Protein AF-A0A8T2CCU0-F1 (afdb_monomer)

Solvent-accessible surface area (backbone atoms only — not comparable to full-atom values): 28466 Å² total; per-residue (Å²): 134,89,79,84,78,78,53,73,65,59,56,49,52,51,49,50,51,51,58,60,49,52,66,66,58,80,68,72,67,84,77,74,86,69,57,82,42,56,48,72,60,60,76,69,57,89,80,38,52,67,22,34,36,35,31,27,40,62,50,42,37,34,42,57,87,71,64,57,35,63,40,42,49,35,6,35,73,57,49,34,66,70,38,26,50,53,48,57,73,46,38,69,62,38,71,73,43,56,70,71,56,27,50,49,50,47,40,29,60,29,32,49,74,31,44,57,92,73,55,42,40,24,68,18,32,38,35,61,62,51,49,70,29,26,20,34,66,46,48,57,50,56,70,42,30,53,42,41,35,42,37,44,85,53,51,30,73,50,44,47,49,33,38,40,68,34,64,64,36,78,38,76,46,36,29,55,70,40,66,57,98,62,22,29,63,22,42,69,55,63,65,66,60,43,50,51,54,49,52,52,53,49,55,56,42,65,77,74,50,54,63,39,36,25,33,31,31,83,86,46,72,77,54,52,57,61,41,66,77,68,32,67,35,46,32,39,35,48,76,72,56,39,68,74,45,49,61,42,54,71,92,71,39,83,40,72,83,66,77,71,53,44,49,62,60,46,76,45,40,76,67,51,43,50,53,50,60,70,39,45,68,58,24,55,55,49,24,50,49,48,50,53,43,50,75,72,41,58,65,86,57,17,49,60,49,39,40,74,67,32,40,46,78,45,72,47,74,55,87,77,80,85,65,95,60,94,51,38,54,38,36,40,27,64,36,54,39,92,51,50,61,57,51,53,26,62,66,70,66,41,85,70,44,30,33,53,38,69,76,72,52,71,68,43,53,74,69,41,95,45,60,65,43,80,47,82,87,41,70,66,65,39,41,56,51,50,44,59,47,24,69,75,28,34,32,32,38,42,44,31,62,47,68,41,82,40,74,46,40,51,34,52,50,39,65,65,22,69,58,34,50,56,32,32,39,30,33,59,51,73,47,60,56,47,27,38,30,45,53,83,86,64,73,54,71,48,16,66,54,35,34,44,41,20,69,60,24,36,38,39,42,33,44,48,77,73,42,70,18,42,70,47,80,87,53,94,46,90,92,65,60,54,46,36,61,54,43,25,51,49,53,49,46,56,36,18,65,76,69,74,25,49,77,40,87,50,45,50,46,55,52,25,37,72,53,68,71,36,70,74,70,80,75,84,125

Nearest PDB structures (foldseek):
  7esv-assembly1_A-2  TM=3.213E-01  e=6.667E-01  Pseudomonas phage phiYY
  7eso-assembly2_H  TM=3.325E-01  e=1.045E+00  Pseudomonas phage phiYY
  7esv-assembly1_C  TM=3.321E-01  e=1.045E+00  Pseudomonas phage phiYY
  7esv-assembly1_B-2  TM=3.018E-01  e=9.877E-01  Pseudomonas phage phiYY
  7esp-assembly1_C  TM=3.192E-01  e=2.293E+00  Pseudomonas phage phiYY

Mean predicted aligned error: 9.9 Å

Structure (mmCIF, N/CA/C/O backbone):
data_AF-A0A8T2CCU0-F1
#
_entry.id   AF-A0A8T2CCU0-F1
#
loop_
_atom_site.group_PDB
_atom_site.id
_atom_site.type_symbol
_atom_site.label_atom_id
_atom_site.label_alt_id
_atom_site.label_comp_id
_atom_site.label_asym_id
_atom_site.label_entity_id
_atom_site.label_seq_id
_atom_site.pdbx_PDB_ins_code
_atom_site.Cartn_x
_atom_site.Cartn_y
_atom_site.Cartn_z
_atom_site.occupancy
_atom_site.B_iso_or_equiv
_atom_site.auth_seq_id
_atom_site.auth_comp_id
_atom_site.auth_asym_id
_atom_site.auth_atom_id
_atom_site.pdbx_PDB_model_num
ATOM 1 N N . MET A 1 1 ? 71.733 -9.128 -55.619 1.00 40.06 1 MET A N 1
ATOM 2 C CA . MET A 1 1 ? 70.281 -9.420 -55.635 1.00 40.06 1 MET A CA 1
ATOM 3 C C . MET A 1 1 ? 69.610 -8.520 -54.611 1.00 40.06 1 MET A C 1
ATOM 5 O O . MET A 1 1 ? 69.936 -8.595 -53.436 1.00 40.06 1 MET A O 1
ATOM 9 N N . SER A 1 2 ? 68.804 -7.579 -55.102 1.00 35.34 2 SER A N 1
ATOM 10 C CA . SER A 1 2 ? 68.231 -6.452 -54.359 1.00 35.34 2 SER A CA 1
ATOM 11 C C . SER A 1 2 ? 67.122 -6.917 -53.409 1.00 35.34 2 SER A C 1
ATOM 13 O O . SER A 1 2 ? 66.106 -7.446 -53.854 1.00 35.34 2 SER A O 1
ATOM 15 N N . GLY A 1 3 ? 67.332 -6.753 -52.101 1.00 36.06 3 GLY A N 1
ATOM 16 C CA . GLY A 1 3 ? 66.332 -7.026 -51.072 1.00 36.06 3 GLY A CA 1
ATOM 17 C C . GLY A 1 3 ? 65.497 -5.778 -50.796 1.00 36.06 3 GLY A C 1
ATOM 18 O O . GLY A 1 3 ? 65.974 -4.844 -50.154 1.00 36.06 3 GLY A O 1
ATOM 19 N N . ASN A 1 4 ? 64.250 -5.772 -51.268 1.00 45.88 4 ASN A N 1
ATOM 20 C CA . ASN A 1 4 ? 63.259 -4.736 -50.977 1.00 45.88 4 ASN A CA 1
ATOM 21 C C . ASN A 1 4 ? 62.987 -4.656 -49.464 1.00 45.88 4 ASN A C 1
ATOM 23 O O . ASN A 1 4 ? 62.249 -5.471 -48.909 1.00 45.88 4 ASN A O 1
ATOM 27 N N . LYS A 1 5 ? 63.545 -3.645 -48.789 1.00 52.22 5 LYS A N 1
ATOM 28 C CA . LYS A 1 5 ? 63.118 -3.245 -47.443 1.00 52.22 5 LYS A CA 1
ATOM 29 C C . LYS A 1 5 ? 61.847 -2.411 -47.566 1.00 52.22 5 LYS A C 1
ATOM 31 O O . LYS A 1 5 ? 61.903 -1.203 -47.779 1.00 52.22 5 LYS A O 1
ATOM 36 N N . ILE A 1 6 ? 60.696 -3.062 -47.431 1.00 53.97 6 ILE A N 1
ATOM 37 C CA . ILE A 1 6 ? 59.424 -2.364 -47.234 1.00 53.97 6 ILE A CA 1
ATOM 38 C C . ILE A 1 6 ? 59.495 -1.681 -45.866 1.00 53.97 6 ILE A C 1
ATOM 40 O O . ILE A 1 6 ? 59.629 -2.336 -44.832 1.00 53.97 6 ILE A O 1
ATOM 44 N N . SER A 1 7 ? 59.461 -0.350 -45.881 1.00 62.44 7 SER A N 1
ATOM 45 C CA . SER A 1 7 ? 59.441 0.492 -44.688 1.00 62.44 7 SER A CA 1
ATOM 46 C C . SER A 1 7 ? 58.259 0.102 -43.799 1.00 62.44 7 SER A C 1
ATOM 48 O O . SER A 1 7 ? 57.124 -0.023 -44.265 1.00 62.44 7 SER A O 1
ATOM 50 N N . THR A 1 8 ? 58.513 -0.058 -42.501 1.00 58.12 8 THR A N 1
ATOM 51 C CA . THR A 1 8 ? 57.510 -0.328 -41.456 1.00 58.12 8 THR A CA 1
ATOM 52 C C . THR A 1 8 ? 56.335 0.656 -41.485 1.00 58.12 8 THR A C 1
ATOM 54 O O . THR A 1 8 ? 55.227 0.308 -41.078 1.00 58.12 8 THR A O 1
ATOM 57 N N . LEU A 1 9 ? 56.530 1.847 -42.061 1.00 59.19 9 LEU A N 1
ATOM 58 C CA . LEU A 1 9 ? 55.486 2.843 -42.284 1.00 59.19 9 LEU A CA 1
ATOM 59 C C . LEU A 1 9 ? 54.471 2.417 -43.364 1.00 59.19 9 LEU A C 1
ATOM 61 O O . LEU A 1 9 ? 53.272 2.623 -43.194 1.00 59.19 9 LEU A O 1
ATOM 65 N N . GLN A 1 10 ? 54.915 1.774 -44.450 1.00 60.06 10 GLN A N 1
ATOM 66 C CA . GLN A 1 10 ? 54.025 1.284 -45.513 1.00 60.06 10 GLN A CA 1
ATOM 67 C C . GLN A 1 10 ? 53.164 0.110 -45.037 1.00 60.06 10 GLN A C 1
ATOM 69 O O . GLN A 1 10 ? 51.983 0.050 -45.375 1.00 60.06 10 GLN A O 1
ATOM 74 N N . ALA A 1 11 ? 53.712 -0.774 -44.197 1.00 61.44 11 ALA A N 1
ATOM 75 C CA . ALA A 1 11 ? 52.950 -1.861 -43.583 1.00 61.44 11 ALA A CA 1
ATOM 76 C C . ALA A 1 11 ? 51.868 -1.334 -42.622 1.00 61.44 11 ALA A C 1
ATOM 78 O O . ALA A 1 11 ? 50.745 -1.841 -42.618 1.00 61.44 11 ALA A O 1
ATOM 79 N N . LEU A 1 12 ? 52.169 -0.272 -41.865 1.00 63.12 12 LEU A N 1
ATOM 80 C CA . LEU A 1 12 ? 51.215 0.363 -40.952 1.00 63.12 12 LEU A CA 1
ATOM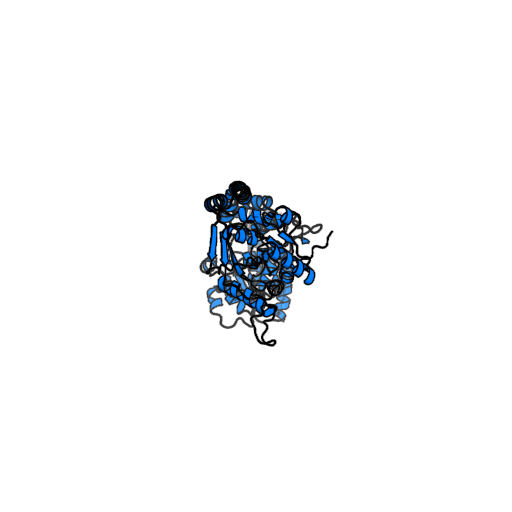 81 C C . LEU A 1 12 ? 50.084 1.079 -41.708 1.00 63.12 12 LEU A C 1
ATOM 83 O O . LEU A 1 12 ? 48.917 0.964 -41.336 1.00 63.12 12 LEU A O 1
ATOM 87 N N . VAL A 1 13 ? 50.411 1.765 -42.808 1.00 68.75 13 VAL A N 1
ATOM 88 C CA . VAL A 1 13 ? 49.423 2.433 -43.671 1.00 68.75 13 VAL A CA 1
ATOM 89 C C . VAL A 1 13 ? 48.532 1.410 -44.377 1.00 68.75 13 VAL A C 1
ATOM 91 O O . VAL A 1 13 ? 47.318 1.597 -44.412 1.00 68.75 13 VAL A O 1
ATOM 94 N N . PHE A 1 14 ? 49.082 0.288 -44.856 1.00 64.81 14 PHE A N 1
ATOM 95 C CA . PHE A 1 14 ? 48.277 -0.791 -45.439 1.00 64.81 14 PHE A CA 1
ATOM 96 C C . PHE A 1 14 ? 47.381 -1.474 -44.400 1.00 64.81 14 PHE A C 1
ATOM 98 O O . PHE A 1 14 ? 46.230 -1.796 -44.699 1.00 64.81 14 PHE A O 1
ATOM 105 N N . PHE A 1 15 ? 47.866 -1.660 -43.170 1.00 63.62 15 PHE A N 1
ATOM 106 C CA . PHE A 1 15 ? 47.079 -2.222 -42.073 1.00 63.62 15 PHE A CA 1
ATOM 107 C C . PHE A 1 15 ? 45.924 -1.296 -41.675 1.00 63.62 15 PHE A C 1
ATOM 109 O O . PHE A 1 15 ? 44.787 -1.750 -41.569 1.00 63.62 15 PHE A O 1
ATOM 116 N N . LEU A 1 16 ? 46.174 0.010 -41.550 1.00 63.22 16 LEU A N 1
ATOM 117 C CA . LEU A 1 16 ? 45.136 1.002 -41.266 1.00 63.22 16 LEU A CA 1
ATOM 118 C C . LEU A 1 16 ? 44.148 1.132 -42.436 1.00 63.22 16 LEU A C 1
ATOM 120 O O . LEU A 1 16 ? 42.939 1.124 -42.216 1.00 63.22 16 LEU A O 1
ATOM 124 N N . TYR A 1 17 ? 44.618 1.141 -43.685 1.00 62.12 17 TYR A N 1
ATOM 125 C CA . TYR A 1 17 ? 43.758 1.168 -44.872 1.00 62.12 17 TYR A CA 1
ATOM 126 C C . TYR A 1 17 ? 42.839 -0.064 -44.936 1.00 62.12 17 TYR A C 1
ATOM 128 O O . TYR A 1 17 ? 41.628 0.064 -45.127 1.00 62.12 17 TYR A O 1
ATOM 136 N N . ARG A 1 18 ? 43.378 -1.263 -44.674 1.00 53.19 18 ARG A N 1
ATOM 137 C CA . ARG A 1 18 ? 42.619 -2.524 -44.668 1.00 53.19 18 ARG A CA 1
ATOM 138 C C . ARG A 1 18 ? 41.660 -2.613 -43.473 1.00 53.19 18 ARG A C 1
ATOM 140 O O . ARG A 1 18 ? 40.529 -3.063 -43.645 1.00 53.19 18 ARG A O 1
ATOM 147 N N . PHE A 1 19 ? 42.053 -2.116 -42.298 1.00 57.66 19 PHE A N 1
ATOM 148 C CA . PHE A 1 19 ? 41.221 -2.107 -41.089 1.00 57.66 19 PHE A CA 1
ATOM 149 C C . PHE A 1 19 ? 40.071 -1.090 -41.163 1.00 57.66 19 PHE A C 1
ATOM 151 O O . PHE A 1 19 ? 38.964 -1.379 -40.709 1.00 57.66 19 PHE A O 1
ATOM 158 N N . PHE A 1 20 ? 40.285 0.077 -41.780 1.00 49.78 20 PHE A N 1
ATOM 159 C CA . PHE A 1 20 ? 39.254 1.114 -41.895 1.00 49.78 20 PHE A CA 1
ATOM 160 C C . PHE A 1 20 ? 38.343 0.953 -43.122 1.00 49.78 20 PHE A C 1
ATOM 162 O O . PHE A 1 20 ? 37.163 1.299 -43.030 1.00 49.78 20 PHE A O 1
ATOM 169 N N . ILE A 1 21 ? 38.821 0.394 -44.243 1.00 51.81 21 ILE A N 1
ATOM 170 C CA . ILE A 1 21 ? 38.006 0.257 -45.466 1.00 51.81 21 ILE A CA 1
ATOM 171 C C . ILE A 1 21 ? 37.243 -1.072 -45.529 1.00 51.81 21 ILE A C 1
ATOM 173 O O . ILE A 1 21 ? 36.053 -1.043 -45.851 1.00 51.81 21 ILE A O 1
ATOM 177 N N . LEU A 1 22 ? 37.817 -2.219 -45.126 1.00 44.28 22 LEU A N 1
ATOM 178 C CA . LEU A 1 22 ? 37.039 -3.473 -45.113 1.00 44.28 22 LEU A CA 1
ATOM 179 C C . LEU A 1 22 ? 35.967 -3.497 -44.018 1.00 44.28 22 LEU A C 1
ATOM 181 O O . LEU A 1 22 ? 34.888 -4.051 -44.230 1.00 44.28 22 LEU A O 1
ATOM 185 N N . ARG A 1 23 ? 36.181 -2.808 -42.890 1.00 40.72 23 ARG A N 1
ATOM 186 C CA . ARG A 1 23 ? 35.137 -2.651 -41.863 1.00 40.72 23 ARG A CA 1
ATOM 187 C C . ARG A 1 23 ? 33.979 -1.763 -42.337 1.00 40.72 23 ARG A C 1
ATOM 189 O O . ARG A 1 23 ? 32.866 -1.885 -41.833 1.00 40.72 23 ARG A O 1
ATOM 196 N N . ARG A 1 24 ? 34.219 -0.912 -43.344 1.00 37.75 24 ARG A N 1
ATOM 197 C CA . ARG A 1 24 ? 33.197 -0.088 -44.007 1.00 37.75 24 ARG A CA 1
ATOM 198 C C . ARG A 1 24 ? 32.450 -0.842 -45.115 1.00 37.75 24 ARG A C 1
ATOM 200 O O . ARG A 1 24 ? 31.363 -0.408 -45.493 1.00 37.75 24 ARG A O 1
ATOM 207 N N . TRP A 1 25 ? 32.993 -1.963 -45.605 1.00 35.31 25 TRP A N 1
ATOM 208 C CA . TRP A 1 25 ? 32.409 -2.746 -46.702 1.00 35.31 25 TRP A CA 1
ATOM 209 C C . TRP A 1 25 ? 31.641 -3.996 -46.233 1.00 35.31 25 TRP A C 1
ATOM 211 O O . TRP A 1 25 ? 30.602 -4.302 -46.810 1.00 35.31 25 TRP A O 1
ATOM 221 N N . CYS A 1 26 ? 32.015 -4.621 -45.108 1.00 34.50 26 CYS A N 1
ATOM 222 C CA . CYS A 1 26 ? 31.298 -5.788 -44.554 1.00 34.50 26 CYS A CA 1
ATOM 223 C C . CYS A 1 26 ? 30.002 -5.472 -43.769 1.00 34.50 26 CYS A C 1
ATOM 225 O O . CYS A 1 26 ? 29.409 -6.364 -43.173 1.00 34.50 26 CYS A O 1
ATOM 227 N N . HIS A 1 27 ? 29.519 -4.224 -43.777 1.00 36.84 27 HIS A N 1
ATOM 228 C CA . HIS A 1 27 ? 28.232 -3.837 -43.175 1.00 36.84 27 HIS A CA 1
ATOM 229 C C . HIS A 1 27 ? 27.322 -3.082 -44.156 1.00 36.84 27 HIS A C 1
ATOM 231 O O . HIS A 1 27 ? 26.634 -2.123 -43.801 1.00 36.84 27 HIS A O 1
ATOM 237 N N . ARG A 1 28 ? 27.278 -3.528 -45.413 1.00 33.25 28 ARG A N 1
ATOM 238 C CA . ARG A 1 28 ? 26.184 -3.185 -46.331 1.00 33.25 28 ARG A CA 1
ATOM 239 C C . ARG A 1 28 ? 25.178 -4.332 -46.401 1.00 33.25 28 ARG A C 1
ATOM 241 O O . ARG A 1 28 ? 25.012 -4.958 -47.435 1.00 33.25 28 ARG A O 1
ATOM 248 N N . ASN A 1 29 ? 24.476 -4.561 -45.292 1.00 32.47 29 ASN A N 1
ATOM 249 C CA . ASN A 1 29 ? 23.124 -5.107 -45.397 1.00 32.47 29 ASN A CA 1
ATOM 250 C C . ASN A 1 29 ? 22.230 -4.021 -46.018 1.00 32.47 29 ASN A C 1
ATOM 252 O O . ASN A 1 29 ? 22.453 -2.833 -45.738 1.00 32.47 29 ASN A O 1
ATOM 256 N N . PRO A 1 30 ? 21.252 -4.377 -46.867 1.00 30.27 30 PRO A N 1
ATOM 257 C CA . PRO A 1 30 ? 20.339 -3.404 -47.448 1.00 30.27 30 PRO A CA 1
ATOM 258 C C . PRO A 1 30 ? 19.665 -2.636 -46.307 1.00 30.27 30 PRO A C 1
ATOM 260 O O . PRO A 1 30 ? 18.993 -3.216 -45.457 1.00 30.27 30 PRO A O 1
ATOM 263 N N . LYS A 1 31 ? 19.905 -1.322 -46.241 1.00 35.81 31 LYS A N 1
ATOM 264 C CA . LYS A 1 31 ? 19.247 -0.451 -45.267 1.00 35.81 31 LYS A CA 1
ATOM 265 C C . LYS A 1 31 ? 17.756 -0.456 -45.593 1.00 35.81 31 LYS A C 1
ATOM 267 O O . LYS A 1 31 ? 17.342 0.225 -46.530 1.00 35.81 31 LYS A O 1
ATOM 272 N N . GLN A 1 32 ? 16.955 -1.186 -44.819 1.00 37.09 32 GLN A N 1
ATOM 273 C CA . GLN A 1 32 ? 15.530 -0.884 -44.727 1.00 37.09 32 GLN A CA 1
ATOM 274 C C . GLN A 1 32 ? 15.404 0.606 -44.375 1.00 37.09 32 GLN A C 1
ATOM 276 O O . GLN A 1 32 ? 16.121 1.120 -43.510 1.00 37.09 32 GLN A O 1
ATOM 281 N N . LYS A 1 33 ? 14.572 1.338 -45.123 1.00 35.34 33 LYS A N 1
ATOM 282 C CA . LYS A 1 33 ? 14.285 2.755 -44.869 1.00 35.34 33 LYS A CA 1
ATOM 283 C C . LYS A 1 33 ? 13.564 2.859 -43.520 1.00 35.34 33 LYS A C 1
ATOM 285 O O . LYS A 1 33 ? 12.349 2.760 -43.463 1.00 35.34 33 LYS A O 1
ATOM 290 N N . PHE A 1 34 ? 14.312 3.043 -42.436 1.00 48.34 34 PHE A N 1
ATOM 291 C CA . PHE A 1 34 ? 13.736 3.300 -41.117 1.00 48.34 34 PHE A CA 1
ATOM 292 C C . PHE A 1 34 ? 13.160 4.716 -41.070 1.00 48.34 34 PHE A C 1
ATOM 294 O O . PHE A 1 34 ? 13.905 5.696 -41.186 1.00 48.34 34 PHE A O 1
ATOM 301 N N . GLN A 1 35 ? 11.853 4.836 -40.854 1.00 47.69 35 GLN A N 1
ATOM 302 C CA . GLN A 1 35 ? 11.216 6.120 -40.593 1.00 47.69 35 GLN A CA 1
ATOM 303 C C . GLN A 1 35 ? 11.367 6.445 -39.102 1.00 47.69 35 GLN A C 1
ATOM 305 O O . GLN A 1 35 ? 10.732 5.845 -38.241 1.00 47.69 35 GLN A O 1
ATOM 310 N N . LYS A 1 36 ? 12.281 7.367 -38.780 1.00 53.38 36 LYS A N 1
ATOM 311 C CA . LYS A 1 36 ? 12.451 7.881 -37.414 1.00 53.38 36 LYS A CA 1
ATOM 312 C C . LYS A 1 36 ? 11.354 8.902 -37.155 1.00 53.38 36 LYS A C 1
ATOM 314 O O . LYS A 1 36 ? 11.438 10.013 -37.673 1.00 53.38 36 LYS A O 1
ATOM 319 N N . CYS A 1 37 ? 10.350 8.535 -36.369 1.00 54.78 37 CYS A N 1
ATOM 320 C CA . CYS A 1 37 ? 9.253 9.435 -36.037 1.00 54.78 37 CYS A CA 1
ATOM 321 C C . CYS A 1 37 ? 9.312 9.859 -34.562 1.00 54.78 37 CYS A C 1
ATOM 323 O O . CYS A 1 37 ? 9.779 9.121 -33.688 1.00 54.78 37 CYS A O 1
ATOM 325 N N . LEU A 1 38 ? 8.880 11.090 -34.293 1.00 58.06 38 LEU A N 1
ATOM 326 C CA . LEU A 1 38 ? 8.730 11.596 -32.932 1.00 58.06 38 LEU A CA 1
ATOM 327 C C . LEU A 1 38 ? 7.494 10.968 -32.288 1.00 58.06 38 LEU A C 1
ATOM 329 O O . LEU A 1 38 ? 6.511 10.697 -32.973 1.00 58.06 38 LEU A O 1
ATOM 333 N N . SER A 1 39 ? 7.536 10.793 -30.968 1.00 56.16 39 SER A N 1
ATOM 334 C CA . SER A 1 39 ? 6.409 10.335 -30.138 1.00 56.16 39 SER A CA 1
ATOM 335 C C . SER A 1 39 ? 5.082 11.041 -30.472 1.00 56.16 39 SER A C 1
ATOM 337 O O . SER A 1 39 ? 4.038 10.397 -30.493 1.00 56.16 39 SER A O 1
ATOM 339 N N . HIS A 1 40 ? 5.122 12.328 -30.842 1.00 57.31 40 HIS A N 1
ATOM 340 C CA . HIS A 1 40 ? 3.957 13.101 -31.293 1.00 57.31 40 HIS A CA 1
ATOM 341 C C . HIS A 1 40 ? 3.171 12.472 -32.456 1.00 57.31 40 HIS A C 1
ATOM 343 O O . HIS A 1 40 ? 1.946 12.558 -32.458 1.00 57.31 40 HIS A O 1
ATOM 349 N N . GLY A 1 41 ? 3.835 11.806 -33.407 1.00 57.72 41 GLY A N 1
ATOM 350 C CA . GLY A 1 41 ? 3.153 11.150 -34.530 1.00 57.72 41 GLY A CA 1
ATOM 351 C C . GLY A 1 41 ? 2.350 9.916 -34.108 1.00 57.72 41 GLY A C 1
ATOM 352 O O . GLY A 1 41 ? 1.342 9.593 -34.725 1.00 57.72 41 GLY A O 1
ATOM 353 N N . LEU A 1 42 ? 2.752 9.258 -33.016 1.00 62.56 42 LEU A N 1
ATOM 354 C CA . LEU A 1 42 ? 2.083 8.062 -32.498 1.00 62.56 42 LEU A CA 1
ATOM 355 C C . LEU A 1 42 ? 0.772 8.402 -31.770 1.00 62.56 42 LEU A C 1
ATOM 357 O O . LEU A 1 42 ? -0.169 7.617 -31.788 1.00 62.56 42 LEU A O 1
ATOM 361 N N . HIS A 1 43 ? 0.676 9.601 -31.186 1.00 60.47 43 HIS A N 1
ATOM 362 C CA . HIS A 1 43 ? -0.569 10.095 -30.587 1.00 60.47 43 HIS A CA 1
ATOM 363 C C . HIS A 1 43 ? -1.667 10.371 -31.626 1.00 60.47 43 HIS A C 1
ATOM 365 O O . HIS A 1 43 ? -2.851 10.275 -31.291 1.00 60.47 43 HIS A O 1
ATOM 371 N N . GLN A 1 44 ? -1.269 10.691 -32.863 1.00 60.19 44 GLN A N 1
ATOM 372 C CA . GLN A 1 44 ? -2.147 11.012 -33.996 1.00 60.19 44 GLN A CA 1
ATOM 373 C C . GLN A 1 44 ? -2.460 9.800 -34.892 1.00 60.19 44 GLN A C 1
ATOM 375 O O . GLN A 1 44 ? -3.310 9.898 -35.773 1.00 60.19 44 GLN A O 1
ATOM 380 N N . ALA A 1 45 ? -1.801 8.655 -34.689 1.00 63.38 45 ALA A N 1
ATOM 381 C CA . ALA A 1 45 ? -2.087 7.441 -35.446 1.00 63.38 45 ALA A CA 1
ATOM 382 C C . ALA A 1 45 ? -3.458 6.868 -35.039 1.00 63.38 45 ALA A C 1
ATOM 384 O O . ALA A 1 45 ? -3.686 6.551 -33.869 1.00 63.38 45 ALA A O 1
ATOM 385 N N . HIS A 1 46 ? -4.374 6.756 -36.007 1.00 58.38 46 HIS A N 1
ATOM 386 C CA . HIS A 1 46 ? -5.777 6.408 -35.760 1.00 58.38 46 HIS A CA 1
ATOM 387 C C . HIS A 1 46 ? -6.068 4.899 -35.673 1.00 58.38 46 HIS A C 1
ATOM 389 O O . HIS A 1 46 ? -7.110 4.545 -35.131 1.00 58.38 46 HIS A O 1
ATOM 395 N N . ASP A 1 47 ? -5.166 4.012 -36.116 1.00 72.25 47 ASP A N 1
ATOM 396 C CA . ASP A 1 47 ? -5.357 2.558 -35.984 1.00 72.25 47 ASP A CA 1
ATOM 397 C C . ASP A 1 47 ? -4.063 1.807 -35.609 1.00 72.25 47 ASP A C 1
ATOM 399 O O . ASP A 1 47 ? -3.193 1.534 -36.438 1.00 72.25 47 ASP A O 1
ATOM 403 N N . LEU A 1 48 ? -3.935 1.468 -34.322 1.00 81.31 48 LEU A N 1
ATOM 404 C CA . LEU A 1 48 ? -2.866 0.622 -33.771 1.00 81.31 48 LEU A CA 1
ATOM 405 C C . LEU A 1 48 ? -3.384 -0.778 -33.377 1.00 81.31 48 LEU A C 1
ATOM 407 O O . LEU A 1 48 ? -2.606 -1.604 -32.901 1.00 81.31 48 LEU A O 1
ATOM 411 N N . SER A 1 49 ? -4.669 -1.065 -33.610 1.00 79.81 49 SER A N 1
ATOM 412 C CA . SER A 1 49 ? -5.365 -2.236 -33.056 1.00 79.81 49 SER A CA 1
ATOM 413 C C . SER A 1 49 ? -4.887 -3.570 -33.634 1.00 79.81 49 SER A C 1
ATOM 415 O O . SER A 1 49 ? -4.901 -4.582 -32.945 1.00 79.81 49 SER A O 1
ATOM 417 N N . ASN A 1 50 ? -4.386 -3.567 -34.870 1.00 82.12 50 ASN A N 1
ATOM 418 C CA . ASN A 1 50 ? -3.845 -4.752 -35.548 1.00 82.12 50 ASN A CA 1
ATOM 419 C C . ASN A 1 50 ? -2.314 -4.883 -35.418 1.00 82.12 50 ASN A C 1
ATOM 421 O O . ASN A 1 50 ? -1.694 -5.736 -36.060 1.00 82.12 50 ASN A O 1
ATOM 425 N N . HIS A 1 51 ? -1.688 -4.008 -34.627 1.00 86.00 51 HIS A N 1
ATOM 426 C CA . HIS A 1 51 ? -0.239 -3.887 -34.521 1.00 86.00 51 HIS A CA 1
ATOM 427 C C . HIS A 1 51 ? 0.280 -4.374 -33.170 1.00 86.00 51 HIS A C 1
ATOM 429 O O . HIS A 1 51 ? -0.331 -4.146 -32.122 1.00 86.00 51 HIS A O 1
ATOM 435 N N . THR A 1 52 ? 1.463 -4.990 -33.200 1.00 89.25 52 THR A N 1
ATOM 436 C CA . THR A 1 52 ? 2.183 -5.374 -31.984 1.00 89.25 52 THR A CA 1
ATOM 437 C C . THR A 1 52 ? 3.127 -4.247 -31.585 1.00 89.25 52 THR A C 1
ATOM 439 O O . THR A 1 52 ? 4.054 -3.891 -32.321 1.00 89.25 52 THR A O 1
ATOM 442 N N . LEU A 1 53 ? 2.885 -3.679 -30.404 1.00 90.75 53 LEU A N 1
ATOM 443 C CA . LEU A 1 53 ? 3.672 -2.602 -29.820 1.00 90.75 53 LEU A CA 1
ATOM 444 C C . LEU A 1 53 ? 4.730 -3.187 -28.894 1.00 90.75 53 LEU A C 1
ATOM 446 O O . LEU A 1 53 ? 4.421 -3.696 -27.817 1.00 90.75 53 LEU A O 1
ATOM 450 N N . ILE A 1 54 ? 5.992 -3.070 -29.285 1.00 90.88 54 ILE A N 1
ATOM 451 C CA . ILE A 1 54 ? 7.118 -3.407 -28.421 1.00 90.88 54 ILE A CA 1
ATOM 452 C C . ILE A 1 54 ? 7.609 -2.111 -27.7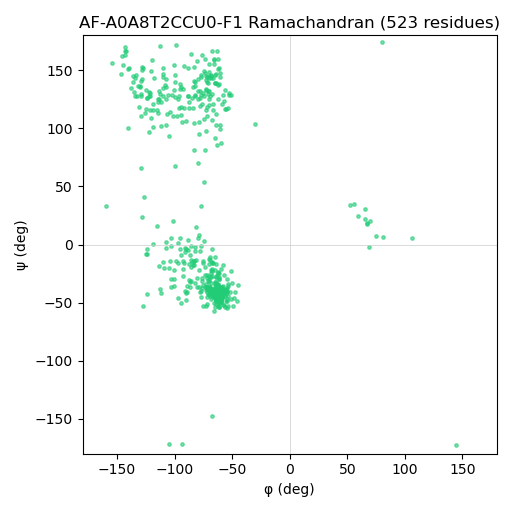89 1.00 90.88 54 ILE A C 1
ATOM 454 O O . ILE A 1 54 ? 7.947 -1.167 -28.502 1.00 90.88 54 ILE A O 1
ATOM 458 N N . PHE A 1 55 ? 7.687 -2.044 -26.464 1.00 91.25 55 PHE A N 1
ATOM 459 C CA . PHE A 1 55 ? 8.096 -0.827 -25.773 1.00 91.25 55 PHE A CA 1
ATOM 460 C C . PHE A 1 55 ? 9.131 -1.079 -24.680 1.00 91.25 55 PHE A C 1
ATOM 462 O O . PHE A 1 55 ? 9.128 -2.100 -23.996 1.00 91.25 55 PHE A O 1
ATOM 469 N N . ASN A 1 56 ? 10.025 -0.110 -24.509 1.00 91.38 56 ASN A N 1
ATOM 470 C CA . ASN A 1 56 ? 10.968 -0.061 -23.401 1.00 91.38 56 ASN A CA 1
ATOM 471 C C . ASN A 1 56 ? 10.253 0.430 -22.132 1.00 91.38 56 ASN A C 1
ATOM 473 O O . ASN A 1 56 ? 9.759 1.557 -22.101 1.00 91.38 56 ASN A O 1
ATOM 477 N N . VAL A 1 57 ? 10.222 -0.377 -21.074 1.00 93.56 57 VAL A N 1
ATOM 478 C CA . VAL A 1 57 ? 9.484 -0.053 -19.842 1.00 93.56 57 VAL A CA 1
ATOM 479 C C . VAL A 1 57 ? 10.024 1.224 -19.183 1.00 93.56 57 VAL A C 1
ATOM 481 O O . VAL A 1 57 ? 9.282 2.177 -18.956 1.00 93.56 57 VAL A O 1
ATOM 484 N N . GLU A 1 58 ? 11.324 1.298 -18.914 1.00 91.56 58 GLU A N 1
ATOM 485 C CA . GLU A 1 58 ? 11.942 2.416 -18.192 1.00 91.56 58 GLU A CA 1
ATOM 486 C C . GLU A 1 58 ? 12.008 3.691 -19.046 1.00 91.56 58 GLU A C 1
ATOM 488 O O . GLU A 1 58 ? 11.876 4.819 -18.562 1.00 91.56 58 GLU A O 1
ATOM 493 N N . GLY A 1 59 ? 12.251 3.506 -20.341 1.00 88.38 59 GLY A N 1
ATOM 494 C CA . GLY A 1 59 ? 12.484 4.576 -21.298 1.00 88.38 59 GLY A CA 1
ATOM 495 C C . GLY A 1 59 ? 11.218 5.155 -21.918 1.00 88.38 59 GLY A C 1
ATOM 496 O O . GLY A 1 59 ? 11.218 6.343 -22.236 1.00 88.38 59 GLY A O 1
ATOM 497 N N . ALA A 1 60 ? 10.175 4.346 -22.106 1.00 90.62 60 ALA A N 1
ATOM 498 C CA . ALA A 1 60 ? 8.953 4.758 -22.790 1.00 90.62 60 ALA A CA 1
ATOM 499 C C . ALA A 1 60 ? 7.731 4.820 -21.870 1.00 90.62 60 ALA A C 1
ATOM 501 O O . ALA A 1 60 ? 6.942 5.740 -22.031 1.00 90.62 60 ALA A O 1
ATOM 502 N N . LEU A 1 61 ? 7.567 3.900 -20.913 1.00 94.50 61 LEU A N 1
ATOM 503 C CA . LEU A 1 61 ? 6.356 3.840 -20.081 1.00 94.50 61 LEU A CA 1
ATOM 504 C C . LEU A 1 61 ? 6.455 4.683 -18.801 1.00 94.50 61 LEU A C 1
ATOM 506 O O . LEU A 1 61 ? 5.526 5.418 -18.463 1.00 94.50 61 LEU A O 1
ATOM 510 N N . LEU A 1 62 ? 7.563 4.555 -18.070 1.00 94.81 62 LEU A N 1
ATOM 511 C CA . LEU A 1 62 ? 7.760 5.246 -16.793 1.00 94.81 62 LEU A CA 1
ATOM 512 C C . LEU A 1 62 ? 8.123 6.716 -17.011 1.00 94.81 62 LEU A C 1
ATOM 514 O O . LEU A 1 62 ? 8.867 7.026 -17.937 1.00 94.81 62 LEU A O 1
ATOM 518 N N . LYS A 1 63 ? 7.658 7.616 -16.139 1.00 92.62 63 LYS A N 1
ATOM 519 C CA . LYS A 1 63 ? 7.952 9.060 -16.147 1.00 92.62 63 LYS A CA 1
ATOM 520 C C . LYS A 1 63 ? 9.328 9.379 -15.579 1.00 92.62 63 LYS A C 1
ATOM 522 O O . LYS A 1 63 ? 10.035 10.228 -16.127 1.00 92.62 63 LYS A O 1
ATOM 527 N N . SER A 1 64 ? 9.736 8.714 -14.500 1.00 89.62 64 SER A N 1
ATOM 528 C CA . SER A 1 64 ? 11.066 8.910 -13.929 1.00 89.62 64 SER A CA 1
ATOM 529 C C . SER A 1 64 ? 12.141 8.331 -14.850 1.00 89.62 64 SER A C 1
ATOM 531 O O . SER A 1 64 ? 11.932 7.344 -15.555 1.00 89.62 64 SER A O 1
ATOM 533 N N . ASN A 1 65 ? 13.322 8.947 -14.839 1.00 86.94 65 ASN A N 1
ATOM 534 C CA . ASN A 1 65 ? 14.533 8.371 -15.434 1.00 86.94 65 ASN A CA 1
ATOM 535 C C . ASN A 1 65 ? 15.428 7.697 -14.386 1.00 86.94 65 ASN A C 1
ATOM 537 O O . ASN A 1 65 ? 16.351 6.969 -14.741 1.00 86.94 65 ASN A O 1
ATOM 541 N N . SER A 1 66 ? 15.181 7.952 -13.099 1.00 91.50 66 SER A N 1
ATOM 542 C CA . SER A 1 66 ? 15.936 7.332 -12.015 1.00 91.50 66 SER A CA 1
AT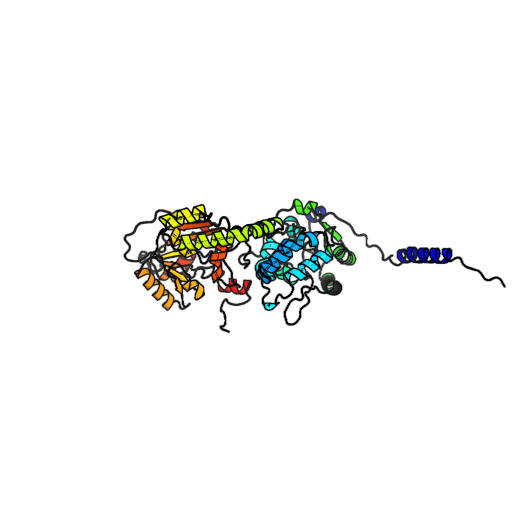OM 543 C C . SER A 1 66 ? 15.295 6.007 -11.625 1.00 91.50 66 SER A C 1
ATOM 545 O O . SER A 1 66 ? 14.103 5.955 -11.314 1.00 91.50 66 SER A O 1
ATOM 547 N N . LEU A 1 67 ? 16.118 4.957 -11.594 1.00 94.94 67 LEU A N 1
ATOM 548 C CA . LEU A 1 67 ? 15.738 3.630 -11.108 1.00 94.94 67 LEU A CA 1
ATOM 549 C C . LEU A 1 67 ? 15.923 3.481 -9.591 1.00 94.94 67 LEU A C 1
ATOM 551 O O . LEU A 1 67 ? 15.474 2.491 -9.015 1.00 94.94 67 LEU A O 1
ATOM 555 N N . PHE A 1 68 ? 16.555 4.467 -8.942 1.00 97.31 68 PHE A N 1
ATOM 556 C CA . PHE A 1 68 ? 16.861 4.444 -7.513 1.00 97.31 68 PHE A CA 1
ATOM 557 C C . PHE A 1 68 ? 15.652 4.121 -6.633 1.00 97.31 68 PHE A C 1
ATOM 559 O O . PHE A 1 68 ? 15.795 3.229 -5.801 1.00 97.31 68 PHE A O 1
ATOM 566 N N . PRO A 1 69 ? 14.460 4.734 -6.815 1.00 97.44 69 PRO A N 1
ATOM 567 C CA . PRO A 1 69 ? 13.338 4.460 -5.923 1.00 97.44 69 PRO A CA 1
ATOM 568 C C . PRO A 1 69 ? 12.941 2.982 -5.903 1.00 97.44 69 PRO A C 1
ATOM 570 O O . PRO A 1 69 ? 12.667 2.434 -4.843 1.00 97.44 69 PRO A O 1
ATOM 573 N N . TYR A 1 70 ? 12.975 2.306 -7.052 1.00 97.69 70 TYR A N 1
ATOM 574 C CA . TYR A 1 70 ? 12.594 0.896 -7.153 1.00 97.69 70 TYR A CA 1
ATOM 575 C C . TYR A 1 70 ? 13.602 -0.017 -6.451 1.00 97.69 70 TYR A C 1
ATOM 577 O O . TYR A 1 70 ? 13.217 -0.923 -5.713 1.00 97.69 70 TYR A O 1
ATOM 585 N N . PHE A 1 71 ? 14.898 0.245 -6.628 1.00 98.00 71 PHE A N 1
ATOM 586 C CA . PHE A 1 71 ? 15.949 -0.503 -5.938 1.00 98.00 71 PHE A CA 1
ATOM 587 C C . PHE A 1 71 ? 15.999 -0.192 -4.443 1.00 98.00 71 PHE A C 1
ATOM 589 O O . PHE A 1 71 ? 16.191 -1.101 -3.643 1.00 98.00 71 PHE A O 1
ATOM 596 N N . MET A 1 72 ? 15.732 1.051 -4.051 1.00 97.88 72 MET A N 1
ATOM 597 C CA . MET A 1 72 ? 15.638 1.454 -2.652 1.00 97.88 72 MET A CA 1
ATOM 598 C C . MET A 1 72 ? 14.472 0.758 -1.939 1.00 97.88 72 MET A C 1
ATOM 600 O O . MET A 1 72 ? 14.651 0.261 -0.828 1.00 97.88 72 MET A O 1
ATOM 604 N N . VAL A 1 73 ? 13.313 0.622 -2.598 1.00 97.00 73 VAL A N 1
ATOM 605 C CA . VAL A 1 73 ? 12.191 -0.195 -2.099 1.00 97.00 73 VAL A CA 1
ATOM 606 C C . VAL A 1 73 ? 12.615 -1.652 -1.920 1.00 97.00 73 VAL A C 1
ATOM 608 O O . VAL A 1 73 ? 12.358 -2.232 -0.870 1.00 97.00 73 VAL A O 1
ATOM 611 N N . VAL A 1 74 ? 13.296 -2.255 -2.902 1.00 97.00 74 VAL A N 1
ATOM 612 C CA . VAL A 1 74 ? 13.779 -3.642 -2.773 1.00 97.00 74 VAL A CA 1
ATOM 613 C C . VAL A 1 74 ? 14.768 -3.781 -1.615 1.00 97.00 74 VAL A C 1
ATOM 615 O O . VAL A 1 74 ? 14.621 -4.683 -0.791 1.00 97.00 74 VAL A O 1
ATOM 618 N N . ALA A 1 75 ? 15.750 -2.885 -1.527 1.00 96.75 75 ALA A N 1
ATOM 619 C CA . ALA A 1 75 ? 16.756 -2.899 -0.477 1.00 96.75 75 ALA A CA 1
ATOM 620 C C . ALA A 1 75 ? 16.122 -2.761 0.915 1.00 96.75 75 ALA A C 1
ATOM 622 O O . ALA A 1 75 ? 16.526 -3.476 1.827 1.00 96.75 75 ALA A O 1
ATOM 623 N N . PHE A 1 76 ? 15.109 -1.904 1.065 1.00 94.94 76 PHE A N 1
ATOM 624 C CA . PHE A 1 76 ? 14.402 -1.690 2.327 1.00 94.94 76 PHE A CA 1
ATOM 625 C C . PHE A 1 76 ? 13.489 -2.868 2.695 1.00 94.94 76 PHE A C 1
ATOM 627 O O . PHE A 1 76 ? 13.608 -3.429 3.782 1.00 94.94 76 PHE A O 1
ATOM 634 N N . GLU A 1 77 ? 12.606 -3.283 1.788 1.00 93.25 77 GLU A N 1
ATOM 635 C CA . GLU A 1 77 ? 11.536 -4.248 2.083 1.00 93.25 77 GLU A CA 1
ATOM 636 C C . GLU A 1 77 ? 12.030 -5.700 2.073 1.00 93.25 77 GLU A C 1
ATOM 638 O O . GLU A 1 77 ? 11.588 -6.516 2.879 1.00 93.25 77 GLU A O 1
ATOM 643 N N . ALA A 1 78 ? 12.959 -6.044 1.175 1.00 92.50 78 ALA A N 1
ATOM 644 C CA . ALA A 1 78 ? 13.527 -7.391 1.093 1.00 92.50 78 ALA A CA 1
ATOM 645 C C . ALA A 1 78 ? 14.869 -7.526 1.829 1.00 92.50 78 ALA A C 1
ATOM 647 O O . ALA A 1 78 ? 15.328 -8.646 2.066 1.00 92.50 78 ALA A O 1
ATOM 648 N N . GLY A 1 79 ? 15.520 -6.407 2.159 1.00 89.31 79 GLY A N 1
ATOM 649 C CA . GLY A 1 79 ? 16.859 -6.398 2.743 1.00 89.31 79 GLY A CA 1
ATOM 650 C C . GLY A 1 79 ? 17.052 -5.667 4.054 1.00 89.31 79 GLY A C 1
ATOM 651 O O . GLY A 1 79 ? 18.112 -5.812 4.664 1.00 89.31 79 GLY A O 1
ATOM 652 N N . GLY A 1 80 ? 16.040 -4.938 4.509 1.00 91.19 80 GLY A N 1
ATOM 653 C CA . GLY A 1 80 ? 16.076 -4.200 5.756 1.00 91.19 80 GLY A CA 1
ATOM 654 C C . GLY A 1 80 ? 16.801 -2.857 5.669 1.00 91.19 80 GLY A C 1
ATOM 655 O O . GLY A 1 80 ? 17.424 -2.478 4.674 1.00 91.19 80 GLY A O 1
ATOM 656 N N . VAL A 1 81 ? 16.723 -2.128 6.782 1.00 92.12 81 VAL A N 1
ATOM 657 C CA . VAL A 1 81 ? 17.159 -0.730 6.880 1.00 92.12 81 VAL A CA 1
ATOM 658 C C . VAL A 1 81 ? 18.656 -0.570 6.590 1.00 92.12 81 VAL A C 1
ATOM 660 O O . VAL A 1 81 ? 19.028 0.330 5.844 1.00 92.12 81 VAL A O 1
ATOM 663 N N . ILE A 1 82 ? 19.509 -1.473 7.089 1.00 94.25 82 ILE A N 1
ATOM 664 C CA . ILE A 1 82 ? 20.972 -1.396 6.912 1.00 94.25 82 ILE A CA 1
ATOM 665 C C . ILE A 1 82 ? 21.360 -1.460 5.430 1.00 94.25 82 ILE A C 1
ATOM 667 O O . ILE A 1 82 ? 22.134 -0.635 4.950 1.00 94.25 82 ILE A O 1
ATOM 671 N N . ARG A 1 83 ? 20.787 -2.405 4.674 1.00 95.75 83 ARG A N 1
ATOM 672 C CA . ARG A 1 83 ? 21.059 -2.539 3.236 1.00 95.75 83 ARG A CA 1
ATOM 673 C C . ARG A 1 83 ? 20.595 -1.312 2.467 1.00 95.75 83 ARG A C 1
ATOM 675 O O . ARG A 1 83 ? 21.298 -0.821 1.589 1.00 95.75 83 ARG A O 1
ATOM 682 N N . SER A 1 84 ? 19.415 -0.815 2.820 1.00 96.69 84 SER A N 1
ATOM 683 C CA . SER A 1 84 ? 18.849 0.379 2.207 1.00 96.69 84 SER A CA 1
ATOM 684 C C . SER A 1 84 ? 19.704 1.628 2.479 1.00 96.69 84 SER A C 1
ATOM 686 O O . SER A 1 84 ? 19.932 2.424 1.571 1.00 96.69 84 SER A O 1
ATOM 688 N N . LEU A 1 85 ? 20.280 1.747 3.683 1.00 97.00 85 LEU A N 1
ATOM 689 C CA . LEU A 1 85 ? 21.223 2.810 4.032 1.00 97.00 85 LEU A CA 1
ATOM 690 C C . LEU A 1 85 ? 22.508 2.701 3.206 1.00 97.00 85 LEU A C 1
ATOM 692 O O . LEU A 1 85 ? 22.976 3.698 2.667 1.00 97.00 85 LEU A O 1
ATOM 696 N N . PHE A 1 86 ? 23.048 1.491 3.053 1.00 97.19 86 PHE A N 1
ATOM 697 C CA . PHE A 1 86 ? 24.253 1.266 2.258 1.00 97.19 86 PHE A CA 1
ATOM 698 C C . PHE A 1 86 ? 24.052 1.628 0.779 1.00 97.19 86 PHE A C 1
ATOM 700 O O . PHE A 1 86 ? 24.879 2.328 0.196 1.00 97.19 86 PHE A O 1
ATOM 707 N N . LEU A 1 87 ? 22.919 1.231 0.184 1.00 98.19 87 LEU A N 1
ATOM 708 C CA . LEU A 1 87 ? 22.552 1.647 -1.173 1.00 98.19 87 LEU A CA 1
ATOM 709 C C . LEU A 1 87 ? 22.446 3.173 -1.289 1.00 98.19 87 LEU A C 1
ATOM 711 O O . LEU A 1 87 ? 22.940 3.742 -2.260 1.00 98.19 87 LEU A O 1
ATOM 715 N N . PHE A 1 88 ? 21.826 3.832 -0.310 1.00 98.19 88 PHE A N 1
ATOM 716 C CA . PHE A 1 88 ? 21.681 5.285 -0.303 1.00 98.19 88 PHE A CA 1
ATOM 717 C C . PHE A 1 88 ? 23.033 6.009 -0.224 1.00 98.19 88 PHE A C 1
ATOM 719 O O . PHE A 1 88 ? 23.296 6.887 -1.043 1.00 98.19 88 PHE A O 1
ATOM 726 N N . VAL A 1 89 ? 23.915 5.603 0.694 1.00 97.69 89 VAL A N 1
ATOM 727 C CA . VAL A 1 89 ? 25.256 6.195 0.860 1.00 97.69 89 VAL A CA 1
ATOM 728 C C . VAL A 1 89 ? 26.111 6.016 -0.397 1.00 97.69 89 VAL A C 1
ATOM 730 O O . VAL A 1 89 ? 26.850 6.923 -0.773 1.00 97.69 89 VAL A O 1
ATOM 733 N N . LEU A 1 90 ? 25.991 4.877 -1.085 1.00 97.62 90 LEU A N 1
ATOM 734 C CA . LEU A 1 90 ? 26.729 4.618 -2.323 1.00 97.62 90 LEU A CA 1
ATOM 735 C C . LEU A 1 90 ? 26.096 5.253 -3.568 1.00 97.62 90 LEU A C 1
ATOM 737 O O . LEU A 1 90 ? 26.751 5.334 -4.610 1.00 97.62 90 LEU A O 1
ATOM 741 N N . TYR A 1 91 ? 24.849 5.722 -3.496 1.00 97.19 91 TYR A N 1
ATOM 742 C CA . TYR A 1 91 ? 24.120 6.212 -4.664 1.00 97.19 91 TYR A CA 1
ATOM 743 C C . TYR A 1 91 ? 24.783 7.389 -5.408 1.00 97.19 91 TYR A C 1
ATOM 745 O O . TYR A 1 91 ? 24.751 7.379 -6.644 1.00 97.19 91 TYR A O 1
ATOM 753 N N . PRO A 1 92 ? 25.431 8.370 -4.743 1.00 96.25 92 PRO A N 1
ATOM 754 C CA . PRO A 1 92 ? 26.188 9.408 -5.441 1.00 96.25 92 PRO A CA 1
ATOM 755 C C . PRO A 1 92 ? 27.283 8.828 -6.345 1.00 96.25 92 PRO A C 1
ATOM 757 O O . PRO A 1 92 ? 27.406 9.242 -7.494 1.00 96.25 92 PRO A O 1
ATOM 760 N N . PHE A 1 93 ? 28.008 7.803 -5.884 1.00 96.12 93 PHE A N 1
ATOM 761 C CA . PHE A 1 93 ? 29.027 7.118 -6.686 1.00 96.12 93 PHE A CA 1
ATOM 762 C C . PHE A 1 93 ? 28.405 6.301 -7.820 1.00 96.12 93 PHE A C 1
ATOM 764 O O . PHE A 1 93 ? 28.890 6.347 -8.947 1.00 96.12 93 PHE A O 1
ATOM 771 N N . ILE A 1 94 ? 27.292 5.608 -7.552 1.00 96.06 94 ILE A N 1
ATOM 772 C CA . ILE A 1 94 ? 26.525 4.865 -8.568 1.00 96.06 94 ILE A CA 1
ATOM 773 C C . ILE A 1 94 ? 26.056 5.801 -9.687 1.00 96.06 94 ILE A C 1
ATOM 775 O O . ILE A 1 94 ? 26.086 5.424 -10.857 1.00 96.06 94 ILE A O 1
ATOM 779 N N . SER A 1 95 ? 25.666 7.029 -9.342 1.00 92.56 95 SER A N 1
ATOM 780 C CA . SER A 1 95 ? 25.192 8.038 -10.296 1.00 92.56 95 SER A CA 1
ATOM 781 C C . SER A 1 95 ? 26.290 8.541 -11.242 1.00 9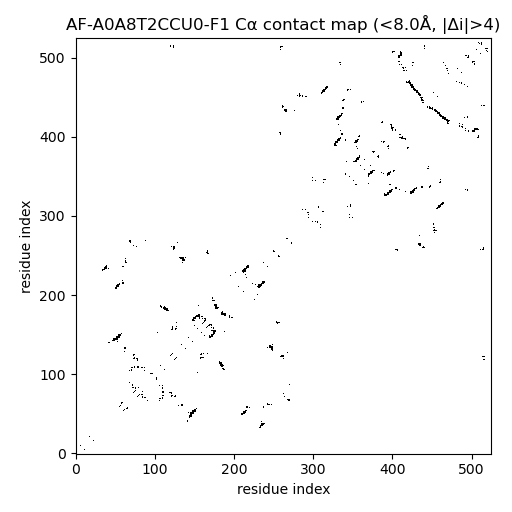2.56 95 SER A C 1
ATOM 783 O O . SER A 1 95 ? 25.971 9.045 -12.316 1.00 92.56 95 SER A O 1
ATOM 785 N N . LEU A 1 96 ? 27.568 8.383 -10.875 1.00 94.56 96 LEU A N 1
ATOM 786 C CA . LEU A 1 96 ? 28.723 8.695 -11.728 1.00 94.56 96 LEU A CA 1
ATOM 787 C C . LEU A 1 96 ? 29.109 7.532 -12.659 1.00 94.56 96 LEU A C 1
ATOM 789 O O . LEU A 1 96 ? 29.899 7.715 -13.585 1.00 94.56 96 LEU A O 1
ATOM 793 N N . MET A 1 97 ? 28.581 6.327 -12.423 1.00 94.31 97 MET A N 1
ATOM 794 C CA . MET A 1 97 ? 28.868 5.153 -13.249 1.00 94.31 97 MET A CA 1
ATOM 795 C C . MET A 1 97 ? 28.105 5.201 -14.581 1.00 94.31 97 MET A C 1
ATOM 797 O O . MET A 1 97 ? 27.093 5.884 -14.735 1.00 94.31 97 MET A O 1
ATOM 801 N N . SER A 1 98 ? 28.543 4.394 -15.553 1.00 91.50 98 SER A N 1
ATOM 802 C CA . SER A 1 98 ? 27.735 4.140 -16.751 1.00 91.50 98 SER A CA 1
ATOM 803 C C . SER A 1 98 ? 26.407 3.476 -16.378 1.00 91.50 98 SER A C 1
ATOM 805 O O . SER A 1 98 ? 26.342 2.730 -15.403 1.00 91.50 98 SER A O 1
ATOM 807 N N . TYR A 1 99 ? 25.358 3.685 -17.181 1.00 88.06 99 TYR A N 1
ATOM 808 C CA . TYR A 1 99 ? 24.021 3.127 -16.924 1.00 88.06 99 TYR A CA 1
ATOM 809 C C . TYR A 1 99 ? 24.046 1.623 -16.595 1.00 88.06 99 TYR A C 1
ATOM 811 O O . TYR A 1 99 ? 23.442 1.184 -15.620 1.00 88.06 99 TYR A O 1
ATOM 819 N N . GLU A 1 100 ? 24.794 0.835 -17.375 1.00 88.94 100 GLU A N 1
ATOM 820 C CA . GLU A 1 100 ? 24.891 -0.615 -17.176 1.00 88.94 100 GLU A CA 1
ATOM 821 C C . GLU A 1 100 ? 25.602 -0.974 -15.866 1.00 88.94 100 GLU A C 1
ATOM 823 O O . GLU A 1 100 ? 25.164 -1.881 -15.159 1.00 88.94 100 GLU A O 1
ATOM 828 N N . MET A 1 101 ? 26.692 -0.277 -15.536 1.00 92.56 101 MET A N 1
ATOM 829 C CA . MET A 1 101 ? 27.423 -0.525 -14.295 1.00 92.56 101 MET A CA 1
ATOM 830 C C . MET A 1 101 ? 26.616 -0.073 -13.082 1.00 92.56 101 MET A C 1
ATOM 832 O O . MET A 1 101 ? 26.509 -0.827 -12.123 1.00 92.56 101 MET A O 1
ATOM 836 N N . GLY A 1 102 ? 25.982 1.098 -13.148 1.00 95.00 102 GLY A N 1
ATOM 837 C CA . GLY A 1 102 ? 25.117 1.597 -12.084 1.00 95.00 102 GLY A CA 1
ATOM 838 C C . GLY A 1 102 ? 23.938 0.660 -11.816 1.00 95.00 102 GLY A C 1
ATOM 839 O O . GLY A 1 102 ? 23.670 0.327 -10.663 1.00 95.00 102 GLY A O 1
ATOM 840 N N . LEU A 1 103 ? 23.287 0.149 -12.869 1.00 94.56 103 LEU A N 1
ATOM 841 C CA . LEU A 1 103 ? 22.229 -0.857 -12.746 1.00 94.56 103 LEU A CA 1
ATOM 842 C C . LEU A 1 103 ? 22.741 -2.147 -12.093 1.00 94.56 103 LEU A C 1
ATOM 844 O O . LEU A 1 103 ? 22.124 -2.629 -11.145 1.00 94.56 103 LEU A O 1
ATOM 848 N N . LYS A 1 104 ? 23.876 -2.692 -12.552 1.00 95.81 104 LYS A N 1
ATOM 849 C CA . LYS A 1 104 ? 24.487 -3.888 -11.946 1.00 95.81 104 LYS A CA 1
ATOM 850 C C . LYS A 1 104 ? 24.823 -3.672 -10.470 1.00 95.81 104 LYS A C 1
ATOM 852 O O . LYS A 1 104 ? 24.534 -4.549 -9.662 1.00 95.81 104 LYS A O 1
ATOM 857 N N . THR A 1 105 ? 25.362 -2.508 -10.108 1.00 97.31 105 THR A N 1
ATOM 858 C CA . THR A 1 105 ? 25.659 -2.157 -8.714 1.00 97.31 105 THR A CA 1
ATOM 859 C C . THR A 1 105 ? 24.381 -2.070 -7.880 1.00 97.31 105 THR A C 1
ATOM 861 O O . THR A 1 105 ? 24.311 -2.683 -6.821 1.00 97.31 105 THR A O 1
ATOM 864 N N . MET A 1 106 ? 23.331 -1.391 -8.357 1.00 97.94 106 MET A N 1
ATOM 865 C CA . MET A 1 106 ? 22.048 -1.330 -7.638 1.00 97.94 106 MET A CA 1
ATOM 866 C C . MET A 1 106 ? 21.423 -2.717 -7.450 1.00 97.94 106 MET A C 1
ATOM 868 O O . MET A 1 106 ? 20.912 -3.017 -6.369 1.00 97.94 106 MET A O 1
ATOM 872 N N . VAL A 1 107 ? 21.494 -3.579 -8.468 1.00 97.62 107 VAL A N 1
ATOM 873 C CA . VAL A 1 107 ? 21.018 -4.966 -8.380 1.00 97.62 107 VAL A CA 1
ATOM 874 C C . VAL A 1 107 ? 21.813 -5.745 -7.336 1.00 97.62 107 VAL A C 1
ATOM 876 O O . VAL A 1 107 ? 21.201 -6.387 -6.482 1.00 97.62 107 VAL A O 1
ATOM 879 N N . LEU A 1 108 ? 23.144 -5.647 -7.351 1.00 97.81 108 LEU A N 1
ATOM 880 C CA . LEU A 1 108 ? 24.005 -6.294 -6.364 1.00 97.81 108 LEU A CA 1
ATOM 881 C C . LEU A 1 108 ? 23.621 -5.874 -4.945 1.00 97.81 108 LEU A C 1
ATOM 883 O O . LEU A 1 108 ? 23.302 -6.720 -4.112 1.00 97.81 108 LEU A O 1
ATOM 887 N N . LEU A 1 109 ? 23.572 -4.565 -4.699 1.00 97.44 109 LEU A N 1
ATOM 888 C CA . LEU A 1 109 ? 23.288 -4.010 -3.379 1.00 97.44 109 LEU A CA 1
ATOM 889 C C . LEU A 1 109 ? 21.885 -4.345 -2.877 1.00 97.44 109 LEU A C 1
ATOM 891 O O . LEU A 1 109 ? 21.706 -4.494 -1.675 1.00 97.44 109 LEU A O 1
ATOM 895 N N . SER A 1 110 ? 20.898 -4.473 -3.766 1.00 97.19 110 SER A N 1
ATOM 896 C CA . SER A 1 110 ? 19.500 -4.689 -3.370 1.00 97.19 110 SER A CA 1
ATOM 897 C C . SER A 1 110 ? 19.148 -6.172 -3.213 1.00 97.19 110 SER A C 1
ATOM 899 O O . SER A 1 110 ? 18.371 -6.526 -2.324 1.00 97.19 110 SER A O 1
ATOM 901 N N . PHE A 1 111 ? 19.714 -7.044 -4.056 1.00 96.81 111 PHE A N 1
ATOM 902 C CA . PHE A 1 111 ? 19.324 -8.455 -4.150 1.00 96.81 111 PHE A CA 1
ATOM 903 C C . PHE A 1 111 ? 20.298 -9.439 -3.508 1.00 96.81 111 PHE A C 1
ATOM 905 O O . PHE A 1 111 ? 19.884 -10.566 -3.237 1.00 96.81 111 PHE A O 1
ATOM 912 N N . PHE A 1 112 ? 21.561 -9.077 -3.274 1.00 96.25 112 PHE A N 1
ATOM 913 C CA . PHE A 1 112 ? 22.533 -10.030 -2.738 1.00 96.25 112 PHE A CA 1
ATOM 914 C C . PHE A 1 112 ? 22.062 -10.633 -1.403 1.00 96.25 112 PHE A C 1
ATOM 916 O O . PHE A 1 112 ? 21.738 -9.918 -0.451 1.00 96.25 112 PHE A O 1
ATOM 923 N N . GLY A 1 113 ? 21.982 -11.966 -1.354 1.00 94.25 113 GLY A N 1
ATOM 924 C CA . GLY A 1 113 ? 21.553 -12.713 -0.170 1.00 94.25 113 GLY A CA 1
ATOM 925 C C . GLY A 1 113 ? 20.044 -12.679 0.105 1.00 94.25 113 GLY A C 1
ATOM 926 O O . GLY A 1 113 ? 19.603 -13.167 1.144 1.00 94.25 113 GLY A O 1
ATOM 927 N N . VAL A 1 114 ? 19.221 -12.131 -0.796 1.00 94.81 114 VAL A N 1
ATOM 928 C CA . VAL A 1 114 ? 17.755 -12.204 -0.680 1.00 94.81 114 VAL A CA 1
ATOM 929 C C . VAL A 1 114 ? 17.279 -13.594 -1.097 1.00 94.81 114 VAL A C 1
ATOM 931 O O . VAL A 1 114 ? 17.599 -14.068 -2.186 1.00 94.81 114 VAL A O 1
ATOM 934 N N . LYS A 1 115 ? 16.474 -14.250 -0.257 1.00 93.31 115 LYS A N 1
ATOM 935 C CA . LYS A 1 115 ? 15.877 -15.551 -0.583 1.00 93.31 115 LYS A CA 1
ATOM 936 C C . LYS A 1 115 ? 14.725 -15.382 -1.584 1.00 93.31 115 LYS A C 1
ATOM 938 O O . LYS A 1 115 ? 13.812 -14.590 -1.351 1.00 93.31 115 LYS A O 1
ATOM 943 N N . LYS A 1 116 ? 14.729 -16.163 -2.671 1.00 90.81 116 LYS A N 1
ATOM 944 C CA . LYS A 1 116 ? 13.717 -16.115 -3.747 1.00 90.81 116 LYS A CA 1
ATOM 945 C C . LYS A 1 116 ? 12.295 -16.282 -3.210 1.00 90.81 116 LYS A C 1
ATOM 947 O O . LYS A 1 116 ? 11.419 -15.485 -3.520 1.00 90.81 116 LYS A O 1
ATOM 952 N N . GLU A 1 117 ? 12.079 -17.291 -2.370 1.00 85.12 117 GLU A N 1
ATOM 953 C CA . GLU A 1 117 ? 10.757 -17.632 -1.818 1.00 85.12 117 GLU A CA 1
ATOM 954 C C . GLU A 1 117 ? 10.170 -16.537 -0.914 1.00 85.12 117 GLU A C 1
ATOM 956 O O . GLU A 1 117 ? 8.952 -16.419 -0.785 1.00 85.12 117 GLU A O 1
ATOM 961 N N . SER A 1 118 ? 11.024 -15.739 -0.267 1.00 83.75 118 SER A N 1
ATOM 962 C CA . SER A 1 118 ? 10.595 -14.634 0.595 1.00 83.75 118 SER A CA 1
ATOM 963 C C . SER A 1 118 ? 10.573 -13.291 -0.127 1.00 83.75 118 SER A C 1
ATOM 965 O O . SER A 1 118 ? 10.169 -12.296 0.474 1.00 83.75 118 SER A O 1
ATOM 967 N N . PHE A 1 119 ? 10.994 -13.228 -1.395 1.00 90.81 119 PHE A N 1
ATOM 968 C CA . PHE A 1 119 ? 10.995 -11.996 -2.175 1.00 90.81 119 PHE A CA 1
ATOM 969 C C . PHE A 1 119 ? 9.570 -11.620 -2.590 1.00 90.81 119 PHE A C 1
ATOM 971 O O . PHE A 1 119 ? 9.113 -11.882 -3.699 1.00 90.81 119 PHE A O 1
ATOM 978 N N . ARG A 1 120 ? 8.850 -10.989 -1.662 1.00 88.44 120 ARG A N 1
ATOM 979 C CA . ARG A 1 120 ? 7.486 -10.500 -1.890 1.00 88.44 120 ARG A CA 1
ATOM 980 C C . ARG A 1 120 ? 7.452 -9.094 -2.467 1.00 88.44 120 ARG A C 1
ATOM 982 O O . ARG A 1 120 ? 6.429 -8.716 -3.023 1.00 88.44 120 ARG A O 1
ATOM 989 N N . ALA A 1 121 ? 8.554 -8.344 -2.393 1.00 91.94 121 ALA A N 1
ATOM 990 C CA . ALA A 1 121 ? 8.608 -6.958 -2.856 1.00 91.94 121 ALA A CA 1
ATOM 991 C C . ALA A 1 121 ? 8.188 -6.811 -4.331 1.00 91.94 121 ALA A C 1
ATOM 993 O O . ALA A 1 121 ? 7.429 -5.900 -4.643 1.00 91.94 121 ALA A O 1
ATOM 994 N N . GLY A 1 122 ? 8.586 -7.746 -5.206 1.00 90.94 122 GLY A N 1
ATOM 995 C CA . GLY A 1 122 ? 8.178 -7.774 -6.619 1.00 90.94 122 GLY A CA 1
ATOM 996 C C . GLY A 1 122 ? 6.668 -7.857 -6.844 1.00 90.94 122 GLY A C 1
ATOM 997 O O . GLY A 1 122 ? 6.132 -7.148 -7.688 1.00 90.94 122 GLY A O 1
ATOM 998 N N . LYS A 1 123 ? 5.967 -8.680 -6.057 1.00 91.25 123 LYS A N 1
ATOM 999 C CA . LYS A 1 123 ? 4.522 -8.909 -6.213 1.00 91.25 123 LYS A CA 1
ATOM 1000 C C . LYS A 1 123 ? 3.668 -7.947 -5.389 1.00 91.25 123 LYS A C 1
ATOM 1002 O O . LYS A 1 123 ? 2.625 -7.498 -5.844 1.00 91.25 123 LYS A O 1
ATOM 1007 N N . ALA A 1 124 ? 4.079 -7.681 -4.155 1.00 92.25 124 ALA A N 1
ATOM 1008 C CA . ALA A 1 124 ? 3.238 -7.055 -3.143 1.00 92.25 124 ALA A CA 1
ATOM 1009 C C . ALA A 1 124 ? 3.559 -5.577 -2.897 1.00 92.25 124 ALA A C 1
ATOM 1011 O O . ALA A 1 124 ? 2.769 -4.916 -2.234 1.00 92.25 124 ALA A O 1
ATOM 1012 N N . VAL A 1 125 ? 4.700 -5.056 -3.367 1.00 95.06 125 VAL A N 1
ATOM 1013 C CA . VAL A 1 125 ? 5.152 -3.700 -3.003 1.00 95.06 125 VAL A CA 1
ATOM 1014 C C . VAL A 1 125 ? 5.473 -2.840 -4.222 1.00 95.06 125 VAL A C 1
ATOM 1016 O O . VAL A 1 125 ? 4.933 -1.746 -4.364 1.00 95.06 125 VAL A O 1
ATOM 1019 N N . LEU A 1 126 ? 6.318 -3.337 -5.124 1.00 96.81 126 LEU A N 1
ATOM 1020 C CA . LEU A 1 126 ? 6.762 -2.617 -6.316 1.00 96.81 126 LEU A CA 1
ATOM 1021 C C . LEU A 1 126 ? 5.632 -2.165 -7.258 1.00 96.81 126 LEU A C 1
ATOM 1023 O O . LEU A 1 126 ? 5.763 -1.055 -7.778 1.00 96.81 126 LEU A O 1
ATOM 1027 N N . PRO A 1 127 ? 4.521 -2.914 -7.452 1.00 96.56 127 PRO A N 1
ATOM 1028 C CA . PRO A 1 127 ? 3.448 -2.468 -8.337 1.00 96.56 127 PRO A CA 1
ATOM 1029 C C . PRO A 1 127 ? 2.891 -1.088 -7.986 1.00 96.56 127 PRO A C 1
ATOM 1031 O O . PRO A 1 127 ? 2.686 -0.291 -8.894 1.00 96.56 127 PRO A O 1
ATOM 1034 N N . LYS A 1 128 ? 2.756 -0.756 -6.691 1.00 95.88 128 LYS A N 1
ATOM 1035 C CA . LYS A 1 128 ? 2.356 0.590 -6.245 1.00 95.88 128 LYS A CA 1
ATOM 1036 C C . LYS A 1 128 ? 3.272 1.663 -6.838 1.00 95.88 128 LYS A C 1
ATOM 1038 O O . LYS A 1 128 ? 2.813 2.598 -7.482 1.00 95.88 128 LYS A O 1
ATOM 1043 N N . TYR A 1 129 ? 4.576 1.511 -6.622 1.00 96.62 129 TYR A N 1
ATOM 1044 C CA . TYR A 1 129 ? 5.563 2.522 -6.996 1.00 96.62 129 TYR A CA 1
ATOM 1045 C C . TYR A 1 129 ? 5.722 2.671 -8.505 1.00 96.62 129 TYR A C 1
ATOM 1047 O O . TYR A 1 129 ? 6.003 3.776 -8.970 1.00 96.62 129 TYR A O 1
ATOM 1055 N N . PHE A 1 130 ? 5.573 1.576 -9.255 1.00 97.50 130 PHE A N 1
ATOM 1056 C CA . PHE A 1 130 ? 5.589 1.623 -10.712 1.00 97.50 130 PHE A CA 1
ATOM 1057 C C . PHE A 1 130 ? 4.321 2.272 -11.270 1.00 97.50 130 PHE A C 1
ATOM 1059 O O . PHE A 1 130 ? 4.443 3.151 -12.117 1.00 97.50 130 PHE A O 1
ATOM 1066 N N . LEU A 1 131 ? 3.132 1.912 -10.769 1.00 97.12 131 LEU A N 1
ATOM 1067 C CA . LEU A 1 131 ? 1.856 2.511 -11.186 1.00 97.12 131 LEU A CA 1
ATOM 1068 C C . LEU A 1 131 ? 1.827 4.029 -10.962 1.00 97.12 131 LEU A C 1
ATOM 1070 O O . LEU A 1 131 ? 1.431 4.778 -11.851 1.00 97.12 131 LEU A O 1
ATOM 1074 N N . GLU A 1 132 ? 2.347 4.491 -9.823 1.00 95.50 132 GLU A N 1
ATOM 1075 C CA . GLU A 1 132 ? 2.496 5.919 -9.496 1.00 95.50 132 GLU A CA 1
ATOM 1076 C C . GLU A 1 132 ? 3.537 6.653 -10.370 1.00 95.50 132 GLU A C 1
ATOM 1078 O O . GLU A 1 132 ? 3.715 7.867 -10.247 1.00 95.50 132 GLU A O 1
ATOM 1083 N N . ASP A 1 133 ? 4.245 5.943 -11.252 1.00 96.12 133 ASP A N 1
ATOM 1084 C CA . ASP A 1 133 ? 5.230 6.498 -12.183 1.00 96.12 133 ASP A CA 1
ATOM 1085 C C . ASP A 1 133 ? 4.870 6.276 -13.657 1.00 96.12 133 ASP A C 1
ATOM 1087 O O . ASP A 1 133 ? 5.631 6.703 -14.522 1.00 96.12 133 ASP A O 1
ATOM 1091 N N . VAL A 1 134 ? 3.741 5.637 -13.977 1.00 97.12 134 VAL A N 1
ATOM 1092 C CA . VAL A 1 134 ? 3.312 5.433 -15.370 1.00 97.12 134 VAL A CA 1
ATOM 1093 C C . VAL A 1 134 ? 2.891 6.763 -15.996 1.00 97.12 134 VAL A C 1
ATOM 1095 O O . VAL A 1 134 ? 2.116 7.520 -15.407 1.00 97.12 134 VAL A O 1
ATOM 1098 N N . GLY A 1 135 ? 3.384 7.047 -17.205 1.00 95.81 135 GLY A N 1
ATOM 1099 C CA . GLY A 1 135 ? 2.920 8.173 -18.017 1.00 95.81 135 GLY A CA 1
ATOM 1100 C C . GLY A 1 135 ? 1.569 7.871 -18.658 1.00 95.81 135 GLY A C 1
ATOM 1101 O O . GLY A 1 135 ? 1.458 6.917 -19.431 1.00 95.81 135 GLY A O 1
ATOM 1102 N N . LEU A 1 136 ? 0.557 8.689 -18.365 1.00 94.75 136 LEU A N 1
ATOM 1103 C CA . LEU A 1 136 ? -0.800 8.545 -18.898 1.00 94.75 136 LEU A CA 1
ATOM 1104 C C . LEU A 1 136 ? -0.803 8.546 -20.431 1.00 94.75 136 LEU A C 1
ATOM 1106 O O . LEU A 1 136 ? -1.457 7.721 -21.060 1.00 94.75 136 LEU A O 1
ATOM 1110 N N . GLU A 1 137 ? -0.042 9.454 -21.029 1.00 92.44 137 GLU A N 1
ATOM 1111 C CA . GLU A 1 137 ? 0.040 9.666 -22.468 1.00 92.44 137 GLU A CA 1
ATOM 1112 C C . GLU A 1 137 ? 0.555 8.411 -23.175 1.00 92.44 137 GLU A C 1
ATOM 1114 O O . GLU A 1 137 ? -0.048 7.955 -24.147 1.00 92.44 137 GLU A O 1
ATOM 1119 N N . MET A 1 138 ? 1.637 7.812 -22.666 1.00 92.31 138 MET A N 1
ATOM 1120 C CA . MET A 1 138 ? 2.150 6.568 -23.237 1.00 92.31 138 MET A CA 1
ATOM 1121 C C . MET A 1 138 ? 1.209 5.398 -22.965 1.00 92.31 138 MET A C 1
ATOM 1123 O O . MET A 1 138 ? 0.994 4.563 -23.839 1.00 92.31 138 MET A O 1
ATOM 1127 N N . PHE A 1 139 ? 0.610 5.341 -21.778 1.00 94.31 139 PHE A N 1
ATOM 1128 C CA . PHE A 1 139 ? -0.345 4.292 -21.448 1.00 94.31 139 PHE A CA 1
ATOM 1129 C C . PHE A 1 139 ? -1.557 4.292 -22.398 1.00 94.31 139 PHE A C 1
ATOM 1131 O O . PHE A 1 139 ? -1.961 3.235 -22.881 1.00 94.31 139 PHE A O 1
ATOM 1138 N N . GLN A 1 140 ? -2.080 5.469 -22.756 1.00 92.56 140 GLN A N 1
ATOM 1139 C CA . GLN A 1 140 ? -3.158 5.607 -23.740 1.00 92.56 140 GLN A CA 1
ATOM 1140 C C . GLN A 1 140 ? -2.757 5.124 -25.134 1.00 92.56 140 GLN A C 1
ATOM 1142 O O . GLN A 1 140 ? -3.576 4.525 -25.827 1.00 92.56 140 GLN A O 1
ATOM 1147 N N . VAL A 1 141 ? -1.511 5.364 -25.546 1.00 91.62 141 VAL A N 1
ATOM 1148 C CA . VAL A 1 141 ? -0.978 4.834 -26.808 1.00 91.62 141 VAL A CA 1
ATOM 1149 C C . VAL A 1 141 ? -0.919 3.310 -26.762 1.00 91.62 141 VAL A C 1
ATOM 1151 O O . VAL A 1 141 ? -1.402 2.657 -27.684 1.00 91.62 141 VAL A O 1
ATOM 1154 N N . LEU A 1 142 ? -0.386 2.740 -25.678 1.00 92.62 142 LEU A N 1
ATOM 1155 C CA . LEU A 1 142 ? -0.297 1.290 -25.524 1.00 92.62 142 LEU A CA 1
ATOM 1156 C C . LEU A 1 142 ? -1.678 0.632 -25.541 1.00 92.62 142 LEU A C 1
ATOM 1158 O O . LEU A 1 142 ? -1.829 -0.403 -26.177 1.00 92.62 142 LEU A O 1
ATOM 1162 N N . LYS A 1 143 ? -2.691 1.251 -24.922 1.00 91.25 143 LYS A N 1
ATOM 1163 C CA . LYS A 1 143 ? -4.075 0.744 -24.900 1.00 91.25 143 LYS A CA 1
ATOM 1164 C C . LYS A 1 143 ? -4.719 0.649 -26.292 1.00 91.25 143 LYS A C 1
ATOM 1166 O O . LYS A 1 143 ? -5.658 -0.116 -26.467 1.00 91.25 143 LYS A O 1
ATOM 1171 N N . ARG A 1 144 ? -4.236 1.422 -27.272 1.00 89.94 144 ARG A N 1
ATOM 1172 C CA . ARG A 1 144 ? -4.698 1.352 -28.671 1.00 89.94 144 ARG A CA 1
ATOM 1173 C C . ARG A 1 144 ? -4.004 0.246 -29.469 1.00 89.94 144 ARG A C 1
ATOM 1175 O O . ARG A 1 144 ? -4.446 -0.047 -30.574 1.00 89.94 144 ARG A O 1
ATOM 1182 N N . GLY A 1 145 ? -2.907 -0.308 -28.951 1.00 86.56 145 GLY A N 1
ATOM 1183 C CA . GLY A 1 145 ? -2.184 -1.414 -29.568 1.00 86.56 145 GLY A CA 1
ATOM 1184 C C . GLY A 1 145 ? -2.947 -2.726 -29.451 1.00 86.56 145 GLY A C 1
ATOM 1185 O O . GLY A 1 145 ? -3.579 -2.968 -28.427 1.00 86.56 145 GLY A O 1
ATOM 1186 N N . GLY A 1 146 ? -2.848 -3.582 -30.468 1.00 86.19 146 GLY A N 1
ATOM 1187 C CA . GLY A 1 146 ? -3.433 -4.924 -30.424 1.00 86.19 146 GLY A CA 1
ATOM 1188 C C . GLY A 1 146 ? -2.775 -5.806 -29.374 1.00 86.19 146 GLY A C 1
ATOM 1189 O O . GLY A 1 146 ? -3.429 -6.298 -28.461 1.00 86.19 146 GLY A O 1
ATOM 1190 N N . LYS A 1 147 ? -1.454 -5.970 -29.484 1.00 89.81 147 LYS A N 1
ATOM 1191 C CA . LYS A 1 147 ? -0.647 -6.750 -28.540 1.00 89.81 147 LYS A CA 1
ATOM 1192 C C . LYS A 1 147 ? 0.544 -5.943 -28.057 1.00 89.81 147 LYS A C 1
ATOM 1194 O O . LYS A 1 147 ? 1.157 -5.211 -28.835 1.00 89.81 147 LYS A O 1
ATOM 1199 N N . ARG A 1 148 ? 0.885 -6.051 -26.775 1.00 92.50 148 ARG A N 1
ATOM 1200 C CA . ARG A 1 148 ? 1.883 -5.208 -26.114 1.00 92.50 148 ARG A CA 1
ATOM 1201 C C . ARG A 1 148 ? 2.992 -6.076 -25.528 1.00 92.50 148 ARG A C 1
ATOM 1203 O O . ARG A 1 148 ? 2.763 -7.018 -24.769 1.00 92.50 148 ARG A O 1
ATOM 1210 N N . VAL A 1 149 ? 4.226 -5.728 -25.872 1.00 91.94 149 VAL A N 1
ATOM 1211 C CA . VAL A 1 149 ? 5.436 -6.419 -25.422 1.00 91.94 149 VAL A CA 1
ATOM 1212 C C . VAL A 1 149 ? 6.316 -5.433 -24.662 1.00 91.94 149 VAL A C 1
ATOM 1214 O O . VAL A 1 149 ? 6.917 -4.533 -25.249 1.00 91.94 149 VAL A O 1
ATOM 1217 N N . GLY A 1 150 ? 6.398 -5.599 -23.344 1.00 93.06 150 GLY A N 1
ATOM 1218 C CA . GLY A 1 150 ? 7.248 -4.790 -22.475 1.00 93.06 150 GLY A CA 1
ATOM 1219 C C . GLY A 1 150 ? 8.654 -5.375 -22.376 1.00 93.06 150 GLY A C 1
ATOM 1220 O O . GLY A 1 150 ? 8.833 -6.478 -21.863 1.00 93.06 150 GLY A O 1
ATOM 1221 N N . VAL A 1 151 ? 9.663 -4.629 -22.822 1.00 91.62 151 VAL A N 1
ATOM 1222 C CA . VAL A 1 151 ? 11.080 -5.013 -22.737 1.00 91.62 151 VAL A CA 1
ATOM 1223 C C . VAL A 1 151 ? 11.785 -4.132 -21.716 1.00 91.62 151 VAL A C 1
ATOM 1225 O O . VAL A 1 151 ? 11.615 -2.913 -21.713 1.00 91.62 151 VAL A O 1
ATOM 1228 N N . SER A 1 152 ? 12.599 -4.737 -20.855 1.00 91.56 152 SER A N 1
ATOM 1229 C CA . SER A 1 152 ? 13.232 -4.041 -19.737 1.00 91.56 152 SER A CA 1
ATOM 1230 C C . SER A 1 152 ? 14.680 -4.482 -19.510 1.00 91.56 152 SER A C 1
ATOM 1232 O O . SER A 1 152 ? 15.099 -5.603 -19.826 1.00 91.56 152 SER A O 1
ATOM 1234 N N . ASP A 1 153 ? 15.487 -3.559 -18.989 1.00 90.19 153 ASP A N 1
ATOM 1235 C CA . ASP A 1 153 ? 16.807 -3.848 -18.430 1.00 90.19 153 ASP A CA 1
ATOM 1236 C C . ASP A 1 153 ? 16.735 -4.280 -16.956 1.00 90.19 153 ASP A C 1
ATOM 1238 O O . ASP A 1 153 ? 17.675 -4.914 -16.475 1.00 90.19 153 ASP A O 1
ATOM 1242 N N . LEU A 1 154 ? 15.638 -3.978 -16.256 1.00 94.12 154 LEU A N 1
ATOM 1243 C CA . LEU A 1 154 ? 15.408 -4.381 -14.871 1.00 94.12 154 LEU A CA 1
ATOM 1244 C C . LEU A 1 154 ? 15.276 -5.909 -14.716 1.00 94.12 154 LEU A C 1
ATOM 1246 O O . LEU A 1 154 ? 14.869 -6.614 -15.649 1.00 94.12 154 LEU A O 1
ATOM 1250 N N . PRO A 1 155 ? 15.561 -6.433 -13.509 1.00 95.81 155 PRO A N 1
ATOM 1251 C CA . PRO A 1 155 ? 15.229 -7.805 -13.155 1.00 95.81 155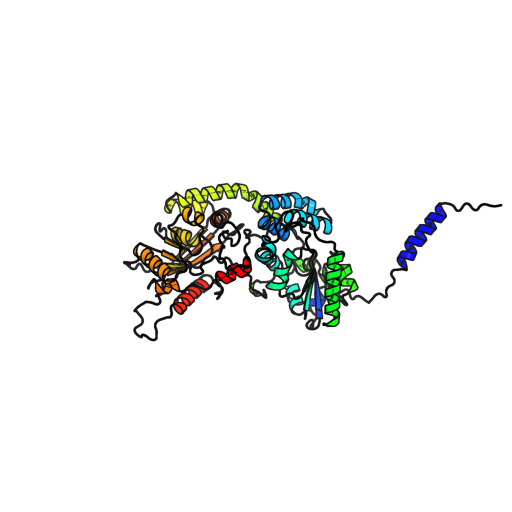 PRO A CA 1
ATOM 1252 C C . PRO A 1 155 ? 13.750 -8.118 -13.412 1.00 95.81 155 PRO A C 1
ATOM 1254 O O . PRO A 1 155 ? 12.876 -7.409 -12.909 1.00 95.81 155 PRO A O 1
ATOM 1257 N N . GLN A 1 156 ? 13.452 -9.207 -14.126 1.00 94.69 156 GLN A N 1
ATOM 1258 C CA . GLN A 1 156 ? 12.073 -9.585 -14.467 1.00 94.69 156 GLN A CA 1
ATOM 1259 C C . GLN A 1 156 ? 11.191 -9.707 -13.217 1.00 94.69 156 GLN A C 1
ATOM 1261 O O . GLN A 1 156 ? 10.071 -9.206 -13.186 1.00 94.69 156 GLN A O 1
ATOM 1266 N N . VAL A 1 157 ? 11.747 -10.261 -12.137 1.00 95.31 157 VAL A N 1
ATOM 1267 C CA . VAL A 1 157 ? 11.080 -10.420 -10.834 1.00 95.31 157 VAL A CA 1
ATOM 1268 C C . VAL A 1 157 ? 10.578 -9.109 -10.208 1.00 95.31 157 VAL A C 1
ATOM 1270 O O . VAL A 1 157 ? 9.752 -9.159 -9.301 1.00 95.31 157 VAL A O 1
ATOM 1273 N N . MET A 1 158 ? 11.064 -7.944 -10.650 1.00 97.19 158 MET A N 1
ATOM 1274 C CA . MET A 1 158 ? 10.595 -6.635 -10.175 1.00 97.19 158 MET A CA 1
ATOM 1275 C C . MET A 1 158 ? 9.368 -6.119 -10.929 1.00 97.19 158 MET A C 1
ATOM 1277 O O . MET A 1 158 ? 8.576 -5.385 -10.344 1.00 97.19 158 MET A O 1
ATOM 1281 N N . ILE A 1 159 ? 9.236 -6.453 -12.213 1.00 96.31 159 ILE A N 1
ATOM 1282 C CA . ILE A 1 159 ? 8.295 -5.800 -13.136 1.00 96.31 159 ILE A CA 1
ATOM 1283 C C . ILE A 1 159 ? 7.175 -6.718 -13.623 1.00 96.31 159 ILE A C 1
ATOM 1285 O O . ILE A 1 159 ? 6.163 -6.219 -14.102 1.00 96.31 159 ILE A O 1
ATOM 1289 N N . ASP A 1 160 ? 7.345 -8.037 -13.509 1.00 94.62 160 ASP A N 1
ATOM 1290 C CA . ASP A 1 160 ? 6.456 -9.027 -14.127 1.00 94.62 160 ASP A CA 1
ATOM 1291 C C . ASP A 1 160 ? 5.001 -8.864 -13.662 1.00 94.62 160 ASP A C 1
ATOM 1293 O O . ASP A 1 160 ? 4.116 -8.646 -14.482 1.00 94.62 160 ASP A O 1
ATOM 1297 N N . VAL A 1 161 ? 4.767 -8.827 -12.346 1.00 94.62 161 VAL A N 1
ATOM 1298 C CA . VAL A 1 161 ? 3.426 -8.633 -11.760 1.00 94.62 161 VAL A CA 1
ATOM 1299 C C . VAL A 1 161 ? 2.866 -7.249 -12.081 1.00 94.62 161 VAL A C 1
ATOM 1301 O O . VAL A 1 161 ? 1.685 -7.108 -12.370 1.00 94.62 161 VAL A O 1
ATOM 1304 N N . PHE A 1 162 ? 3.699 -6.209 -12.043 1.00 96.62 162 PHE A N 1
ATOM 1305 C CA . PHE A 1 162 ? 3.272 -4.850 -12.376 1.00 96.62 162 PHE A CA 1
ATOM 1306 C C . PHE A 1 162 ? 2.744 -4.762 -13.818 1.00 96.62 162 PHE A C 1
ATOM 1308 O O . PHE A 1 162 ? 1.664 -4.228 -14.053 1.00 96.62 162 PHE A O 1
ATOM 1315 N N . LEU A 1 163 ? 3.479 -5.310 -14.782 1.00 97.31 163 LEU A N 1
ATOM 1316 C CA . LEU A 1 163 ? 3.109 -5.218 -16.190 1.00 97.31 163 LEU A CA 1
ATOM 1317 C C . LEU A 1 163 ? 1.975 -6.182 -16.549 1.00 97.31 163 LEU A C 1
ATOM 1319 O O . LEU A 1 163 ? 1.028 -5.764 -17.208 1.00 97.31 163 LEU A O 1
ATOM 1323 N N . ARG A 1 164 ? 2.046 -7.442 -16.106 1.00 95.69 164 ARG A N 1
ATOM 1324 C CA . ARG A 1 164 ? 1.054 -8.471 -16.454 1.00 95.69 164 ARG A CA 1
ATOM 1325 C C . ARG A 1 164 ? -0.248 -8.294 -15.689 1.00 95.69 164 ARG A C 1
ATOM 1327 O O . ARG A 1 164 ? -1.303 -8.215 -16.303 1.00 95.69 164 ARG A O 1
ATOM 1334 N N . ASP A 1 165 ? -0.181 -8.206 -14.362 1.00 94.00 165 ASP A N 1
ATOM 1335 C CA . ASP A 1 165 ? -1.389 -8.237 -13.536 1.00 94.00 165 ASP A CA 1
ATOM 1336 C C . ASP A 1 165 ? -2.065 -6.869 -13.444 1.00 94.00 165 ASP A C 1
ATOM 1338 O O . ASP A 1 165 ? -3.281 -6.829 -13.295 1.00 94.00 165 ASP A O 1
ATOM 1342 N N . TYR A 1 166 ? -1.306 -5.764 -13.461 1.00 95.19 166 TYR A N 1
ATOM 1343 C CA . TYR A 1 166 ? -1.876 -4.423 -13.263 1.00 95.19 166 TYR A CA 1
ATOM 1344 C C . TYR A 1 166 ? -2.080 -3.625 -14.548 1.00 95.19 166 TYR A C 1
ATOM 1346 O O . TYR A 1 166 ? -3.049 -2.875 -14.628 1.00 95.19 166 TYR A O 1
ATOM 1354 N N . LEU A 1 167 ? -1.188 -3.765 -15.533 1.00 95.88 167 LEU A N 1
ATOM 1355 C CA . LEU A 1 167 ? -1.302 -3.075 -16.824 1.00 95.88 167 LEU A CA 1
ATOM 1356 C C . LEU A 1 167 ? -1.786 -3.973 -17.971 1.00 95.88 167 LEU A C 1
ATOM 1358 O O . LEU A 1 167 ? -1.938 -3.476 -19.087 1.00 95.88 167 LEU A O 1
ATOM 1362 N N . GLU A 1 168 ? -2.026 -5.260 -17.702 1.00 94.69 168 GLU A N 1
ATOM 1363 C CA . GLU A 1 168 ? -2.519 -6.247 -18.674 1.00 94.69 168 GLU A CA 1
ATOM 1364 C C . GLU A 1 168 ? -1.632 -6.368 -19.923 1.00 94.69 168 GLU A C 1
ATOM 1366 O O . GLU A 1 168 ? -2.112 -6.569 -21.034 1.00 94.69 168 GLU A O 1
ATOM 1371 N N . ILE A 1 169 ? -0.315 -6.224 -19.753 1.00 95.19 169 ILE A N 1
ATOM 1372 C CA . ILE A 1 169 ? 0.659 -6.401 -20.833 1.00 95.19 169 ILE A CA 1
ATOM 1373 C C . ILE A 1 169 ? 0.875 -7.896 -21.078 1.00 95.19 169 ILE A C 1
ATOM 1375 O O . ILE A 1 169 ? 1.233 -8.647 -20.166 1.00 95.19 169 ILE A O 1
ATOM 1379 N N . GLU A 1 170 ? 0.697 -8.325 -22.325 1.00 93.31 170 GLU A N 1
ATOM 1380 C CA . GLU A 1 170 ? 0.643 -9.737 -22.706 1.00 93.31 170 GLU A CA 1
ATOM 1381 C C . GLU A 1 170 ? 2.002 -10.424 -22.559 1.00 93.31 170 GLU A C 1
ATOM 1383 O O . GLU A 1 170 ? 2.098 -11.555 -22.068 1.00 93.31 170 GLU A O 1
ATOM 1388 N N . VAL A 1 171 ? 3.078 -9.743 -22.960 1.00 92.56 171 VAL A N 1
ATOM 1389 C CA . VAL A 1 171 ? 4.431 -10.303 -22.913 1.00 92.56 171 VAL A CA 1
ATOM 1390 C C . VAL A 1 171 ? 5.388 -9.344 -22.225 1.00 92.56 171 VAL A C 1
ATOM 1392 O O . VAL A 1 171 ? 5.483 -8.168 -22.563 1.00 92.56 171 VAL A O 1
ATOM 1395 N N . VAL A 1 172 ? 6.136 -9.870 -21.259 1.00 93.12 172 VAL A N 1
ATOM 1396 C CA . VAL A 1 172 ? 7.142 -9.130 -20.498 1.00 93.12 172 VAL A CA 1
ATOM 1397 C C . VAL A 1 172 ? 8.478 -9.842 -20.624 1.00 93.12 172 VAL A C 1
ATOM 1399 O O . VAL A 1 172 ? 8.578 -11.029 -20.316 1.00 93.12 172 VAL A O 1
ATOM 1402 N N . VAL A 1 173 ? 9.496 -9.099 -21.051 1.00 91.44 173 VAL A N 1
ATOM 1403 C CA . VAL A 1 173 ? 10.871 -9.570 -21.231 1.00 91.44 173 VAL A CA 1
ATOM 1404 C C . VAL A 1 173 ? 11.800 -8.713 -20.370 1.00 91.44 173 VAL A C 1
ATOM 1406 O O . VAL A 1 173 ? 12.195 -7.610 -20.754 1.00 91.44 173 VAL A O 1
ATOM 1409 N N . GLY A 1 174 ? 12.135 -9.214 -19.180 1.00 92.06 174 GLY A N 1
ATOM 1410 C CA . GLY A 1 174 ? 13.111 -8.603 -18.271 1.00 92.06 174 GLY A CA 1
ATOM 1411 C C . GLY A 1 174 ? 14.442 -9.357 -18.258 1.00 92.06 174 GLY A C 1
ATOM 1412 O O . GLY A 1 174 ? 14.669 -10.261 -19.060 1.00 92.06 174 GLY A O 1
ATOM 1413 N N . ARG A 1 175 ? 15.344 -8.992 -17.340 1.00 92.25 175 ARG A N 1
ATOM 1414 C CA . ARG A 1 175 ? 16.577 -9.759 -17.101 1.00 92.25 175 ARG A CA 1
ATOM 1415 C C . ARG A 1 175 ? 16.389 -10.787 -15.992 1.00 92.25 175 ARG A C 1
ATOM 1417 O O . ARG A 1 175 ? 15.893 -10.467 -14.912 1.00 92.25 175 ARG A O 1
ATOM 1424 N N . ASP A 1 176 ? 16.847 -12.003 -16.239 1.00 92.31 176 ASP A N 1
ATOM 1425 C CA . ASP A 1 176 ? 16.866 -13.058 -15.234 1.00 92.31 176 ASP A CA 1
ATOM 1426 C C . ASP A 1 176 ? 17.963 -12.819 -14.188 1.00 92.31 176 ASP A C 1
ATOM 1428 O O . ASP A 1 176 ? 19.031 -12.266 -14.469 1.00 92.31 176 ASP A O 1
ATOM 1432 N N . MET A 1 177 ? 17.695 -13.252 -12.957 1.00 94.69 177 MET A N 1
ATOM 1433 C CA . MET A 1 177 ? 18.616 -13.148 -11.825 1.00 94.69 177 MET A CA 1
ATOM 1434 C C . MET A 1 177 ? 19.321 -14.482 -11.583 1.00 94.69 177 MET A C 1
ATOM 1436 O O . MET A 1 177 ? 18.665 -15.519 -11.476 1.00 94.69 177 MET A O 1
ATOM 1440 N N . LYS A 1 178 ? 20.646 -14.458 -11.399 1.00 94.88 178 LYS A N 1
ATOM 1441 C CA . LYS A 1 178 ? 21.410 -15.643 -10.988 1.00 94.88 178 LYS A CA 1
ATOM 1442 C C . LYS A 1 178 ? 21.109 -15.998 -9.533 1.00 94.88 178 LYS A C 1
ATOM 1444 O O . LYS A 1 178 ? 21.023 -15.122 -8.665 1.00 94.88 178 LYS A O 1
ATOM 1449 N N . MET A 1 179 ? 20.981 -17.295 -9.267 1.00 95.25 179 MET A N 1
ATOM 1450 C CA . MET A 1 179 ? 20.627 -17.832 -7.954 1.00 95.25 179 MET A CA 1
ATOM 1451 C C . MET A 1 179 ? 21.500 -19.030 -7.593 1.00 95.25 179 MET A C 1
ATOM 1453 O O . MET A 1 179 ? 21.826 -19.838 -8.458 1.00 95.25 179 MET A O 1
ATOM 1457 N N . VAL A 1 180 ? 21.820 -19.167 -6.307 1.00 94.75 180 VAL A N 1
ATOM 1458 C CA . VAL A 1 180 ? 22.471 -20.352 -5.725 1.00 94.75 180 VAL A CA 1
ATOM 1459 C C . VAL A 1 180 ? 21.752 -20.694 -4.425 1.00 94.75 180 VAL A C 1
ATOM 1461 O O . VAL A 1 180 ? 21.468 -19.808 -3.620 1.00 94.75 180 VAL A O 1
ATOM 1464 N N . GLY A 1 181 ? 21.384 -21.964 -4.238 1.00 91.56 181 GLY A N 1
ATOM 1465 C CA . GLY A 1 181 ? 20.707 -22.427 -3.018 1.00 91.56 181 GLY A CA 1
ATOM 1466 C C . GLY A 1 181 ? 19.372 -21.728 -2.714 1.00 91.56 181 GLY A C 1
ATOM 1467 O O . GLY A 1 181 ? 18.977 -21.639 -1.557 1.00 91.56 181 GLY A O 1
ATOM 1468 N N . GLY A 1 182 ? 18.690 -21.173 -3.724 1.00 93.50 182 GLY A N 1
ATOM 1469 C CA . GLY A 1 182 ? 17.453 -20.400 -3.542 1.00 93.50 182 GLY A CA 1
ATOM 1470 C C . GLY A 1 182 ? 17.652 -18.937 -3.119 1.00 93.50 182 GLY A C 1
ATOM 1471 O O . GLY A 1 182 ? 16.665 -18.244 -2.861 1.00 93.50 182 GLY A O 1
ATOM 1472 N N . TYR A 1 183 ? 18.893 -18.448 -3.080 1.00 96.12 183 TYR A N 1
ATOM 1473 C CA . TYR A 1 183 ? 19.243 -17.055 -2.795 1.00 96.12 183 TYR A CA 1
ATOM 1474 C C . TYR A 1 183 ? 19.717 -16.343 -4.060 1.00 96.12 183 TYR A C 1
ATOM 1476 O O . TYR A 1 183 ? 20.420 -16.924 -4.889 1.00 96.12 183 TYR A O 1
ATOM 1484 N N . TYR A 1 184 ? 19.346 -15.073 -4.209 1.00 96.56 184 TYR A N 1
ATOM 1485 C CA . TYR A 1 184 ? 19.833 -14.225 -5.289 1.00 96.56 184 TYR A CA 1
ATOM 1486 C C . TYR A 1 184 ? 21.292 -13.825 -5.050 1.00 96.56 184 TYR A C 1
ATOM 1488 O O . TYR A 1 184 ? 21.659 -13.356 -3.972 1.00 96.56 184 TYR A O 1
ATOM 1496 N N . LEU A 1 185 ? 22.116 -13.947 -6.094 1.00 96.25 185 LEU A N 1
ATOM 1497 C CA . LEU A 1 185 ? 23.528 -13.548 -6.063 1.00 96.25 185 LEU A CA 1
ATOM 1498 C C . LEU A 1 185 ? 23.744 -12.047 -6.299 1.00 96.25 185 LEU A C 1
ATOM 1500 O O . LEU A 1 185 ? 24.881 -11.592 -6.324 1.00 96.25 185 LEU A O 1
ATOM 1504 N N . GLY A 1 186 ? 22.682 -11.274 -6.548 1.00 94.88 186 GLY A N 1
ATOM 1505 C CA . GLY A 1 186 ? 22.820 -9.868 -6.940 1.00 94.88 186 GLY A CA 1
ATOM 1506 C C . GLY A 1 186 ? 23.450 -9.670 -8.327 1.00 94.88 186 GLY A C 1
ATOM 1507 O O . GLY A 1 186 ? 23.917 -8.584 -8.651 1.00 94.88 186 GLY A O 1
ATOM 1508 N N . ILE A 1 187 ? 23.464 -10.715 -9.159 1.00 94.75 187 ILE A N 1
ATOM 1509 C CA . ILE A 1 187 ? 24.022 -10.696 -10.513 1.00 94.75 187 ILE A CA 1
ATOM 1510 C C . ILE A 1 187 ? 22.913 -11.080 -11.491 1.00 94.75 187 ILE A C 1
ATOM 1512 O O . ILE A 1 187 ? 22.240 -12.093 -11.303 1.00 94.75 187 ILE A O 1
ATOM 1516 N N . MET A 1 188 ? 22.739 -10.280 -12.540 1.00 93.94 188 MET A N 1
ATOM 1517 C CA . MET A 1 188 ? 21.835 -10.604 -13.645 1.00 93.94 188 MET A CA 1
ATOM 1518 C C . MET A 1 188 ? 22.522 -11.533 -14.645 1.00 93.94 188 MET A C 1
ATOM 1520 O O . MET A 1 188 ? 23.747 -11.521 -14.792 1.00 93.94 188 MET A O 1
ATOM 1524 N N . GLU A 1 189 ? 21.734 -12.330 -15.351 1.00 88.75 189 GLU A N 1
ATOM 1525 C CA . GLU A 1 189 ? 22.220 -13.090 -16.493 1.00 88.75 189 GLU A CA 1
ATOM 1526 C C . GLU A 1 189 ? 22.651 -12.185 -17.657 1.00 88.75 189 GLU A C 1
ATOM 1528 O O . GLU A 1 189 ? 22.279 -11.009 -17.750 1.00 88.75 189 GLU A O 1
ATOM 1533 N N . ASP A 1 190 ? 23.484 -12.741 -18.540 1.00 80.81 190 ASP A N 1
ATOM 1534 C CA . ASP A 1 190 ? 24.027 -12.005 -19.676 1.00 80.81 190 ASP A CA 1
ATOM 1535 C C . ASP A 1 190 ? 22.936 -11.587 -20.659 1.00 80.81 190 ASP A C 1
ATOM 1537 O O . ASP A 1 190 ? 21.981 -12.321 -20.926 1.00 80.81 190 ASP A O 1
ATOM 1541 N N . LYS A 1 191 ? 23.131 -10.412 -21.273 1.00 77.25 191 LYS A N 1
ATOM 1542 C CA . LYS A 1 191 ? 22.166 -9.828 -22.217 1.00 77.25 191 LYS A CA 1
ATOM 1543 C C . LYS A 1 191 ? 21.796 -10.785 -23.345 1.00 77.25 191 LYS A C 1
ATOM 1545 O O . LYS A 1 191 ? 20.635 -10.810 -23.722 1.00 77.25 191 LYS A O 1
ATOM 1550 N N . LYS A 1 192 ? 22.733 -11.621 -23.805 1.00 73.19 192 LYS A N 1
ATOM 1551 C CA . LYS A 1 192 ? 22.511 -12.605 -24.876 1.00 73.19 192 LYS A CA 1
ATOM 1552 C C . LYS A 1 192 ? 21.331 -13.538 -24.606 1.00 73.19 192 LYS A C 1
ATOM 1554 O O . LYS A 1 192 ? 20.603 -13.872 -25.529 1.00 73.19 192 LYS A O 1
ATOM 1559 N N . LYS A 1 193 ? 21.113 -13.947 -23.350 1.00 72.38 193 LYS A N 1
ATOM 1560 C CA . LYS A 1 193 ? 19.989 -14.831 -23.013 1.00 72.38 193 LYS A CA 1
ATOM 1561 C C . LYS A 1 193 ? 18.652 -14.093 -23.089 1.00 72.38 193 LYS A C 1
ATOM 1563 O O . LYS A 1 193 ? 17.679 -14.645 -23.591 1.00 72.38 193 LYS A O 1
ATOM 1568 N N . ARG A 1 194 ? 18.623 -12.821 -22.680 1.00 79.31 194 ARG A N 1
ATOM 1569 C CA . ARG A 1 194 ? 17.461 -11.946 -22.889 1.00 79.31 194 ARG A CA 1
ATOM 1570 C C . ARG A 1 194 ? 17.221 -11.677 -24.373 1.00 79.31 194 ARG A C 1
ATOM 1572 O O . ARG A 1 194 ? 16.078 -11.700 -24.798 1.00 79.31 194 ARG A O 1
ATOM 1579 N N . GLU A 1 195 ? 18.274 -11.409 -25.141 1.00 75.44 195 GLU A N 1
ATOM 1580 C CA . GLU A 1 195 ? 18.193 -11.205 -26.594 1.00 75.44 195 GLU A CA 1
ATOM 1581 C C . GLU A 1 195 ? 17.596 -12.443 -27.268 1.00 75.44 195 GLU A C 1
ATOM 1583 O O . GLU A 1 195 ? 16.635 -12.314 -28.007 1.00 75.44 195 GLU A O 1
ATOM 1588 N N . PHE A 1 196 ? 18.037 -13.645 -26.891 1.00 74.06 196 PHE A N 1
ATOM 1589 C CA . PHE A 1 196 ? 17.447 -14.893 -27.374 1.00 74.06 196 PHE A CA 1
ATOM 1590 C C . PHE A 1 196 ? 15.968 -15.062 -26.981 1.00 74.06 196 PHE A C 1
ATOM 1592 O O . PHE A 1 196 ? 15.144 -15.451 -27.806 1.00 74.06 196 PHE A O 1
ATOM 1599 N N . ALA A 1 197 ? 15.608 -14.763 -25.727 1.00 75.00 197 ALA A N 1
ATOM 1600 C CA . ALA A 1 197 ? 14.213 -14.806 -25.284 1.00 75.00 197 ALA A CA 1
ATOM 1601 C C . ALA A 1 197 ? 13.342 -13.794 -26.048 1.00 75.00 197 ALA A C 1
ATOM 1603 O O . ALA A 1 197 ? 12.220 -14.109 -26.438 1.00 75.00 197 ALA A O 1
ATOM 1604 N N . PHE A 1 198 ? 13.880 -12.601 -26.297 1.00 79.69 198 PHE A N 1
ATOM 1605 C CA . PHE A 1 198 ? 13.243 -11.568 -27.101 1.00 79.69 198 PHE A CA 1
ATOM 1606 C C . PHE A 1 198 ? 13.075 -12.008 -28.559 1.00 79.69 198 PHE A C 1
ATOM 1608 O O . PHE A 1 198 ? 11.978 -11.890 -29.094 1.00 79.69 198 PHE A O 1
ATOM 1615 N N . ASP A 1 199 ? 14.110 -12.579 -29.175 1.00 78.81 199 ASP A N 1
ATOM 1616 C CA . ASP A 1 199 ? 14.071 -13.084 -30.550 1.00 78.81 199 ASP A CA 1
ATOM 1617 C C . ASP A 1 199 ? 13.027 -14.190 -30.713 1.00 78.81 199 ASP A C 1
ATOM 1619 O O . ASP A 1 199 ? 12.294 -14.203 -31.701 1.00 78.81 199 ASP A O 1
ATOM 1623 N N . LYS A 1 200 ? 12.908 -15.088 -29.726 1.00 78.62 200 LYS A N 1
ATOM 1624 C CA . LYS A 1 200 ? 11.884 -16.138 -29.719 1.00 78.62 200 LYS A CA 1
ATOM 1625 C C . LYS A 1 200 ? 10.473 -15.550 -29.685 1.00 78.62 200 LYS A C 1
ATOM 1627 O O . LYS A 1 200 ? 9.656 -15.903 -30.530 1.00 78.62 200 LYS A O 1
ATOM 1632 N N . VAL A 1 201 ? 10.214 -14.624 -28.757 1.00 79.56 201 VAL A N 1
ATOM 1633 C CA . VAL A 1 201 ? 8.929 -13.908 -28.678 1.00 79.56 201 VAL A CA 1
ATOM 1634 C C . VAL A 1 201 ? 8.637 -13.233 -30.013 1.00 79.56 201 VAL A C 1
ATOM 1636 O O . VAL A 1 201 ? 7.573 -13.411 -30.584 1.00 79.56 201 VAL A O 1
ATOM 1639 N N . VAL A 1 202 ? 9.607 -12.514 -30.569 1.00 76.12 202 VAL A N 1
ATOM 1640 C CA . VAL A 1 202 ? 9.458 -11.800 -31.838 1.00 76.12 202 VAL A CA 1
ATOM 1641 C C . VAL A 1 202 ? 9.156 -12.732 -33.009 1.00 76.12 202 VAL A C 1
ATOM 1643 O O . VAL A 1 202 ? 8.356 -12.368 -33.869 1.00 76.12 202 VAL A O 1
ATOM 1646 N N . GLN A 1 203 ? 9.792 -13.902 -33.084 1.00 73.69 203 GLN A N 1
ATOM 1647 C CA . GLN A 1 203 ? 9.490 -14.889 -34.122 1.00 73.69 203 GLN A CA 1
ATOM 1648 C C . GLN A 1 203 ? 8.047 -15.381 -34.007 1.00 73.69 203 GLN A C 1
ATOM 1650 O O . GLN A 1 203 ? 7.346 -15.423 -35.015 1.00 73.69 203 GLN A O 1
ATOM 1655 N N . GLU A 1 204 ? 7.589 -15.677 -32.792 1.00 74.94 204 GLU A N 1
ATOM 1656 C CA . GLU A 1 204 ? 6.197 -16.050 -32.526 1.00 74.94 204 GLU A CA 1
ATOM 1657 C C . GLU A 1 204 ? 5.232 -14.910 -32.911 1.00 74.94 204 GLU A C 1
ATOM 1659 O O . GLU A 1 204 ? 4.231 -15.155 -33.586 1.00 74.94 204 GLU A O 1
ATOM 1664 N N . GLU A 1 205 ? 5.566 -13.653 -32.592 1.00 72.12 205 GLU A N 1
ATOM 1665 C CA . GLU A 1 205 ? 4.747 -12.478 -32.931 1.00 72.12 205 GLU A CA 1
ATOM 1666 C C . GLU A 1 205 ? 4.682 -12.196 -34.437 1.00 72.12 205 GLU A C 1
ATOM 1668 O O . GLU A 1 205 ? 3.617 -11.879 -34.963 1.00 72.12 205 GLU A O 1
ATOM 1673 N N . ARG A 1 206 ? 5.799 -12.331 -35.164 1.00 67.81 206 ARG A N 1
ATOM 1674 C CA . ARG A 1 206 ? 5.829 -12.138 -36.627 1.00 67.81 206 ARG A CA 1
ATOM 1675 C C . ARG A 1 206 ? 4.936 -13.124 -37.370 1.00 67.81 206 ARG A C 1
ATOM 1677 O O . ARG A 1 206 ? 4.487 -12.816 -38.468 1.00 67.81 206 ARG A O 1
ATOM 1684 N N . LEU A 1 207 ? 4.725 -14.305 -36.796 1.00 60.97 207 LEU A N 1
ATOM 1685 C CA . LEU A 1 207 ? 3.876 -15.345 -37.368 1.00 60.97 207 LEU A CA 1
ATOM 1686 C C . LEU A 1 207 ? 2.390 -15.132 -37.049 1.00 60.97 207 LEU A C 1
ATOM 1688 O O . LEU A 1 207 ? 1.546 -15.725 -37.715 1.00 60.97 207 LEU A O 1
ATOM 1692 N N . SER A 1 208 ? 2.064 -14.309 -36.045 1.00 61.12 208 SER A N 1
ATOM 1693 C CA . SER A 1 208 ? 0.716 -14.215 -35.472 1.00 61.12 208 SER A CA 1
ATOM 1694 C C . SER A 1 208 ? 0.093 -12.813 -35.487 1.00 61.12 208 SER A C 1
ATOM 1696 O O . SER A 1 208 ? -1.085 -12.683 -35.169 1.00 61.12 208 SER A O 1
ATOM 1698 N N . SER A 1 209 ? 0.824 -11.753 -35.846 1.00 60.12 209 SER A N 1
ATOM 1699 C CA . SER A 1 209 ? 0.329 -10.365 -35.806 1.00 60.12 209 SER A CA 1
ATOM 1700 C C . SER A 1 209 ? 0.827 -9.508 -36.979 1.00 60.12 209 SER A C 1
ATOM 1702 O O . SER A 1 209 ? 1.730 -9.903 -37.714 1.00 60.12 209 SER A O 1
ATOM 1704 N N . GLY A 1 210 ? 0.212 -8.330 -37.164 1.00 65.44 210 GLY A N 1
ATOM 1705 C CA . GLY A 1 210 ? 0.566 -7.340 -38.188 1.00 65.44 210 GLY A CA 1
ATOM 1706 C C . GLY A 1 210 ? 1.939 -6.675 -37.977 1.00 65.44 210 GLY A C 1
ATOM 1707 O O . GLY A 1 210 ? 2.893 -7.277 -37.490 1.00 65.44 210 GLY A O 1
ATOM 1708 N N . ARG A 1 211 ? 2.092 -5.404 -38.376 1.00 79.88 211 ARG A N 1
ATOM 1709 C CA . ARG A 1 211 ? 3.385 -4.691 -38.273 1.00 79.88 211 ARG A CA 1
ATOM 1710 C C . ARG A 1 211 ? 3.876 -4.580 -36.821 1.00 79.88 211 ARG A C 1
ATOM 1712 O O . ARG A 1 211 ? 3.091 -4.359 -35.900 1.00 79.88 211 ARG A O 1
ATOM 1719 N N . LEU A 1 212 ? 5.197 -4.666 -36.650 1.00 84.88 212 LEU A N 1
ATOM 1720 C CA . LEU A 1 212 ? 5.893 -4.489 -35.371 1.00 84.88 212 LEU A CA 1
ATOM 1721 C C . LEU A 1 212 ? 6.366 -3.043 -35.218 1.00 84.88 212 LEU A C 1
ATOM 1723 O O . LEU A 1 212 ? 7.212 -2.582 -35.997 1.00 84.88 212 LEU A O 1
ATOM 1727 N N . ILE A 1 213 ? 5.857 -2.361 -34.194 1.00 87.94 213 ILE A N 1
ATOM 1728 C CA . ILE A 1 213 ? 6.186 -0.967 -33.886 1.00 87.94 213 ILE A CA 1
ATOM 1729 C C . ILE A 1 213 ? 6.989 -0.925 -32.586 1.00 87.94 213 ILE A C 1
ATOM 1731 O O . ILE A 1 213 ? 6.540 -1.396 -31.543 1.00 87.94 213 ILE A O 1
ATOM 1735 N N . GLY A 1 214 ? 8.188 -0.351 -32.651 1.00 88.31 214 GLY A N 1
ATOM 1736 C CA . GLY A 1 214 ? 9.077 -0.176 -31.509 1.00 88.31 214 GLY A CA 1
ATOM 1737 C C . GLY A 1 214 ? 8.911 1.192 -30.855 1.00 88.31 214 GLY A C 1
ATOM 1738 O O . GLY A 1 214 ? 8.899 2.209 -31.541 1.00 88.31 214 GLY A O 1
ATOM 1739 N N . ILE A 1 215 ? 8.859 1.245 -29.527 1.00 89.00 215 ILE A N 1
ATOM 1740 C CA . ILE A 1 215 ? 8.805 2.487 -28.750 1.00 89.00 215 ILE A CA 1
ATOM 1741 C C . ILE A 1 215 ? 9.938 2.466 -27.723 1.00 89.00 215 ILE A C 1
ATOM 1743 O O . ILE A 1 215 ? 9.952 1.659 -26.795 1.00 89.00 215 ILE A O 1
ATOM 1747 N N . THR A 1 216 ? 10.920 3.352 -27.861 1.00 86.19 216 THR A N 1
ATOM 1748 C CA . THR A 1 216 ? 12.091 3.368 -26.966 1.00 86.19 216 THR A CA 1
ATOM 1749 C C . THR A 1 216 ? 12.558 4.784 -26.660 1.00 86.19 216 THR A C 1
ATOM 1751 O O . THR A 1 216 ? 12.232 5.728 -27.368 1.00 86.19 216 THR A O 1
ATOM 1754 N N . SER A 1 217 ? 13.361 4.967 -25.613 1.00 81.00 217 SER A N 1
ATOM 1755 C CA . SER A 1 217 ? 14.027 6.249 -25.372 1.00 81.00 217 SER A CA 1
ATOM 1756 C C . SER A 1 217 ? 15.277 6.415 -26.243 1.00 81.00 217 SER A C 1
ATOM 1758 O O . SER A 1 217 ? 15.882 5.440 -26.702 1.00 81.00 217 SER A O 1
ATOM 1760 N N . PHE A 1 218 ? 15.702 7.665 -26.451 1.00 64.00 218 PHE A N 1
ATOM 1761 C CA . PHE A 1 218 ? 16.960 7.982 -27.146 1.00 64.00 218 PHE A CA 1
ATOM 1762 C C . PHE A 1 218 ? 18.218 7.515 -26.392 1.00 64.00 218 PHE A C 1
ATOM 1764 O O . PHE A 1 218 ? 19.261 7.328 -27.019 1.00 64.00 218 PHE A O 1
ATOM 1771 N N . ASN A 1 219 ? 18.120 7.317 -25.074 1.00 57.56 219 ASN A N 1
ATOM 1772 C CA . ASN A 1 219 ? 19.270 7.200 -24.175 1.00 57.56 219 ASN A CA 1
ATOM 1773 C C . ASN A 1 219 ? 19.689 5.762 -23.840 1.00 57.56 219 ASN A C 1
ATOM 1775 O O . ASN A 1 219 ? 20.635 5.597 -23.076 1.00 57.56 219 ASN A O 1
ATOM 1779 N N . SER A 1 220 ? 19.034 4.729 -24.386 1.00 57.91 220 SER A N 1
ATOM 1780 C CA . SER A 1 220 ? 19.459 3.340 -24.161 1.00 57.91 220 SER A CA 1
ATOM 1781 C C . SER A 1 220 ? 20.014 2.686 -25.437 1.00 57.91 220 SER A C 1
ATOM 1783 O O . SER A 1 220 ? 19.243 2.259 -26.306 1.00 57.91 220 SER A O 1
ATOM 1785 N N . PRO A 1 221 ? 21.353 2.579 -25.573 1.00 55.34 221 PRO A N 1
ATOM 1786 C CA . PRO A 1 221 ? 21.997 1.985 -26.744 1.00 55.34 221 PRO A CA 1
ATOM 1787 C C . PRO A 1 221 ? 21.644 0.507 -26.944 1.00 55.34 221 PRO A C 1
ATOM 1789 O O . PRO A 1 221 ? 21.533 0.066 -28.085 1.00 55.34 221 PRO A O 1
ATOM 1792 N N . SER A 1 222 ? 21.445 -0.250 -25.855 1.00 56.53 222 SER A N 1
ATOM 1793 C CA . SER A 1 222 ? 21.177 -1.696 -25.911 1.00 56.53 222 SER A CA 1
ATOM 1794 C C . SER A 1 222 ? 19.789 -2.042 -26.426 1.00 56.53 222 SER A C 1
ATOM 1796 O O . SER A 1 222 ? 19.602 -3.096 -27.020 1.00 56.53 222 SER A O 1
ATOM 1798 N N . HIS A 1 223 ? 18.814 -1.162 -26.215 1.00 56.88 223 HIS A N 1
ATOM 1799 C CA . HIS A 1 223 ? 17.480 -1.346 -26.773 1.00 56.88 223 HIS A CA 1
ATOM 1800 C C . HIS A 1 223 ? 17.469 -0.982 -28.252 1.00 56.88 223 HIS A C 1
ATOM 1802 O O . HIS A 1 223 ? 16.904 -1.709 -29.061 1.00 56.88 223 HIS A O 1
ATOM 1808 N N . ARG A 1 224 ? 18.174 0.085 -28.649 1.00 60.88 224 ARG A N 1
ATOM 1809 C CA . ARG A 1 224 ? 18.197 0.530 -30.049 1.00 60.88 224 ARG A CA 1
ATOM 1810 C C . ARG A 1 224 ? 18.608 -0.584 -31.020 1.00 60.88 224 ARG A C 1
ATOM 1812 O O . ARG A 1 224 ? 17.986 -0.673 -32.072 1.00 60.88 224 ARG A O 1
ATOM 1819 N N . SER A 1 225 ? 19.591 -1.425 -30.682 1.00 61.09 225 SER A N 1
ATOM 1820 C CA . SER A 1 225 ? 19.975 -2.566 -31.528 1.00 61.09 225 SER A CA 1
ATOM 1821 C C . SER A 1 225 ? 18.849 -3.595 -31.659 1.00 61.09 225 SER A C 1
ATOM 1823 O O . SER A 1 225 ? 18.517 -3.961 -32.784 1.00 61.09 225 SER A O 1
ATOM 1825 N N . LEU A 1 226 ? 18.214 -3.975 -30.543 1.00 66.44 226 LEU A N 1
ATOM 1826 C CA . LEU A 1 226 ? 17.106 -4.940 -30.503 1.00 66.44 226 LEU A CA 1
ATOM 1827 C C . LEU A 1 226 ? 15.907 -4.475 -31.334 1.00 66.44 226 LEU A C 1
ATOM 1829 O O . LEU A 1 226 ? 15.429 -5.191 -32.208 1.00 66.44 226 LEU A O 1
ATOM 1833 N N . PHE A 1 227 ? 15.471 -3.231 -31.125 1.00 69.38 227 PHE A N 1
ATOM 1834 C CA . PHE A 1 227 ? 14.362 -2.653 -31.882 1.00 69.38 227 PHE A CA 1
ATOM 1835 C C . PHE A 1 227 ? 14.715 -2.505 -33.371 1.00 69.38 227 PHE A C 1
ATOM 1837 O O . PHE A 1 227 ? 13.889 -2.812 -34.226 1.00 69.38 227 PHE A O 1
ATOM 1844 N N . SER A 1 228 ? 15.946 -2.090 -33.701 1.00 65.81 228 SER A N 1
ATOM 1845 C CA . SER A 1 228 ? 16.363 -1.827 -35.091 1.00 65.81 228 SER A CA 1
ATOM 1846 C C . SER A 1 228 ? 16.462 -3.053 -35.991 1.00 65.81 228 SER A C 1
ATOM 1848 O O . SER A 1 228 ? 16.363 -2.912 -37.204 1.00 65.81 228 SER A O 1
ATOM 1850 N N . GLN A 1 229 ? 16.669 -4.245 -35.433 1.00 68.31 229 GLN A N 1
ATOM 1851 C CA . GLN A 1 229 ? 16.735 -5.475 -36.227 1.00 68.31 229 GLN A CA 1
ATOM 1852 C C . GLN A 1 229 ? 15.343 -5.990 -36.613 1.00 68.31 229 GLN A C 1
ATOM 1854 O O . GLN A 1 229 ? 15.199 -6.763 -37.561 1.00 68.31 229 GLN A O 1
ATOM 1859 N N . ILE A 1 230 ? 14.320 -5.586 -35.859 1.00 71.38 230 ILE A N 1
ATOM 1860 C CA . ILE A 1 230 ? 13.058 -6.316 -35.795 1.00 71.38 230 ILE A CA 1
ATOM 1861 C C . ILE A 1 230 ? 11.857 -5.447 -36.163 1.00 71.38 230 ILE A C 1
ATOM 1863 O O . ILE A 1 230 ? 10.972 -5.919 -36.884 1.00 71.38 230 ILE A O 1
ATOM 1867 N N . CYS A 1 231 ? 11.818 -4.211 -35.665 1.00 75.38 231 CYS A N 1
ATOM 1868 C CA . CYS A 1 231 ? 10.685 -3.310 -35.824 1.00 75.38 231 CYS A CA 1
ATOM 1869 C C . CYS A 1 231 ? 10.734 -2.608 -37.180 1.00 75.38 231 CYS A C 1
ATOM 1871 O O . CYS A 1 231 ? 11.793 -2.168 -37.629 1.00 75.38 231 CYS A O 1
ATOM 1873 N N . GLN A 1 232 ? 9.567 -2.471 -37.804 1.00 78.12 232 GLN A N 1
ATOM 1874 C CA . GLN A 1 232 ? 9.423 -1.763 -39.077 1.00 78.12 232 GLN A CA 1
ATOM 1875 C C . GLN A 1 232 ? 9.483 -0.247 -38.853 1.00 78.12 232 GLN A C 1
ATOM 1877 O O . GLN A 1 232 ? 10.109 0.484 -39.620 1.00 78.12 232 GLN A O 1
ATOM 1882 N N . GLU A 1 233 ? 8.896 0.207 -37.745 1.00 81.56 233 GLU A N 1
ATOM 1883 C CA . GLU A 1 233 ? 8.868 1.603 -37.322 1.00 81.56 233 GLU A CA 1
ATOM 1884 C C . GLU A 1 233 ? 9.351 1.720 -35.878 1.00 81.56 233 GLU A C 1
ATOM 1886 O O . GLU A 1 233 ? 9.076 0.851 -35.048 1.00 81.56 233 GLU A O 1
ATOM 1891 N N . ILE A 1 234 ? 10.103 2.784 -35.577 1.00 83.50 234 ILE A N 1
ATOM 1892 C CA . ILE A 1 234 ? 10.611 3.041 -34.227 1.00 83.50 234 ILE A CA 1
ATOM 1893 C C . ILE A 1 234 ? 10.316 4.484 -33.841 1.00 83.50 234 ILE A C 1
ATOM 1895 O O . ILE A 1 234 ? 10.847 5.430 -34.433 1.00 83.50 234 ILE A O 1
ATOM 1899 N N . TYR A 1 235 ? 9.521 4.626 -32.791 1.00 85.44 235 TYR A N 1
ATOM 1900 C CA . TYR A 1 235 ? 9.195 5.885 -32.153 1.00 85.44 235 TYR A CA 1
ATOM 1901 C C . TYR A 1 235 ? 10.113 6.113 -30.967 1.00 85.44 235 TYR A C 1
ATOM 1903 O O . TYR A 1 235 ? 10.337 5.228 -30.134 1.00 85.44 235 TYR A O 1
ATOM 1911 N N . PHE A 1 236 ? 10.644 7.329 -30.891 1.00 85.06 236 PHE A N 1
ATOM 1912 C CA . PHE A 1 236 ? 11.528 7.705 -29.806 1.00 85.06 236 PHE A CA 1
ATOM 1913 C C . PHE A 1 236 ? 10.859 8.665 -28.830 1.00 85.06 236 PHE A C 1
ATOM 1915 O O . PHE A 1 236 ? 10.409 9.745 -29.215 1.00 85.06 236 PHE A O 1
ATOM 1922 N N . VAL A 1 237 ? 10.871 8.284 -27.555 1.00 86.56 237 VAL A N 1
ATOM 1923 C CA . VAL A 1 237 ? 10.422 9.112 -26.434 1.00 86.56 237 VAL A CA 1
ATOM 1924 C C . VAL A 1 237 ? 11.592 9.954 -25.935 1.00 86.56 237 VAL A C 1
ATOM 1926 O O . VAL A 1 237 ? 12.679 9.429 -25.649 1.00 86.56 237 VAL A O 1
ATOM 1929 N N . ARG A 1 238 ? 11.395 11.271 -25.828 1.00 85.31 238 ARG A N 1
ATOM 1930 C CA . ARG A 1 238 ? 12.389 12.173 -25.237 1.00 85.31 238 ARG A CA 1
ATOM 1931 C C . ARG A 1 238 ? 12.131 12.353 -23.747 1.00 85.31 238 ARG A C 1
ATOM 1933 O O . ARG A 1 238 ? 11.001 12.333 -23.273 1.00 85.31 238 ARG A O 1
ATOM 1940 N N . ASN A 1 239 ? 13.198 12.657 -23.013 1.00 83.62 239 ASN A N 1
ATOM 1941 C CA . ASN A 1 239 ? 13.082 13.034 -21.603 1.00 83.62 239 ASN A CA 1
ATOM 1942 C C . ASN A 1 239 ? 12.284 14.332 -21.406 1.00 83.62 239 ASN A C 1
ATOM 1944 O O . ASN A 1 239 ? 11.715 14.521 -20.338 1.00 83.62 239 ASN A O 1
ATOM 1948 N N . SER A 1 240 ? 12.258 15.224 -22.404 1.00 83.81 240 SER A N 1
ATOM 1949 C CA . SER A 1 240 ? 11.400 16.415 -22.401 1.00 83.81 240 SER A CA 1
ATOM 1950 C C . SER A 1 240 ? 9.922 16.042 -22.397 1.00 83.81 240 SER A C 1
ATOM 1952 O O . SER A 1 240 ? 9.162 16.624 -21.633 1.00 83.81 240 SER A O 1
ATOM 1954 N N . ASP A 1 241 ? 9.543 15.035 -23.185 1.00 84.75 241 ASP A N 1
ATOM 1955 C CA . ASP A 1 241 ? 8.156 14.588 -23.325 1.00 84.75 241 ASP A CA 1
ATOM 1956 C C . ASP A 1 241 ? 7.683 13.991 -21.993 1.00 84.75 241 ASP A C 1
ATOM 1958 O O . ASP A 1 241 ? 6.652 14.372 -21.456 1.00 84.75 241 ASP A O 1
ATOM 1962 N N . LYS A 1 242 ? 8.523 13.157 -21.365 1.00 88.69 242 LYS A N 1
ATOM 1963 C CA . LYS A 1 242 ? 8.245 12.553 -20.049 1.00 88.69 242 LYS A CA 1
ATOM 1964 C C . LYS A 1 242 ? 7.974 13.574 -18.934 1.00 88.69 242 LYS A C 1
ATOM 1966 O O . LYS A 1 242 ? 7.301 13.241 -17.960 1.00 88.69 242 LYS A O 1
ATOM 1971 N N . LYS A 1 243 ? 8.509 14.798 -19.042 1.00 87.06 243 LYS A N 1
ATOM 1972 C CA . LYS A 1 243 ? 8.301 15.861 -18.042 1.00 87.06 243 LYS A CA 1
ATOM 1973 C C . LYS A 1 243 ? 6.918 16.502 -18.137 1.00 87.06 243 LYS A C 1
ATOM 1975 O O . LYS A 1 243 ? 6.411 16.936 -17.109 1.00 87.06 243 LYS A O 1
ATOM 1980 N N . SER A 1 244 ? 6.330 16.580 -19.332 1.00 88.19 244 SER A N 1
ATOM 1981 C CA . SER A 1 244 ? 4.979 17.126 -19.516 1.00 88.19 244 SER A CA 1
ATOM 1982 C C . SER A 1 244 ? 3.882 16.096 -19.250 1.00 88.19 244 SER A C 1
ATOM 1984 O O . SER A 1 244 ? 2.725 16.473 -19.087 1.00 88.19 244 SER A O 1
ATOM 1986 N N . TRP A 1 245 ? 4.241 14.813 -19.176 1.00 92.25 245 TRP A N 1
ATOM 1987 C CA . TRP A 1 245 ? 3.290 13.731 -18.972 1.00 92.25 245 TRP A CA 1
ATOM 1988 C C . TRP A 1 245 ? 2.574 13.785 -17.630 1.00 92.25 245 TRP A C 1
ATOM 1990 O O . TRP A 1 245 ? 3.177 13.998 -16.569 1.00 92.25 245 TRP A O 1
ATOM 2000 N N . ARG A 1 246 ? 1.279 13.489 -17.653 1.00 94.38 246 ARG A N 1
ATOM 2001 C CA . ARG A 1 246 ? 0.484 13.254 -16.448 1.00 94.38 246 ARG A CA 1
ATOM 2002 C C . ARG A 1 246 ? 0.777 11.858 -15.913 1.00 94.38 246 ARG A C 1
ATOM 2004 O O . ARG A 1 246 ? 1.071 10.929 -16.657 1.00 94.38 246 ARG A O 1
ATOM 2011 N N . THR A 1 247 ? 0.757 11.715 -14.593 1.00 95.44 247 THR A N 1
ATOM 2012 C CA . THR A 1 247 ? 0.817 10.378 -13.988 1.00 95.44 247 THR A CA 1
ATOM 2013 C C . THR A 1 247 ? -0.518 9.685 -14.230 1.00 95.44 247 THR A C 1
ATOM 2015 O O . THR A 1 247 ? -1.552 10.346 -14.142 1.00 95.44 247 THR A O 1
ATOM 2018 N N . LEU A 1 248 ? -0.491 8.388 -14.538 1.00 95.94 248 LEU A N 1
ATOM 2019 C CA . LEU A 1 248 ? -1.693 7.582 -14.723 1.00 95.94 248 LEU A CA 1
ATOM 2020 C C . LEU A 1 248 ? -2.606 7.699 -13.484 1.00 95.94 248 LEU A C 1
ATOM 2022 O O . LEU A 1 248 ? -2.179 7.319 -12.386 1.00 95.94 248 LEU A O 1
ATOM 2026 N N . PRO A 1 249 ? -3.830 8.234 -13.636 1.00 95.25 249 PRO A N 1
ATOM 2027 C CA . PRO A 1 249 ? -4.793 8.316 -12.544 1.00 95.25 249 PRO A CA 1
ATOM 2028 C C . PRO A 1 249 ? -5.219 6.923 -12.066 1.00 95.25 249 PRO A C 1
ATOM 2030 O O . PRO A 1 249 ? -5.285 5.983 -12.858 1.00 95.25 249 PRO A O 1
ATOM 2033 N N . ARG A 1 250 ? -5.494 6.785 -10.764 1.00 92.00 250 ARG A N 1
ATOM 2034 C CA . ARG A 1 250 ? -5.800 5.492 -10.122 1.00 92.00 250 ARG A CA 1
ATOM 2035 C C . ARG A 1 250 ? -7.094 4.860 -10.634 1.00 92.00 250 ARG A C 1
ATOM 2037 O O . ARG A 1 250 ? -7.155 3.646 -10.783 1.00 92.00 250 ARG A O 1
ATOM 2044 N N . ASP A 1 251 ? -8.081 5.686 -10.954 1.00 90.69 251 ASP A N 1
ATOM 2045 C CA . ASP A 1 251 ? -9.352 5.322 -11.589 1.00 90.69 251 ASP A CA 1
ATOM 2046 C C . ASP A 1 251 ? -9.181 4.757 -13.010 1.00 90.69 251 ASP A C 1
ATOM 2048 O O . ASP A 1 251 ? -10.080 4.101 -13.526 1.00 90.69 251 ASP A O 1
ATOM 2052 N N . GLN A 1 252 ? -8.020 4.969 -13.640 1.00 93.88 252 GLN A N 1
ATOM 2053 C CA . GLN A 1 252 ? -7.709 4.471 -14.984 1.00 93.88 252 GLN A CA 1
ATOM 2054 C C . GLN A 1 252 ? -6.793 3.242 -14.983 1.00 93.88 252 GLN A C 1
ATOM 2056 O O . GLN A 1 252 ? -6.369 2.794 -16.053 1.00 93.88 252 GLN A O 1
ATOM 2061 N N . TYR A 1 253 ? -6.462 2.690 -13.813 1.00 94.88 253 TYR A N 1
ATOM 2062 C CA . TYR A 1 253 ? -5.712 1.438 -13.738 1.00 94.88 253 TYR A CA 1
ATOM 2063 C C . TYR A 1 253 ? -6.587 0.288 -14.262 1.00 94.88 253 TYR A C 1
ATOM 2065 O O . TYR A 1 253 ? -7.706 0.142 -13.775 1.00 94.88 253 TYR A O 1
ATOM 2073 N N . PRO A 1 254 ? -6.103 -0.555 -15.201 1.00 94.25 254 PRO A N 1
ATOM 2074 C CA . PRO A 1 254 ? -6.859 -1.724 -15.665 1.00 94.25 254 PRO A CA 1
ATOM 2075 C C . PRO A 1 254 ? -7.306 -2.623 -14.515 1.00 94.25 254 PRO A C 1
ATOM 2077 O O . PRO A 1 254 ? -8.469 -3.006 -14.424 1.00 94.25 254 PRO A O 1
ATOM 2080 N N . LYS A 1 255 ? -6.386 -2.874 -13.577 1.00 94.19 255 LYS A N 1
ATOM 2081 C CA . LYS A 1 255 ? -6.681 -3.524 -12.305 1.00 94.19 255 LYS A CA 1
ATOM 2082 C C . LYS A 1 255 ? -6.475 -2.545 -11.148 1.00 94.19 255 LYS A C 1
ATOM 2084 O O . LYS A 1 255 ? -5.362 -2.032 -10.989 1.00 94.19 255 LYS A O 1
ATOM 2089 N N . PRO A 1 256 ? -7.482 -2.329 -10.286 1.00 93.25 256 PRO A N 1
ATOM 2090 C CA . PRO A 1 256 ? -7.351 -1.425 -9.153 1.00 93.25 256 PRO A CA 1
ATOM 2091 C C . PRO A 1 256 ? -6.319 -1.938 -8.141 1.00 93.25 256 PRO A C 1
ATOM 2093 O O . PRO A 1 256 ? -6.252 -3.128 -7.807 1.00 93.25 256 PRO A O 1
ATOM 2096 N N . LEU A 1 257 ? -5.511 -1.019 -7.611 1.00 93.75 257 LEU A N 1
ATOM 2097 C CA . LEU A 1 257 ? -4.532 -1.309 -6.567 1.00 93.75 257 LEU A CA 1
ATOM 2098 C C . LEU A 1 257 ? -5.210 -1.297 -5.195 1.00 93.75 257 LEU A C 1
ATOM 2100 O O . LEU A 1 257 ? -5.131 -0.318 -4.464 1.00 93.75 257 LEU A O 1
ATOM 2104 N N . ILE A 1 258 ? -5.865 -2.404 -4.849 1.00 93.62 258 ILE A N 1
ATOM 2105 C CA . ILE A 1 258 ? -6.560 -2.556 -3.558 1.00 93.62 258 ILE A CA 1
ATOM 2106 C C . ILE A 1 258 ? -5.598 -3.062 -2.471 1.00 93.62 258 ILE A C 1
ATOM 2108 O O . ILE A 1 258 ? -5.662 -2.647 -1.313 1.00 93.62 258 ILE A O 1
ATOM 2112 N N . PHE A 1 259 ? -4.668 -3.955 -2.832 1.00 93.06 259 PHE A N 1
ATOM 2113 C CA . PHE A 1 259 ? -3.750 -4.582 -1.883 1.00 93.06 259 PHE A CA 1
ATOM 2114 C C . PHE A 1 259 ? -2.283 -4.374 -2.251 1.00 93.06 259 PHE A C 1
ATOM 2116 O O . PHE A 1 259 ? -1.823 -4.796 -3.309 1.00 93.06 259 PHE A O 1
ATOM 2123 N N . HIS A 1 260 ? -1.522 -3.844 -1.294 1.00 92.81 260 HIS A N 1
ATOM 2124 C CA . HIS A 1 260 ? -0.059 -3.864 -1.273 1.00 92.81 260 HIS A CA 1
ATOM 2125 C C . HIS A 1 260 ? 0.453 -3.976 0.171 1.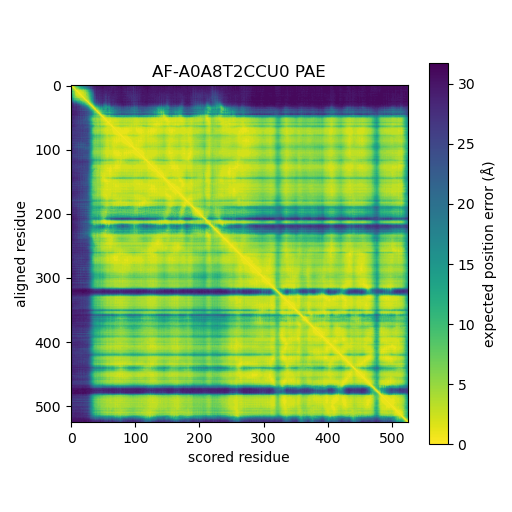00 92.81 260 HIS A C 1
ATOM 2127 O O . HIS A 1 260 ? -0.303 -3.767 1.123 1.00 92.81 260 HIS A O 1
ATOM 2133 N N . ASP A 1 261 ? 1.720 -4.365 0.335 1.00 88.88 261 ASP A N 1
ATOM 2134 C CA . ASP A 1 261 ? 2.309 -4.732 1.632 1.00 88.88 261 ASP A CA 1
ATOM 2135 C C . ASP A 1 261 ? 3.625 -4.010 1.974 1.00 88.88 261 ASP A C 1
ATOM 2137 O O . ASP A 1 261 ? 4.431 -4.513 2.753 1.00 88.88 261 ASP A O 1
ATOM 2141 N N . GLY A 1 262 ? 3.876 -2.836 1.387 1.00 89.06 262 GLY A N 1
ATOM 2142 C CA . GLY A 1 262 ? 5.076 -2.051 1.707 1.00 89.06 262 GLY A CA 1
ATOM 2143 C C . GLY A 1 262 ? 4.993 -1.413 3.094 1.00 89.06 262 GLY A C 1
ATOM 2144 O O . GLY A 1 262 ? 3.919 -0.979 3.512 1.00 89.06 262 GLY A O 1
ATOM 2145 N N . ARG A 1 263 ? 6.114 -1.314 3.809 1.00 91.94 263 ARG A N 1
ATOM 2146 C CA . ARG A 1 263 ? 6.254 -0.463 4.999 1.00 91.94 263 ARG A CA 1
ATOM 2147 C C . ARG A 1 263 ? 6.371 1.002 4.626 1.00 91.94 263 ARG A C 1
ATOM 2149 O O . ARG A 1 263 ? 5.853 1.839 5.355 1.00 91.94 263 ARG A O 1
ATOM 2156 N N . LEU A 1 264 ? 7.022 1.316 3.511 1.00 93.88 264 LEU A N 1
ATOM 2157 C CA . LEU A 1 264 ? 7.159 2.694 3.049 1.00 93.88 264 LEU A CA 1
ATOM 2158 C C . LEU A 1 264 ? 5.835 3.216 2.463 1.00 93.88 264 LEU A C 1
ATOM 2160 O O . LEU A 1 264 ? 5.224 2.587 1.597 1.00 93.88 264 LEU A O 1
ATOM 2164 N N . ALA A 1 265 ? 5.392 4.373 2.954 1.00 93.50 265 ALA A N 1
ATOM 2165 C CA . ALA A 1 265 ? 4.273 5.138 2.406 1.00 93.50 265 ALA A CA 1
ATOM 2166 C C . ALA A 1 265 ? 4.746 6.127 1.337 1.00 93.50 265 ALA A C 1
ATOM 2168 O O . ALA A 1 265 ? 4.124 6.236 0.277 1.00 93.50 265 ALA A O 1
ATOM 2169 N N . ILE A 1 266 ? 5.887 6.770 1.589 1.00 93.62 266 ILE A N 1
ATOM 2170 C CA . ILE A 1 266 ? 6.537 7.710 0.679 1.00 93.62 266 ILE A CA 1
ATOM 2171 C C . ILE A 1 266 ? 7.327 6.988 -0.418 1.00 93.62 266 ILE A C 1
ATOM 2173 O O . ILE A 1 266 ? 7.999 5.988 -0.164 1.00 93.62 266 ILE A O 1
ATOM 2177 N N . LYS A 1 267 ? 7.319 7.531 -1.642 1.00 94.88 267 LYS A N 1
ATOM 2178 C CA . LYS A 1 267 ? 8.239 7.098 -2.706 1.00 94.88 267 LYS A CA 1
ATOM 2179 C C . LYS A 1 267 ? 9.676 7.471 -2.322 1.00 94.88 267 LYS A C 1
ATOM 2181 O O . LYS A 1 267 ? 9.944 8.666 -2.151 1.00 94.88 267 LYS A O 1
ATOM 2186 N N . PRO A 1 268 ? 10.610 6.507 -2.213 1.00 96.19 268 PRO A N 1
ATOM 2187 C CA . PRO A 1 268 ? 11.971 6.778 -1.759 1.00 96.19 268 PRO A CA 1
ATOM 2188 C C . PRO A 1 268 ? 12.823 7.357 -2.898 1.00 96.19 268 PRO A C 1
ATOM 2190 O O . PRO A 1 268 ? 13.694 6.704 -3.465 1.00 96.19 268 PRO A O 1
ATOM 2193 N N . THR A 1 269 ? 12.533 8.598 -3.285 1.00 96.50 269 THR A N 1
ATOM 2194 C CA . THR A 1 269 ? 13.446 9.408 -4.102 1.00 96.50 269 THR A CA 1
ATOM 2195 C C . THR A 1 269 ? 14.711 9.716 -3.296 1.00 96.50 269 THR A C 1
ATOM 2197 O O . THR A 1 269 ? 14.647 9.689 -2.070 1.00 96.50 269 THR A O 1
ATOM 2200 N N . PRO A 1 270 ? 15.852 10.058 -3.922 1.00 96.31 270 PRO A N 1
ATOM 2201 C CA . PRO A 1 270 ? 17.074 10.365 -3.172 1.00 96.31 270 PRO A CA 1
ATOM 2202 C C . PRO A 1 270 ? 16.866 11.419 -2.073 1.00 96.31 270 PRO A C 1
ATOM 2204 O O . PRO A 1 270 ? 17.348 11.247 -0.957 1.00 96.31 270 PRO A O 1
ATOM 2207 N N . LEU A 1 271 ? 16.079 12.464 -2.356 1.00 96.56 271 LEU A N 1
ATOM 2208 C CA . LEU A 1 271 ? 15.741 13.496 -1.376 1.00 96.56 271 LEU A CA 1
ATOM 2209 C C . LEU A 1 271 ? 14.839 12.959 -0.255 1.00 96.56 271 LEU A C 1
ATOM 2211 O O . LEU A 1 271 ? 15.132 13.167 0.916 1.00 96.56 271 LEU A O 1
ATOM 2215 N N . ASN A 1 272 ? 13.776 12.224 -0.590 1.00 96.56 272 ASN A N 1
ATOM 2216 C CA . ASN A 1 272 ? 12.882 11.649 0.420 1.00 96.56 272 ASN A CA 1
ATOM 2217 C C . ASN A 1 272 ? 13.606 10.624 1.300 1.00 96.56 272 ASN A C 1
ATOM 2219 O O . ASN A 1 272 ? 13.348 10.542 2.496 1.00 96.56 272 ASN A O 1
ATOM 2223 N N . THR A 1 273 ? 14.528 9.855 0.722 1.00 97.06 273 THR A N 1
ATOM 2224 C CA . THR A 1 273 ? 15.374 8.909 1.447 1.00 97.06 273 THR A CA 1
ATOM 2225 C C . THR A 1 273 ? 16.338 9.621 2.390 1.00 97.06 273 THR A C 1
ATOM 2227 O O . THR A 1 273 ? 16.482 9.181 3.529 1.00 97.06 273 THR A O 1
ATOM 2230 N N . LEU A 1 274 ? 16.946 10.733 1.961 1.00 97.38 274 LEU A N 1
ATOM 2231 C CA . LEU A 1 274 ? 17.763 11.573 2.837 1.00 97.38 274 LEU A CA 1
ATOM 2232 C C . LEU A 1 274 ? 16.949 12.049 4.045 1.00 97.38 274 LEU A C 1
ATOM 2234 O O . LEU A 1 274 ? 17.361 11.835 5.182 1.00 97.38 274 LEU A O 1
ATOM 2238 N N . VAL A 1 275 ? 15.771 12.630 3.795 1.00 96.88 275 VAL A N 1
ATOM 2239 C CA . VAL A 1 275 ? 14.867 13.114 4.850 1.00 96.88 275 VAL A CA 1
ATOM 2240 C C . VAL A 1 275 ? 14.471 11.975 5.793 1.00 96.88 275 VAL A C 1
ATOM 2242 O O . VAL A 1 275 ? 14.525 12.142 7.008 1.00 96.88 275 VAL A O 1
ATOM 2245 N N . LEU A 1 276 ? 14.132 10.801 5.253 1.00 95.75 276 LEU A N 1
ATOM 2246 C CA . LEU A 1 276 ? 13.763 9.626 6.042 1.00 95.75 276 LEU A CA 1
ATOM 2247 C C . LEU A 1 276 ? 14.897 9.184 6.978 1.00 95.75 276 LEU A C 1
ATOM 2249 O O . LEU A 1 276 ? 14.645 8.933 8.156 1.00 95.75 276 LEU A O 1
ATOM 2253 N N . PHE A 1 277 ? 16.139 9.104 6.491 1.00 95.50 277 PHE A N 1
ATOM 2254 C CA . PHE A 1 277 ? 17.277 8.698 7.324 1.00 95.50 277 PHE A CA 1
ATOM 2255 C C . PHE A 1 277 ? 17.701 9.764 8.331 1.00 95.50 277 PHE A C 1
ATOM 2257 O O . PHE A 1 277 ? 18.049 9.414 9.456 1.00 95.50 277 PHE A O 1
ATOM 2264 N N . MET A 1 278 ? 17.629 11.046 7.969 1.00 95.88 278 MET A N 1
ATOM 2265 C CA . MET A 1 278 ? 17.858 12.140 8.916 1.00 95.88 278 MET A CA 1
ATOM 2266 C C . MET A 1 278 ? 16.806 12.152 10.028 1.00 95.88 278 MET A C 1
ATOM 2268 O O . MET A 1 278 ? 17.133 12.436 11.176 1.00 95.88 278 MET A O 1
ATOM 2272 N N . TRP A 1 279 ? 15.557 11.806 9.705 1.00 95.31 279 TRP A N 1
ATOM 2273 C CA . TRP A 1 279 ? 14.467 11.712 10.672 1.00 95.31 279 TRP A CA 1
ATOM 2274 C C . TRP A 1 279 ? 14.589 10.496 11.598 1.00 95.31 279 TRP A C 1
ATOM 2276 O O . TRP A 1 279 ? 14.224 10.590 12.764 1.00 95.31 279 TRP A O 1
ATOM 2286 N N . ALA A 1 280 ? 15.119 9.368 11.117 1.00 92.75 280 ALA A N 1
ATOM 2287 C CA . ALA A 1 280 ? 15.144 8.090 11.836 1.00 92.75 280 ALA A CA 1
ATOM 2288 C C . ALA A 1 280 ? 15.586 8.143 13.322 1.00 92.75 280 ALA A C 1
ATOM 2290 O O . ALA A 1 280 ? 14.867 7.570 14.148 1.00 92.75 280 ALA A O 1
ATOM 2291 N N . PRO A 1 281 ? 16.697 8.807 13.718 1.00 92.62 281 PRO A N 1
ATOM 2292 C CA . PRO A 1 281 ? 17.080 8.886 15.132 1.00 92.62 281 PRO A CA 1
ATOM 2293 C C . PRO A 1 281 ? 16.057 9.657 15.982 1.00 92.62 281 PRO A C 1
ATOM 2295 O O . PRO A 1 281 ? 15.695 9.207 17.070 1.00 92.62 281 PRO A O 1
ATOM 2298 N N . PHE A 1 282 ? 15.531 10.772 15.468 1.00 95.19 282 PHE A N 1
ATOM 2299 C CA . PHE A 1 282 ? 14.490 11.557 16.140 1.00 95.19 282 PHE A CA 1
ATOM 2300 C C . PHE A 1 282 ? 13.167 10.794 16.203 1.00 95.19 282 PHE A C 1
ATOM 2302 O O . PHE A 1 282 ? 12.491 10.808 17.229 1.00 95.19 282 PHE A O 1
ATOM 2309 N N . ALA A 1 283 ? 12.833 10.067 15.136 1.00 95.19 283 ALA A N 1
ATOM 2310 C CA . ALA A 1 283 ? 11.643 9.238 15.040 1.00 95.19 283 ALA A CA 1
ATOM 2311 C C . ALA A 1 283 ? 11.600 8.192 16.154 1.00 95.19 283 ALA A C 1
ATOM 2313 O O . ALA A 1 283 ? 10.563 8.022 16.788 1.00 95.19 283 ALA A O 1
ATOM 2314 N N . ALA A 1 284 ? 12.719 7.508 16.412 1.00 93.56 284 ALA A N 1
ATOM 2315 C CA . ALA A 1 284 ? 12.799 6.480 17.444 1.00 93.56 284 ALA A CA 1
ATOM 2316 C C . ALA A 1 284 ? 12.551 7.057 18.847 1.00 93.56 284 ALA A C 1
ATOM 2318 O O . ALA A 1 284 ? 11.725 6.525 19.592 1.00 93.56 284 ALA A O 1
ATOM 2319 N N . ALA A 1 285 ? 13.209 8.173 19.183 1.00 95.44 285 ALA A N 1
ATOM 2320 C CA . ALA A 1 285 ? 13.013 8.859 20.459 1.00 95.44 285 ALA A CA 1
ATOM 2321 C C . ALA A 1 285 ? 11.573 9.379 20.612 1.00 95.44 285 ALA A C 1
ATOM 2323 O O . ALA A 1 285 ? 10.934 9.170 21.644 1.00 95.44 285 ALA A O 1
ATOM 2324 N N . LEU A 1 286 ? 11.030 9.994 19.559 1.00 95.88 286 LEU A N 1
ATOM 2325 C CA . LEU A 1 286 ? 9.672 10.529 19.554 1.00 95.88 286 LEU A CA 1
ATOM 2326 C C . LEU A 1 286 ? 8.617 9.423 19.660 1.00 95.88 286 LEU A C 1
ATOM 2328 O O . LEU A 1 286 ? 7.657 9.563 20.414 1.00 95.88 286 LEU A O 1
ATOM 2332 N N . ALA A 1 287 ? 8.791 8.308 18.949 1.00 95.81 287 ALA A N 1
ATOM 2333 C CA . ALA A 1 287 ? 7.896 7.158 19.029 1.00 95.81 287 ALA A CA 1
ATOM 2334 C C . ALA A 1 287 ? 7.908 6.528 20.428 1.00 95.81 287 ALA A C 1
ATOM 2336 O O . ALA A 1 287 ? 6.844 6.186 20.945 1.00 95.81 287 ALA A O 1
ATOM 2337 N N . ALA A 1 288 ? 9.082 6.426 21.064 1.00 94.69 288 ALA A N 1
ATOM 2338 C CA . ALA A 1 288 ? 9.196 5.965 22.445 1.00 94.69 288 ALA A CA 1
ATOM 2339 C C . ALA A 1 288 ? 8.463 6.907 23.412 1.00 94.69 288 ALA A C 1
ATOM 2341 O O . ALA A 1 288 ? 7.662 6.441 24.219 1.00 94.69 288 ALA A O 1
ATOM 2342 N N . ALA A 1 289 ? 8.654 8.223 23.279 1.00 95.38 289 ALA A N 1
ATOM 2343 C CA . ALA A 1 289 ? 7.934 9.209 24.081 1.00 95.38 289 ALA A CA 1
ATOM 2344 C C . ALA A 1 289 ? 6.413 9.096 23.877 1.00 95.38 289 ALA A C 1
ATOM 2346 O O . ALA A 1 289 ? 5.667 8.959 24.843 1.00 95.38 289 ALA A O 1
ATOM 2347 N N . ARG A 1 290 ? 5.939 9.053 22.625 1.00 95.56 290 ARG A N 1
ATOM 2348 C CA . ARG A 1 290 ? 4.515 8.862 22.290 1.00 95.56 290 ARG A CA 1
ATOM 2349 C C . ARG A 1 290 ? 3.931 7.603 22.921 1.00 95.56 290 ARG A C 1
ATOM 2351 O O . ARG A 1 290 ? 2.825 7.653 23.450 1.00 95.56 290 ARG A O 1
ATOM 2358 N N . LEU A 1 291 ? 4.672 6.497 22.898 1.00 92.56 291 LEU A N 1
ATOM 2359 C CA . LEU A 1 291 ? 4.252 5.248 23.525 1.00 92.56 291 LEU A CA 1
ATOM 2360 C C . LEU A 1 291 ? 4.170 5.392 25.052 1.00 92.56 291 LEU A C 1
ATOM 2362 O O . LEU A 1 291 ? 3.148 5.063 25.644 1.00 92.56 291 LEU A O 1
ATOM 2366 N N . VAL A 1 292 ? 5.216 5.916 25.693 1.00 92.38 292 VAL A N 1
ATOM 2367 C CA . VAL A 1 292 ? 5.265 6.062 27.155 1.00 92.38 292 VAL A CA 1
ATOM 2368 C C . VAL A 1 292 ? 4.166 7.002 27.643 1.00 92.38 292 VAL A C 1
ATOM 2370 O O . VAL A 1 292 ? 3.368 6.620 28.496 1.00 92.38 292 VAL A O 1
ATOM 2373 N N . PHE A 1 293 ? 4.071 8.207 27.089 1.00 92.69 293 PHE A N 1
ATOM 2374 C CA . PHE A 1 293 ? 3.100 9.197 27.548 1.00 92.69 293 PHE A CA 1
ATOM 2375 C C . PHE A 1 293 ? 1.670 8.840 27.144 1.00 92.69 293 PHE A C 1
ATOM 2377 O O . PHE A 1 293 ? 0.764 8.992 27.958 1.00 92.69 293 PHE A O 1
ATOM 2384 N N . GLY A 1 294 ? 1.460 8.312 25.934 1.00 90.25 294 GLY A N 1
ATOM 2385 C CA . GLY A 1 294 ? 0.137 7.883 25.487 1.00 90.25 294 GLY A CA 1
ATOM 2386 C C . GLY A 1 294 ? -0.447 6.803 26.397 1.00 90.25 294 GLY A C 1
ATOM 2387 O O . GLY A 1 294 ? -1.580 6.919 26.851 1.00 90.25 294 GLY A O 1
ATOM 2388 N N . LEU A 1 295 ? 0.341 5.774 26.719 1.00 86.88 295 LEU A N 1
ATOM 2389 C CA . LEU A 1 295 ? -0.169 4.614 27.453 1.00 86.88 295 LEU A CA 1
ATOM 2390 C C . LEU A 1 295 ? -0.276 4.820 28.967 1.00 86.88 295 LEU A C 1
ATOM 2392 O O . LEU A 1 295 ? -1.117 4.181 29.595 1.00 86.88 295 LEU A O 1
ATOM 2396 N N . ASN A 1 296 ? 0.562 5.677 29.557 1.00 88.44 296 ASN A N 1
ATOM 2397 C CA . ASN A 1 296 ? 0.637 5.817 31.015 1.00 88.44 296 ASN A CA 1
ATOM 2398 C C . ASN A 1 296 ? -0.117 7.041 31.559 1.00 88.44 296 ASN A C 1
ATOM 2400 O O . ASN A 1 296 ? -0.480 7.053 32.735 1.00 88.44 296 ASN A O 1
ATOM 2404 N N . LEU A 1 297 ? -0.369 8.073 30.744 1.00 90.62 297 LEU A N 1
ATOM 2405 C CA . LEU A 1 297 ? -1.070 9.274 31.202 1.00 90.62 297 LEU A CA 1
ATOM 2406 C C . LEU A 1 297 ? -2.597 9.152 31.054 1.00 90.62 297 LEU A C 1
ATOM 2408 O O . LEU A 1 297 ? -3.099 8.472 30.157 1.00 90.62 297 LEU A O 1
ATOM 2412 N N . PRO A 1 298 ? -3.389 9.845 31.896 1.00 89.44 298 PRO A N 1
ATOM 2413 C CA . PRO A 1 298 ? -4.816 10.009 31.639 1.00 89.44 298 PRO A CA 1
ATOM 2414 C C . PRO A 1 298 ? -5.047 10.787 30.332 1.00 89.44 298 PRO A C 1
ATOM 2416 O O . PRO A 1 298 ? -4.253 11.657 29.981 1.00 89.44 298 PRO A O 1
ATOM 2419 N N . TYR A 1 299 ? -6.167 10.537 29.642 1.00 88.06 299 TYR A N 1
ATOM 2420 C CA . TYR A 1 299 ? -6.466 11.157 28.338 1.00 88.06 299 TYR A CA 1
ATOM 2421 C C . TYR A 1 299 ? -6.420 12.691 28.337 1.00 88.06 299 TYR A C 1
ATOM 2423 O O . TYR A 1 299 ? -6.076 13.285 27.319 1.00 88.06 299 TYR A O 1
ATOM 2431 N N . SER A 1 300 ? -6.721 13.335 29.469 1.00 88.06 300 SER A N 1
ATOM 2432 C CA . SER A 1 300 ? -6.619 14.791 29.631 1.00 88.06 300 SER A CA 1
ATOM 2433 C C . SER A 1 300 ? -5.197 15.329 29.448 1.00 88.06 300 SER A C 1
ATOM 2435 O O . SER A 1 300 ? -5.045 16.458 28.998 1.00 88.06 300 SER A O 1
ATOM 2437 N N . LEU A 1 301 ? -4.174 14.529 29.762 1.00 91.00 301 LEU A N 1
ATOM 2438 C CA . LEU A 1 301 ? -2.758 14.879 29.610 1.00 91.00 301 LEU A CA 1
ATOM 2439 C C . LEU A 1 301 ? -2.129 14.202 28.386 1.00 91.00 301 LEU A C 1
ATOM 2441 O O . LEU A 1 301 ? -1.326 14.818 27.687 1.00 91.00 301 LEU A O 1
ATOM 2445 N N . ALA A 1 302 ? -2.523 12.959 28.096 1.00 91.25 302 ALA A N 1
ATOM 2446 C CA . ALA A 1 302 ? -2.031 12.217 26.942 1.00 91.25 302 ALA A CA 1
ATOM 2447 C C . ALA A 1 302 ? -2.402 12.917 25.626 1.00 91.25 302 ALA A C 1
ATOM 2449 O O . ALA A 1 302 ? -1.538 13.094 24.775 1.00 91.25 302 ALA A O 1
ATOM 2450 N N . ASN A 1 303 ? -3.654 13.364 25.458 1.00 90.44 303 ASN A N 1
ATOM 2451 C CA . ASN A 1 303 ? -4.107 13.924 24.180 1.00 90.44 303 ASN A CA 1
ATOM 2452 C C . ASN A 1 303 ? -3.366 15.221 23.801 1.00 90.44 303 ASN A C 1
ATOM 2454 O O . ASN A 1 303 ? -2.869 15.281 22.676 1.00 90.44 303 ASN A O 1
ATOM 2458 N N . PRO A 1 304 ? -3.216 16.230 24.689 1.00 92.88 304 PRO A N 1
ATOM 2459 C CA . PRO A 1 304 ? -2.410 17.411 24.379 1.00 92.88 304 PRO A CA 1
ATOM 2460 C C . PRO A 1 304 ? -0.945 17.078 24.088 1.00 92.88 304 PRO A C 1
ATOM 2462 O O . PRO A 1 304 ? -0.376 17.633 23.153 1.00 92.88 304 PRO A O 1
ATOM 2465 N N . PHE A 1 305 ? -0.341 16.145 24.836 1.00 94.62 305 PHE A N 1
ATOM 2466 C CA . PHE A 1 305 ? 1.033 15.710 24.580 1.00 94.62 305 PHE A CA 1
ATOM 2467 C C . PHE A 1 305 ? 1.173 15.053 23.200 1.00 94.62 305 PHE A C 1
ATOM 2469 O O . PHE A 1 305 ? 2.064 15.401 22.427 1.00 94.62 305 PHE A O 1
ATOM 2476 N N . LEU A 1 306 ? 0.284 14.112 22.871 1.00 94.38 306 LEU A N 1
ATOM 2477 C CA . LEU A 1 306 ? 0.293 13.421 21.585 1.00 94.38 306 LEU A CA 1
ATOM 2478 C C . LEU A 1 306 ? 0.078 14.414 20.433 1.00 94.38 306 LEU A C 1
ATOM 2480 O O . LEU A 1 306 ? 0.815 14.345 19.449 1.00 94.38 306 LEU A O 1
ATOM 2484 N N . ALA A 1 307 ? -0.829 15.382 20.595 1.00 94.62 307 ALA A N 1
ATOM 2485 C CA . ALA A 1 307 ? -1.038 16.471 19.643 1.00 94.62 307 ALA A CA 1
ATOM 2486 C C . ALA A 1 307 ? 0.212 17.343 19.465 1.00 94.62 307 ALA A C 1
ATOM 2488 O O . ALA A 1 307 ? 0.656 17.548 18.337 1.00 94.62 307 ALA A O 1
ATOM 2489 N N . PHE A 1 308 ? 0.836 17.779 20.564 1.00 95.50 308 PHE A N 1
ATOM 2490 C CA . PHE A 1 308 ? 2.091 18.538 20.538 1.00 95.50 308 PHE A CA 1
ATOM 2491 C C . PHE A 1 308 ? 3.225 17.758 19.864 1.00 95.50 308 PHE A C 1
ATOM 2493 O O . PHE A 1 308 ? 4.022 18.319 19.118 1.00 95.50 308 PHE A O 1
ATOM 2500 N N . SER A 1 309 ? 3.266 16.441 20.070 1.00 95.38 309 SER A N 1
ATOM 2501 C CA . SER A 1 309 ? 4.246 15.572 19.427 1.00 95.38 309 SER A CA 1
ATOM 2502 C C . SER A 1 309 ? 4.020 15.418 17.918 1.00 95.38 309 SER A C 1
ATOM 2504 O O . SER A 1 309 ? 4.880 14.841 17.264 1.00 95.38 309 SER A O 1
ATOM 2506 N N . GLY A 1 310 ? 2.887 15.873 17.366 1.00 94.94 310 GLY A N 1
ATOM 2507 C CA . GLY A 1 310 ? 2.530 15.796 15.944 1.00 94.94 310 GLY A CA 1
ATOM 2508 C C . GLY A 1 310 ? 1.463 14.754 15.582 1.00 94.94 310 GLY A C 1
ATOM 2509 O O . GLY A 1 310 ? 1.210 14.550 14.399 1.00 94.94 310 GLY A O 1
ATOM 2510 N N . ILE A 1 311 ? 0.843 14.064 16.551 1.00 95.69 311 ILE A N 1
ATOM 2511 C CA . ILE A 1 311 ? -0.270 13.138 16.270 1.00 95.69 311 ILE A CA 1
ATOM 2512 C C . ILE A 1 311 ? -1.580 13.919 16.198 1.00 95.69 311 ILE A C 1
ATOM 2514 O O . ILE A 1 311 ? -2.044 14.457 17.200 1.00 95.69 311 ILE A O 1
ATOM 2518 N N . HIS A 1 312 ? -2.228 13.913 15.039 1.00 95.25 312 HIS A N 1
ATOM 2519 C CA . HIS A 1 312 ? -3.517 14.580 14.863 1.00 95.25 312 HIS A CA 1
ATOM 2520 C C . HIS A 1 312 ? -4.666 13.585 15.030 1.00 95.25 312 HIS A C 1
ATOM 2522 O O . HIS A 1 312 ? -4.784 12.641 14.256 1.00 95.25 312 HIS A O 1
ATOM 2528 N N . LEU A 1 313 ? -5.521 13.798 16.031 1.00 95.12 313 LEU A N 1
ATOM 2529 C CA . LEU A 1 313 ? -6.739 13.016 16.237 1.00 95.12 313 LEU A CA 1
ATOM 2530 C C . LEU A 1 313 ? -7.958 13.915 16.044 1.00 95.12 313 LEU A C 1
ATOM 2532 O O . LEU A 1 313 ? -8.193 14.813 16.852 1.00 95.12 313 LEU A O 1
ATOM 2536 N N . THR A 1 314 ? -8.736 13.645 15.001 1.00 94.88 314 THR A N 1
ATOM 2537 C CA . THR A 1 314 ? -9.982 14.359 14.710 1.00 94.88 314 THR A CA 1
ATOM 2538 C C . THR A 1 314 ? -11.165 13.468 15.057 1.00 94.88 314 THR A C 1
ATOM 2540 O O . THR A 1 314 ? -11.231 12.321 14.622 1.00 94.88 314 THR A O 1
ATOM 2543 N N . LEU A 1 315 ? -12.102 14.004 15.838 1.00 94.44 315 LEU A N 1
ATOM 2544 C CA . LEU A 1 315 ? -13.366 13.356 16.162 1.00 94.44 315 LEU A CA 1
ATOM 2545 C C . LEU A 1 315 ? -14.515 14.164 15.561 1.00 94.44 315 LEU A C 1
ATOM 2547 O O . LEU A 1 315 ? -14.671 15.343 15.871 1.00 94.44 315 LEU A O 1
ATOM 2551 N N . THR A 1 316 ? -15.347 13.504 14.767 1.00 92.88 316 THR A N 1
ATOM 2552 C CA . THR A 1 316 ? -16.613 14.041 14.272 1.00 92.88 316 THR A CA 1
ATOM 2553 C C . THR A 1 316 ? -17.747 13.218 14.868 1.00 92.88 316 THR A C 1
ATOM 2555 O O . THR A 1 316 ? -17.788 12.000 14.707 1.00 92.88 316 THR A O 1
ATOM 2558 N N . VAL A 1 317 ? -18.660 13.877 15.577 1.00 84.94 317 VAL A N 1
ATOM 2559 C CA . VAL A 1 317 ? -19.831 13.243 16.192 1.00 84.94 317 VAL A CA 1
ATOM 2560 C C . VAL A 1 317 ? -21.074 13.872 15.586 1.00 84.94 317 VAL A C 1
ATOM 2562 O O . VAL A 1 317 ? -21.248 15.084 15.690 1.00 84.94 317 VAL A O 1
ATOM 2565 N N . LYS A 1 318 ? -21.929 13.060 14.964 1.00 70.75 318 LYS A N 1
ATOM 2566 C CA . LYS A 1 318 ? -23.342 13.408 14.786 1.00 70.75 318 LYS A CA 1
ATOM 2567 C C . LYS A 1 318 ? -24.074 13.060 16.080 1.00 70.75 318 LYS A C 1
ATOM 2569 O O . LYS A 1 318 ? -23.746 12.033 16.672 1.00 70.75 318 LYS A O 1
ATOM 2574 N N . ASP A 1 319 ? -24.958 13.947 16.543 1.00 56.09 319 ASP A N 1
ATOM 2575 C CA . ASP A 1 319 ? -25.592 13.928 17.871 1.00 56.09 319 ASP A CA 1
ATOM 2576 C C . ASP A 1 319 ? -25.778 12.514 18.438 1.00 56.09 319 ASP A C 1
ATOM 2578 O O . ASP A 1 319 ? -26.650 11.743 18.035 1.00 56.09 319 ASP A O 1
ATOM 2582 N N . LEU A 1 320 ? -24.918 12.155 19.394 1.00 55.09 320 LEU A N 1
ATOM 2583 C CA . LEU A 1 320 ? -25.028 10.886 20.095 1.00 55.09 320 LE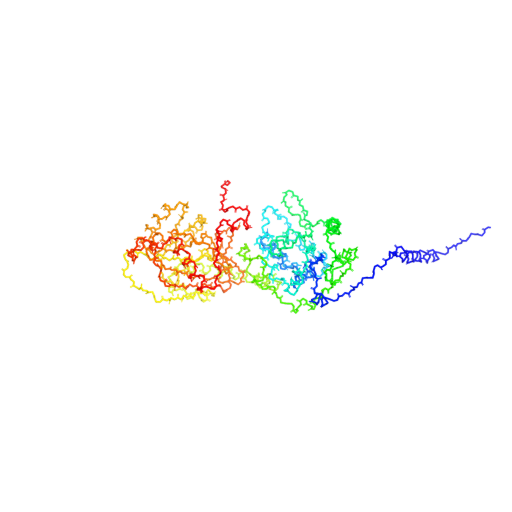U A CA 1
ATOM 2584 C C . LEU A 1 320 ? -26.300 10.936 20.933 1.00 55.09 320 LEU A C 1
ATOM 2586 O O . LEU A 1 320 ? -26.333 11.593 21.974 1.00 55.09 320 LEU A O 1
ATOM 2590 N N . ILE A 1 321 ? -27.332 10.207 20.508 1.00 48.91 321 ILE A N 1
ATOM 2591 C CA . ILE A 1 321 ? -28.508 9.962 21.340 1.00 48.91 321 ILE A CA 1
ATOM 2592 C C . ILE A 1 321 ? -28.029 9.233 22.600 1.00 48.91 321 ILE A C 1
ATOM 2594 O O . ILE A 1 321 ? -27.800 8.017 22.605 1.00 48.91 321 ILE A O 1
ATOM 2598 N N . SER A 1 322 ? -27.871 10.009 23.673 1.00 46.03 322 SER A N 1
ATOM 2599 C CA . SER A 1 322 ? -27.731 9.558 25.051 1.00 46.03 322 SER A CA 1
ATOM 2600 C C . SER A 1 322 ? -28.983 8.766 25.403 1.00 46.03 322 SER A C 1
ATOM 2602 O O . SER A 1 322 ? -29.975 9.308 25.882 1.00 46.03 322 SER A O 1
ATOM 2604 N N . SER A 1 323 ? -28.958 7.472 25.116 1.00 45.78 323 SER A N 1
ATOM 2605 C CA . SER A 1 323 ? -29.953 6.552 25.642 1.00 45.78 323 SER A CA 1
ATOM 2606 C C . SER A 1 323 ? -29.355 5.909 26.879 1.00 45.78 323 SER A C 1
ATOM 2608 O O . SER A 1 323 ? -28.237 5.393 26.854 1.00 45.78 323 SER A O 1
ATOM 2610 N N . ASP A 1 324 ? -30.114 5.985 27.959 1.00 46.53 324 ASP A N 1
ATOM 2611 C CA . ASP A 1 324 ? -29.882 5.291 29.213 1.00 46.53 324 ASP A CA 1
ATOM 2612 C C . ASP A 1 324 ? -29.967 3.776 28.943 1.00 46.53 324 ASP A C 1
ATOM 2614 O O . ASP A 1 324 ? -31.039 3.167 28.939 1.00 46.53 324 ASP A O 1
ATOM 2618 N N . ARG A 1 325 ? -28.847 3.175 28.519 1.00 61.12 325 ARG A N 1
ATOM 2619 C CA . ARG A 1 325 ? -28.806 1.789 28.033 1.00 61.12 325 ARG A CA 1
ATOM 2620 C C . ARG A 1 325 ? -28.305 0.851 29.120 1.00 61.12 325 ARG A C 1
ATOM 2622 O O . ARG A 1 325 ? -27.190 0.978 29.609 1.00 61.12 325 ARG A O 1
ATOM 2629 N N . LYS A 1 326 ? -29.092 -0.196 29.389 1.00 64.25 326 LYS A N 1
ATOM 2630 C CA . LYS A 1 326 ? -28.705 -1.335 30.245 1.00 64.25 326 LYS A CA 1
ATOM 2631 C C . LYS A 1 326 ? -27.570 -2.199 29.659 1.00 64.25 326 LYS A C 1
ATOM 2633 O O . LYS A 1 326 ? -26.991 -3.000 30.384 1.00 64.25 326 LYS A O 1
ATOM 2638 N N . LYS A 1 327 ? -27.272 -2.079 28.357 1.00 77.00 327 LYS A N 1
ATOM 2639 C CA . LYS A 1 327 ? -26.202 -2.801 27.638 1.00 77.00 327 LYS A CA 1
ATOM 2640 C C . LYS A 1 327 ? -25.210 -1.812 27.020 1.00 77.00 327 LYS A C 1
ATOM 2642 O O . LYS A 1 327 ? -25.603 -0.716 26.624 1.00 77.00 327 LYS A O 1
ATOM 2647 N N . GLY A 1 328 ? -23.947 -2.224 26.906 1.00 83.12 328 GLY A N 1
ATOM 2648 C CA . GLY A 1 328 ? -22.905 -1.447 26.237 1.00 83.12 328 GLY A CA 1
ATOM 2649 C C . GLY A 1 328 ? -23.195 -1.207 24.754 1.00 83.12 328 GLY A C 1
ATOM 2650 O O . GLY A 1 328 ? -23.986 -1.914 24.127 1.00 83.12 328 GLY A O 1
ATOM 2651 N N . CYS A 1 329 ? -22.546 -0.195 24.188 1.00 88.44 329 CYS A N 1
ATOM 2652 C CA . CYS A 1 329 ? -22.679 0.166 22.784 1.00 88.44 329 CYS A CA 1
ATOM 2653 C C . CYS A 1 329 ? -21.748 -0.678 21.899 1.00 88.44 329 CYS A C 1
ATOM 2655 O O . CYS A 1 329 ? -20.566 -0.844 22.216 1.00 88.44 329 CYS A O 1
ATOM 2657 N N . LEU A 1 330 ? -22.268 -1.174 20.770 1.00 93.69 330 LEU A N 1
ATOM 2658 C CA . LEU A 1 330 ? -21.479 -1.872 19.755 1.00 93.69 330 LEU A CA 1
ATOM 2659 C C . LEU A 1 330 ? -21.019 -0.889 18.673 1.00 93.69 330 LEU A C 1
ATOM 2661 O O . LEU A 1 330 ? -21.807 -0.474 17.824 1.00 93.69 330 LEU A O 1
ATOM 2665 N N . PHE A 1 331 ? -19.738 -0.540 18.699 1.00 95.31 331 PHE A N 1
ATOM 2666 C CA . PHE A 1 331 ? -19.083 0.267 17.676 1.00 95.31 331 PHE A CA 1
ATOM 2667 C C . PHE A 1 331 ? -18.565 -0.635 16.554 1.00 95.31 331 PHE A C 1
ATOM 2669 O O . PHE A 1 331 ? -17.772 -1.550 16.791 1.00 95.31 331 PHE A O 1
ATOM 2676 N N . VAL A 1 332 ? -19.001 -0.374 15.327 1.00 96.88 332 VAL A N 1
ATOM 2677 C CA . VAL A 1 332 ? -18.617 -1.150 14.142 1.00 96.88 332 VAL A CA 1
ATOM 2678 C C . VAL A 1 332 ? -17.825 -0.243 13.221 1.00 96.88 332 VAL A C 1
ATOM 2680 O O . VAL A 1 332 ? -18.370 0.736 12.728 1.00 96.88 332 VAL A O 1
ATOM 2683 N N . CYS A 1 333 ? -16.551 -0.549 12.990 1.00 96.94 333 CYS A N 1
ATOM 2684 C CA . CYS A 1 333 ? -15.675 0.323 12.213 1.00 96.94 333 CYS A CA 1
ATOM 2685 C C . CYS A 1 333 ? -14.978 -0.403 11.066 1.00 96.94 333 CYS A C 1
ATOM 2687 O O . CYS A 1 333 ? -14.686 -1.598 11.156 1.00 96.94 333 CYS A O 1
ATOM 2689 N N . ASN A 1 334 ? -14.647 0.323 10.000 1.00 97.31 334 ASN A N 1
ATOM 2690 C CA . ASN A 1 334 ? -13.682 -0.172 9.021 1.00 97.31 334 ASN A CA 1
ATOM 2691 C C . ASN A 1 334 ? -12.294 -0.355 9.670 1.00 97.31 334 ASN A C 1
ATOM 2693 O O . ASN A 1 334 ? -12.052 0.076 10.801 1.00 97.31 334 ASN A O 1
ATOM 2697 N N . HIS A 1 335 ? -11.387 -1.047 8.981 1.00 94.94 335 HIS A N 1
ATOM 2698 C CA . HIS A 1 335 ? -10.112 -1.478 9.544 1.00 94.94 335 HIS A CA 1
ATOM 2699 C C . HIS A 1 335 ? -8.920 -0.877 8.791 1.00 94.94 335 HIS A C 1
ATOM 2701 O O . HIS A 1 335 ? -8.511 -1.388 7.749 1.00 94.94 335 HIS A O 1
ATOM 2707 N N . ARG A 1 336 ? -8.298 0.173 9.333 1.00 94.31 336 ARG A N 1
ATOM 2708 C CA . ARG A 1 336 ? -7.124 0.835 8.737 1.00 94.31 336 ARG A CA 1
ATOM 2709 C C . ARG A 1 336 ? -5.826 0.344 9.351 1.00 94.31 336 ARG A C 1
ATOM 2711 O O . ARG A 1 336 ? -4.888 -0.011 8.632 1.00 94.31 336 ARG A O 1
ATOM 2718 N N . THR A 1 337 ? -5.774 0.255 10.678 1.00 92.62 337 THR A N 1
ATOM 2719 C CA . THR A 1 337 ? -4.588 -0.202 11.416 1.00 92.62 337 THR A CA 1
ATOM 2720 C C . THR A 1 337 ? -4.970 -1.030 12.642 1.00 92.62 337 THR A C 1
ATOM 2722 O O . THR A 1 337 ? -6.119 -1.071 13.061 1.00 92.62 337 THR A O 1
ATOM 2725 N N . LEU A 1 338 ? -4.000 -1.678 13.295 1.00 89.62 338 LEU A N 1
ATOM 2726 C CA . LEU A 1 338 ? -4.267 -2.340 14.584 1.00 89.62 338 LEU A CA 1
ATOM 2727 C C . LEU A 1 338 ? -4.652 -1.356 15.707 1.00 89.62 338 LEU A C 1
ATOM 2729 O O . LEU A 1 338 ? -5.074 -1.796 16.774 1.00 89.62 338 LEU A O 1
ATOM 2733 N N . LEU A 1 339 ? -4.501 -0.048 15.476 1.00 91.94 339 LEU A N 1
ATOM 2734 C CA . LEU A 1 339 ? -4.803 1.012 16.429 1.00 91.94 339 LEU A CA 1
ATOM 2735 C C . LEU A 1 339 ? -6.244 1.524 16.326 1.00 91.94 339 LEU A C 1
ATOM 2737 O O . LEU A 1 339 ? -6.614 2.343 17.161 1.00 91.94 339 LEU A O 1
ATOM 2741 N N . ASP A 1 340 ? -7.063 1.048 15.374 1.00 94.56 340 ASP A N 1
ATOM 2742 C CA . ASP A 1 340 ? -8.442 1.539 15.187 1.00 94.56 340 ASP A CA 1
ATOM 2743 C C . ASP A 1 340 ? -9.240 1.582 16.502 1.00 94.56 340 ASP A C 1
ATOM 2745 O O . ASP A 1 340 ? -9.718 2.656 16.878 1.00 94.56 340 ASP A O 1
ATOM 2749 N N . PRO A 1 341 ? -9.325 0.485 17.287 1.00 93.25 341 PRO A N 1
ATOM 2750 C CA . PRO A 1 341 ? -10.142 0.508 18.496 1.00 93.25 341 PRO A CA 1
ATOM 2751 C C . PRO A 1 341 ? -9.519 1.363 19.608 1.00 93.25 341 PRO A C 1
ATOM 2753 O O . PRO A 1 341 ? -10.230 1.909 20.452 1.00 93.25 341 PRO A O 1
ATOM 2756 N N . LEU A 1 342 ? -8.190 1.509 19.599 1.00 91.38 342 LEU A N 1
ATOM 2757 C CA . LEU A 1 342 ? -7.474 2.370 20.533 1.00 91.38 342 LEU A CA 1
ATOM 2758 C C . LEU A 1 342 ? -7.775 3.847 20.246 1.00 91.38 342 LEU A C 1
ATOM 2760 O O . LEU A 1 342 ? -8.064 4.596 21.175 1.00 91.38 342 LEU A O 1
ATOM 2764 N N . TYR A 1 343 ? -7.765 4.269 18.981 1.00 92.81 343 TYR A N 1
ATOM 2765 C CA . TYR A 1 343 ? -8.088 5.650 18.613 1.00 92.81 343 TYR A CA 1
ATOM 2766 C C . TYR A 1 343 ? -9.566 5.989 18.805 1.00 92.81 343 TYR A C 1
ATOM 2768 O O . TYR A 1 343 ? -9.857 7.112 19.211 1.00 92.81 343 TYR A O 1
ATOM 2776 N N . ILE A 1 344 ? -10.487 5.030 18.642 1.00 93.38 344 ILE A N 1
ATOM 2777 C CA . ILE A 1 344 ? -11.885 5.209 19.075 1.00 93.38 344 ILE A CA 1
ATOM 2778 C C . ILE A 1 344 ? -11.941 5.508 20.583 1.00 93.38 344 ILE A C 1
ATOM 2780 O O . ILE A 1 344 ? -12.613 6.445 21.011 1.00 93.38 344 ILE A O 1
ATOM 2784 N N . SER A 1 345 ? -11.197 4.751 21.394 1.00 91.06 345 SER A N 1
ATOM 2785 C CA . SER A 1 345 ? -11.119 4.953 22.847 1.00 91.06 345 SER A CA 1
ATOM 2786 C C . SER A 1 345 ? -10.531 6.319 23.230 1.00 91.06 345 SER A C 1
ATOM 2788 O O . SER A 1 345 ? -11.116 7.008 24.072 1.00 91.06 345 SER A O 1
ATOM 2790 N N . TYR A 1 346 ? -9.449 6.760 22.575 1.00 89.75 346 TYR A N 1
ATOM 2791 C CA . TYR A 1 346 ? -8.876 8.099 22.774 1.00 89.75 346 TYR A CA 1
ATOM 2792 C C . TYR A 1 346 ? -9.828 9.221 22.359 1.00 89.75 346 TYR A C 1
ATOM 2794 O O . TYR A 1 346 ? -9.960 10.208 23.088 1.00 89.75 346 TYR A O 1
ATOM 2802 N N . ALA A 1 347 ? -10.488 9.072 21.208 1.00 90.62 347 ALA A N 1
ATOM 2803 C CA . ALA A 1 347 ? -11.396 10.075 20.668 1.00 90.62 347 ALA A CA 1
ATOM 2804 C C . ALA A 1 347 ? -12.601 10.265 21.595 1.00 90.62 347 ALA A C 1
ATOM 2806 O O . ALA A 1 347 ? -12.894 11.381 22.018 1.00 90.62 347 ALA A O 1
ATOM 2807 N N . LEU A 1 348 ? -13.232 9.162 22.004 1.00 89.00 348 LEU A N 1
ATOM 2808 C CA . LEU A 1 348 ? -14.382 9.174 22.911 1.00 89.00 348 LEU A CA 1
ATOM 2809 C C . LEU A 1 348 ? -14.002 9.395 24.382 1.00 89.00 348 LEU A C 1
ATOM 2811 O O . LEU A 1 348 ? -14.886 9.494 25.231 1.00 89.00 348 LEU A O 1
ATOM 2815 N N . ARG A 1 349 ? -12.702 9.440 24.706 1.00 87.50 349 ARG A N 1
ATOM 2816 C CA . ARG A 1 349 ? -12.161 9.512 26.075 1.00 87.50 349 ARG A CA 1
ATOM 2817 C C . ARG A 1 349 ? -12.715 8.419 27.003 1.00 87.50 349 ARG A C 1
ATOM 2819 O O . ARG A 1 349 ? -12.863 8.628 28.208 1.00 87.50 349 ARG A O 1
ATOM 2826 N N . LYS A 1 350 ? -12.990 7.230 26.459 1.00 86.31 350 LYS A N 1
ATOM 2827 C CA . LYS A 1 350 ? -13.554 6.079 27.184 1.00 86.31 350 LYS A CA 1
ATOM 2828 C C . LYS A 1 350 ? -12.491 5.007 27.418 1.00 86.31 350 LYS A C 1
ATOM 2830 O O . LYS A 1 350 ? -12.073 4.338 26.477 1.00 86.31 350 LYS A O 1
ATOM 2835 N N . LYS A 1 351 ? -12.095 4.794 28.679 1.00 76.06 351 LYS A N 1
ATOM 2836 C CA . LYS A 1 351 ? -11.016 3.849 29.050 1.00 76.06 351 LYS A CA 1
ATOM 2837 C C . LYS A 1 351 ? -11.395 2.367 28.956 1.00 76.06 351 LYS A C 1
ATOM 2839 O O . LYS A 1 351 ? -10.525 1.529 28.763 1.00 76.06 351 LYS A O 1
ATOM 2844 N N . ASN A 1 352 ? -12.680 2.039 29.084 1.00 81.75 352 ASN A N 1
ATOM 2845 C CA . ASN A 1 352 ? -13.141 0.653 29.249 1.00 81.75 352 ASN A CA 1
ATOM 2846 C C . ASN A 1 352 ? -13.705 0.027 27.962 1.00 81.75 352 ASN A C 1
ATOM 2848 O O . ASN A 1 352 ? -14.447 -0.953 28.035 1.00 81.75 352 ASN A O 1
ATOM 2852 N N . ILE A 1 353 ? -13.361 0.578 26.792 1.00 89.69 353 ILE A N 1
ATOM 2853 C CA . ILE A 1 353 ? -13.738 -0.012 25.505 1.00 89.69 353 ILE A CA 1
ATOM 2854 C C . ILE A 1 353 ? -12.935 -1.295 25.286 1.00 89.69 353 ILE A C 1
ATOM 2856 O O . ILE A 1 353 ? -11.708 -1.313 25.399 1.00 89.69 353 ILE A O 1
ATOM 2860 N N . LYS A 1 354 ? -13.636 -2.376 24.948 1.00 93.19 354 LYS A N 1
ATOM 2861 C CA . LYS A 1 354 ? -13.030 -3.661 24.577 1.00 93.19 354 LYS A CA 1
ATOM 2862 C C . LYS A 1 354 ? -13.034 -3.798 23.061 1.00 93.19 354 LYS A C 1
ATOM 2864 O O . LYS A 1 354 ? -13.885 -3.220 22.394 1.00 93.19 354 LYS A O 1
ATOM 2869 N N . ALA A 1 355 ? -12.121 -4.589 22.510 1.00 93.25 355 ALA A N 1
ATOM 2870 C CA . ALA A 1 355 ? -12.069 -4.836 21.070 1.00 93.25 355 ALA A CA 1
ATOM 2871 C C . ALA A 1 355 ? -11.998 -6.328 20.749 1.00 93.25 355 ALA A C 1
ATOM 2873 O O . ALA A 1 355 ? -11.227 -7.066 21.365 1.00 93.25 355 ALA A O 1
ATOM 2874 N N . VAL A 1 356 ? -12.764 -6.779 19.758 1.00 91.50 356 VAL A N 1
ATOM 2875 C CA . VAL A 1 356 ? -12.661 -8.152 19.239 1.00 91.50 356 VAL A CA 1
ATOM 2876 C C . VAL A 1 356 ? -11.763 -8.213 18.015 1.00 91.50 356 VAL A C 1
ATOM 2878 O O . VAL A 1 356 ? -11.818 -7.355 17.136 1.00 91.50 356 VAL A O 1
ATOM 2881 N N . THR A 1 357 ? -10.918 -9.243 17.943 1.00 85.06 357 THR A N 1
ATOM 2882 C CA . THR A 1 357 ? -9.922 -9.374 16.873 1.00 85.06 357 THR A CA 1
ATOM 2883 C C . THR A 1 357 ? -9.844 -10.793 16.318 1.00 85.06 357 THR A C 1
ATOM 2885 O O . THR A 1 357 ? -9.868 -11.780 17.048 1.00 85.06 357 THR A O 1
ATOM 2888 N N . TYR A 1 358 ? -9.706 -10.913 14.996 1.00 70.81 358 TYR A N 1
ATOM 2889 C CA . TYR A 1 358 ? -9.704 -12.209 14.302 1.00 70.81 358 TYR A CA 1
ATOM 2890 C C . TYR A 1 358 ? -8.309 -12.823 14.107 1.00 70.81 358 TYR A C 1
ATOM 2892 O O . TYR A 1 358 ? -8.179 -13.971 13.666 1.00 70.81 358 TYR A O 1
ATOM 2900 N N . SER A 1 359 ? -7.235 -12.041 14.261 1.00 65.94 359 SER A N 1
ATOM 2901 C CA . SER A 1 359 ? -5.877 -12.442 13.843 1.00 65.94 359 SER A CA 1
ATOM 2902 C C . SER A 1 359 ? -4.752 -11.652 14.529 1.00 65.94 359 SER A C 1
ATOM 2904 O O . SER A 1 359 ? -3.710 -11.424 13.908 1.00 65.94 359 SER A O 1
ATOM 2906 N N . LEU A 1 360 ? -4.930 -11.232 15.786 1.00 69.81 360 LEU A N 1
ATOM 2907 C CA . LEU A 1 360 ? -3.822 -10.671 16.565 1.00 69.81 360 LEU A CA 1
ATOM 2908 C C . LEU A 1 360 ? -2.836 -11.769 16.987 1.00 69.81 360 LEU A C 1
ATOM 2910 O O . LEU A 1 360 ? -3.225 -12.889 17.330 1.00 69.81 360 LEU A O 1
ATOM 2914 N N . SER A 1 361 ? -1.539 -11.457 16.969 1.00 71.25 361 SER A N 1
ATOM 2915 C CA . SER A 1 361 ? -0.528 -12.329 17.577 1.00 71.25 361 SER A CA 1
ATOM 2916 C C . SER A 1 361 ? -0.665 -12.299 19.105 1.00 71.25 361 SER A C 1
ATOM 2918 O O . SER A 1 361 ? -1.169 -11.319 19.646 1.00 71.25 361 SER A O 1
ATOM 2920 N N . ARG A 1 362 ? -0.213 -13.345 19.813 1.00 73.56 362 ARG A N 1
ATOM 2921 C CA . ARG A 1 362 ? -0.232 -13.351 21.292 1.00 73.56 362 ARG A CA 1
ATOM 2922 C C . ARG A 1 362 ? 0.568 -12.185 21.878 1.00 73.56 362 ARG A C 1
ATOM 2924 O O . ARG A 1 362 ? 0.155 -11.598 22.864 1.00 73.56 362 ARG A O 1
ATOM 2931 N N . LEU A 1 363 ? 1.679 -11.829 21.231 1.00 72.62 363 LEU A N 1
ATOM 2932 C CA . LEU A 1 363 ? 2.495 -10.685 21.624 1.00 72.62 363 LEU A CA 1
ATOM 2933 C C . LEU A 1 363 ? 1.731 -9.365 21.454 1.00 72.62 363 LEU A C 1
ATOM 2935 O O . LEU A 1 363 ? 1.742 -8.533 22.346 1.00 72.62 363 LEU A O 1
ATOM 2939 N N . SER A 1 364 ? 1.031 -9.187 20.333 1.00 75.00 364 SER A N 1
ATOM 2940 C CA . SER A 1 364 ? 0.224 -7.984 20.095 1.00 75.00 364 SER A CA 1
ATOM 2941 C C . SER A 1 364 ? -0.948 -7.857 21.072 1.00 75.00 364 SER A C 1
ATOM 2943 O O . SER A 1 364 ? -1.319 -6.747 21.417 1.00 75.00 364 SER A O 1
ATOM 2945 N N . GLU A 1 365 ? -1.522 -8.982 21.499 1.00 78.56 365 GLU A N 1
ATOM 2946 C CA . GLU A 1 365 ? -2.594 -9.052 22.500 1.00 78.56 365 GLU A CA 1
ATOM 2947 C C . GLU A 1 365 ? -2.075 -8.710 23.905 1.00 78.56 365 GLU A C 1
ATOM 2949 O O . GLU A 1 365 ? -2.695 -7.918 24.604 1.00 78.56 365 GLU A O 1
ATOM 2954 N N . LEU A 1 366 ? -0.895 -9.221 24.280 1.00 70.94 366 LEU A N 1
ATOM 2955 C CA . LEU A 1 366 ? -0.221 -8.887 25.541 1.00 70.94 366 LEU A CA 1
ATOM 2956 C C . LEU A 1 366 ? 0.158 -7.401 25.632 1.00 70.94 366 LEU A C 1
ATOM 2958 O O . LEU A 1 366 ? 0.073 -6.806 26.699 1.00 70.94 366 LEU A O 1
ATOM 2962 N N . LEU A 1 367 ? 0.589 -6.813 24.515 1.00 71.62 367 LEU A N 1
ATOM 2963 C CA . LEU A 1 367 ? 0.988 -5.406 24.434 1.00 71.62 367 LEU A CA 1
ATOM 2964 C C . LEU A 1 367 ? -0.197 -4.456 24.187 1.00 71.62 367 LEU A C 1
ATOM 2966 O O . LEU A 1 367 ? 0.012 -3.249 24.071 1.00 71.62 367 LEU A O 1
ATOM 2970 N N . ALA A 1 368 ? -1.424 -4.973 24.050 1.00 77.75 368 ALA A N 1
ATOM 2971 C CA . ALA A 1 368 ? -2.589 -4.156 23.740 1.00 77.75 368 ALA A CA 1
ATOM 2972 C C . ALA A 1 368 ? -2.967 -3.273 24.947 1.00 77.75 368 ALA A C 1
ATOM 2974 O O . ALA A 1 368 ? -3.240 -3.804 26.022 1.00 77.75 368 ALA A O 1
ATOM 2975 N N . PRO A 1 369 ? -3.063 -1.940 24.783 1.00 81.81 369 PRO A N 1
ATOM 2976 C CA . PRO A 1 369 ? -3.455 -1.040 25.875 1.00 81.81 369 PRO A CA 1
ATOM 2977 C C . PRO A 1 369 ? -4.908 -1.200 26.325 1.00 81.81 369 PRO A C 1
ATOM 2979 O O . PRO A 1 369 ? -5.279 -0.816 27.429 1.00 81.81 369 PRO A O 1
ATOM 2982 N N . ILE A 1 370 ? -5.739 -1.731 25.433 1.00 84.56 370 ILE A N 1
ATOM 2983 C CA . ILE A 1 370 ? -7.147 -2.026 25.670 1.00 84.56 370 ILE A CA 1
ATOM 2984 C C . ILE A 1 370 ? -7.337 -3.536 25.715 1.00 84.56 370 ILE A C 1
ATOM 2986 O O . ILE A 1 370 ? -6.619 -4.291 25.052 1.00 84.56 370 ILE A O 1
ATOM 2990 N N . LYS A 1 371 ? -8.351 -3.991 26.454 1.00 87.19 371 LYS A N 1
ATOM 2991 C CA . LYS A 1 371 ? -8.678 -5.415 26.505 1.00 87.19 371 LYS A CA 1
ATOM 2992 C C . LYS A 1 371 ? -9.110 -5.886 25.117 1.00 87.19 371 LYS A C 1
ATOM 2994 O O . LYS A 1 371 ? -10.177 -5.514 24.623 1.00 87.19 371 LYS A O 1
ATOM 2999 N N . THR A 1 372 ? -8.283 -6.729 24.511 1.00 87.38 372 THR A N 1
ATOM 3000 C CA . THR A 1 372 ? -8.587 -7.386 23.243 1.00 87.38 372 THR A CA 1
ATOM 3001 C C . THR A 1 372 ? -9.067 -8.809 23.500 1.00 87.38 372 THR A C 1
ATOM 3003 O O . THR A 1 372 ? -8.578 -9.488 24.400 1.00 87.38 372 THR A O 1
ATOM 3006 N N . VAL A 1 373 ? -10.071 -9.253 22.746 1.00 86.56 373 VAL A N 1
ATOM 3007 C CA . VAL A 1 373 ? -10.594 -10.622 22.811 1.00 86.56 373 VAL A CA 1
ATOM 3008 C C . VAL A 1 373 ? -10.471 -11.259 21.441 1.00 86.56 373 VAL A C 1
ATOM 3010 O O . VAL A 1 373 ? -10.881 -10.696 20.424 1.00 86.56 373 VAL A O 1
ATOM 3013 N N . ARG A 1 374 ? -9.861 -12.439 21.403 1.00 86.12 374 ARG A N 1
ATOM 3014 C CA . ARG A 1 374 ? -9.656 -13.175 20.163 1.00 86.12 374 ARG A CA 1
ATOM 3015 C C . ARG A 1 374 ? -10.907 -13.951 19.775 1.00 86.12 374 ARG A C 1
ATOM 3017 O O . ARG A 1 374 ? -11.395 -14.763 20.552 1.00 86.12 374 ARG A O 1
ATOM 3024 N N . LEU A 1 375 ? -11.346 -13.757 18.539 1.00 85.88 375 LEU A N 1
ATOM 3025 C CA . LEU A 1 375 ? -12.403 -14.549 17.924 1.00 85.88 375 LEU A CA 1
ATOM 3026 C C . LEU A 1 375 ? -11.840 -15.858 17.354 1.00 85.88 375 LEU A C 1
ATOM 3028 O O . LEU A 1 375 ? -10.735 -15.909 16.800 1.00 85.88 375 LEU A O 1
ATOM 3032 N N . THR A 1 376 ? -12.608 -16.926 17.519 1.00 82.75 376 THR A N 1
ATOM 3033 C CA . THR A 1 376 ? -12.258 -18.318 17.213 1.00 82.75 376 THR A CA 1
ATOM 3034 C C . THR A 1 376 ? -12.627 -18.740 15.792 1.00 82.75 376 THR A C 1
ATOM 3036 O O . THR A 1 376 ? -12.185 -19.801 15.349 1.00 82.75 376 THR A O 1
ATOM 3039 N N . ARG A 1 377 ? -13.334 -17.877 15.043 1.00 81.62 377 ARG A N 1
ATOM 3040 C CA . ARG A 1 377 ? -13.900 -18.136 13.703 1.00 81.62 377 ARG A CA 1
ATOM 3041 C C . ARG A 1 377 ? -15.020 -19.174 13.713 1.00 81.62 377 ARG A C 1
ATOM 3043 O O . ARG A 1 377 ? -15.354 -19.729 12.668 1.00 81.62 377 ARG A O 1
ATOM 3050 N N . ASP A 1 378 ? -15.588 -19.409 14.884 1.00 87.19 378 ASP A N 1
ATOM 3051 C CA . ASP A 1 378 ? -16.810 -20.165 15.089 1.00 87.19 378 ASP A CA 1
ATOM 3052 C C . ASP A 1 378 ? -17.903 -19.143 15.379 1.00 87.19 378 ASP A C 1
ATOM 3054 O O . ASP A 1 378 ? -17.847 -18.430 16.377 1.00 87.19 378 ASP A O 1
ATOM 3058 N N . ARG A 1 379 ? -18.873 -19.038 14.471 1.00 86.75 379 ARG A N 1
ATOM 3059 C CA . ARG A 1 379 ? -19.897 -17.993 14.520 1.00 86.75 379 ARG A CA 1
ATOM 3060 C C . ARG A 1 379 ? -20.666 -17.988 15.842 1.00 86.75 379 ARG A C 1
ATOM 3062 O O . ARG A 1 379 ? -20.958 -16.911 16.348 1.00 86.75 379 ARG A O 1
ATOM 3069 N N . VAL A 1 380 ? -21.002 -19.167 16.364 1.00 89.31 380 VAL A N 1
ATOM 3070 C CA . VAL A 1 380 ? -21.843 -19.305 17.559 1.00 89.31 380 VAL A CA 1
ATOM 3071 C C . VAL A 1 380 ? -21.039 -18.869 18.778 1.00 89.31 380 VAL A C 1
ATOM 3073 O O . VAL A 1 380 ? -21.446 -17.957 19.492 1.00 89.31 380 VAL A O 1
ATOM 3076 N N . LYS A 1 381 ? -19.829 -19.420 18.939 1.00 90.56 381 LYS A N 1
ATOM 3077 C CA . LYS A 1 381 ? -18.933 -19.062 20.052 1.00 90.56 381 LYS A CA 1
ATOM 3078 C C . LYS A 1 381 ? -18.530 -17.592 20.026 1.00 90.56 381 LYS A C 1
ATOM 3080 O O . LYS A 1 381 ? -18.441 -16.954 21.072 1.00 90.56 381 LYS A O 1
ATOM 3085 N N . ASP A 1 382 ? -18.264 -17.059 18.837 1.00 91.94 382 ASP A N 1
ATOM 3086 C CA . ASP A 1 382 ? -17.872 -15.664 18.658 1.00 91.94 382 ASP A CA 1
ATOM 3087 C C . ASP A 1 382 ? -19.049 -14.718 18.955 1.00 91.94 382 ASP A C 1
ATOM 3089 O O . ASP A 1 382 ? -18.840 -13.678 19.579 1.00 91.94 382 ASP A O 1
ATOM 3093 N N . GLY A 1 383 ? -20.279 -15.100 18.589 1.00 92.06 383 GLY A N 1
ATOM 3094 C CA . GLY A 1 383 ? -21.504 -14.381 18.952 1.00 92.06 383 GLY A CA 1
ATOM 3095 C C . GLY A 1 383 ? -21.722 -14.328 20.465 1.00 92.06 383 GLY A C 1
ATOM 3096 O O . GLY A 1 383 ? -21.789 -13.239 21.034 1.00 92.06 383 GLY A O 1
ATOM 3097 N N . GLU A 1 384 ? -21.704 -15.484 21.135 1.00 92.69 384 GLU A N 1
ATOM 3098 C CA . GLU A 1 384 ? -21.831 -15.587 22.600 1.00 92.69 384 GLU A CA 1
ATOM 3099 C C . GLU A 1 384 ? -20.751 -14.775 23.337 1.00 92.69 384 GLU A C 1
ATOM 3101 O O . GLU A 1 384 ? -21.007 -14.122 24.355 1.00 92.69 384 GLU A O 1
ATOM 3106 N N . ALA A 1 385 ? -19.516 -14.792 22.824 1.00 92.56 385 ALA A N 1
ATOM 3107 C CA . ALA A 1 385 ? -18.424 -14.008 23.381 1.00 92.56 385 ALA A CA 1
ATOM 3108 C C . ALA A 1 385 ? -18.675 -12.500 23.238 1.00 92.56 385 ALA A C 1
ATOM 3110 O O . ALA A 1 385 ? -18.443 -11.755 24.193 1.00 92.56 385 ALA A O 1
ATOM 3111 N N . MET A 1 386 ? -19.152 -12.041 22.076 1.00 93.94 386 MET A N 1
ATOM 3112 C CA . MET A 1 386 ? -19.479 -10.630 21.862 1.00 93.94 386 MET A CA 1
ATOM 3113 C C . MET A 1 386 ? -20.644 -10.170 22.751 1.00 93.94 386 MET A C 1
ATOM 3115 O O . MET A 1 386 ? -20.538 -9.107 23.364 1.00 93.94 386 MET A O 1
ATOM 3119 N N . GLU A 1 387 ? -21.698 -10.975 22.906 1.00 92.25 387 GLU A N 1
ATOM 3120 C CA . GLU A 1 387 ? -22.825 -10.673 23.805 1.00 92.25 387 GLU A CA 1
ATOM 3121 C C . GLU A 1 387 ? -22.376 -10.511 25.262 1.00 92.25 387 GLU A C 1
ATOM 3123 O O . GLU A 1 387 ? -22.725 -9.531 25.927 1.00 92.25 387 GLU A O 1
ATOM 3128 N N . ARG A 1 388 ? -21.530 -11.429 25.748 1.00 92.31 388 ARG A N 1
ATOM 3129 C CA . ARG A 1 388 ? -20.950 -11.356 27.097 1.00 92.31 388 ARG A CA 1
ATOM 3130 C C . ARG A 1 388 ? -20.083 -10.112 27.291 1.00 92.31 388 ARG A C 1
ATOM 3132 O O . ARG A 1 388 ? -20.009 -9.570 28.390 1.00 92.31 388 ARG A O 1
ATOM 3139 N N . LEU A 1 389 ? -19.373 -9.665 26.257 1.00 92.56 389 LEU A N 1
ATOM 3140 C CA . LEU A 1 389 ? -18.554 -8.455 26.348 1.00 92.56 389 LEU A CA 1
ATOM 3141 C C . LEU A 1 389 ? -19.419 -7.196 26.399 1.00 92.56 389 LEU A C 1
ATOM 3143 O O . LEU A 1 389 ? -19.127 -6.320 27.215 1.00 92.56 389 LEU A O 1
ATOM 3147 N N . LEU A 1 390 ? -20.488 -7.150 25.598 1.00 91.12 390 LEU A N 1
ATOM 3148 C CA . LEU A 1 390 ? -21.460 -6.054 25.567 1.00 91.12 390 LEU A CA 1
ATOM 3149 C C . LEU A 1 390 ? -22.246 -5.917 26.873 1.00 91.12 390 LEU A C 1
ATOM 3151 O O . LEU A 1 390 ? -22.568 -4.803 27.286 1.00 91.12 390 LEU A O 1
ATOM 3155 N N . SER A 1 391 ? -22.515 -7.024 27.574 1.00 89.81 391 SER A N 1
ATOM 3156 C CA . SER A 1 391 ? -23.142 -6.973 28.902 1.00 89.81 391 SER A CA 1
ATOM 3157 C C . SER A 1 391 ? -22.233 -6.358 29.974 1.00 89.81 391 SER A C 1
ATOM 3159 O O . SER A 1 391 ? -22.700 -6.015 31.053 1.00 89.81 391 SER A O 1
ATOM 3161 N N . GLN A 1 392 ? -20.933 -6.234 29.699 1.00 89.38 392 GLN A N 1
ATOM 3162 C CA . GLN A 1 392 ? -19.933 -5.688 30.616 1.00 89.38 392 GLN A CA 1
ATOM 3163 C C . GLN A 1 392 ? -19.437 -4.286 30.212 1.00 89.38 392 GLN A C 1
ATOM 3165 O O . GLN A 1 392 ? -18.553 -3.755 30.886 1.00 89.38 392 GLN A O 1
ATOM 3170 N N . GLY A 1 393 ? -19.886 -3.731 29.082 1.00 89.38 393 GLY A N 1
ATOM 3171 C CA . GLY A 1 393 ? -19.462 -2.417 28.592 1.00 89.38 393 GLY A CA 1
ATOM 3172 C C . GLY A 1 393 ? -19.363 -2.323 27.070 1.00 89.38 393 GLY A C 1
ATOM 3173 O O . GLY A 1 393 ? -19.754 -3.233 26.345 1.00 89.38 393 GLY A O 1
ATOM 3174 N N . ASP A 1 394 ? -18.834 -1.200 26.593 1.00 91.94 394 ASP A N 1
ATOM 3175 C CA . ASP A 1 394 ? -18.718 -0.892 25.166 1.00 91.94 394 ASP A CA 1
ATOM 3176 C C . ASP A 1 394 ? -17.739 -1.827 24.434 1.00 91.94 394 ASP A C 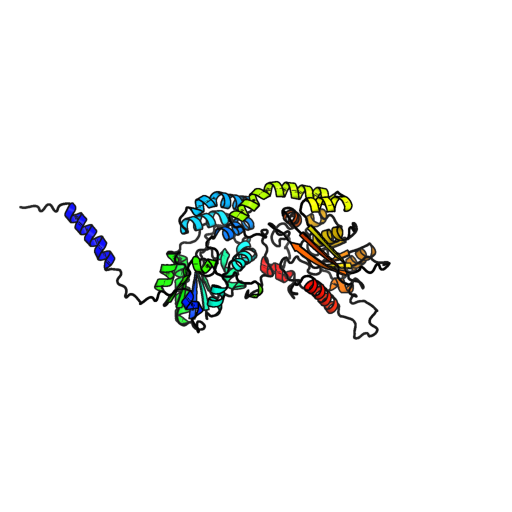1
ATOM 3178 O O . ASP A 1 394 ? -16.674 -2.191 24.952 1.00 91.94 394 ASP A O 1
ATOM 3182 N N . LEU A 1 395 ? -18.085 -2.176 23.194 1.00 94.62 395 LEU A N 1
ATOM 3183 C CA . LEU A 1 395 ? -17.338 -3.113 22.359 1.00 94.62 395 LEU A CA 1
ATOM 3184 C C . LEU A 1 395 ? -17.084 -2.526 20.969 1.00 94.62 395 LEU A C 1
ATOM 3186 O O . LEU A 1 395 ? -18.001 -2.010 20.339 1.00 94.62 395 LEU A O 1
ATOM 3190 N N . VAL A 1 396 ? -15.858 -2.666 20.468 1.00 95.75 396 VAL A N 1
ATOM 3191 C CA . VAL A 1 396 ? -15.476 -2.342 19.088 1.00 95.75 396 VAL A CA 1
ATOM 3192 C C . VAL A 1 396 ? -15.243 -3.625 18.296 1.00 95.75 396 VAL A C 1
ATOM 3194 O O . VAL A 1 396 ? -14.554 -4.542 18.757 1.00 95.75 396 VAL A O 1
ATOM 3197 N N . VAL A 1 397 ? -15.767 -3.666 17.073 1.00 95.75 397 VAL A N 1
ATOM 3198 C CA . VAL A 1 397 ? -15.516 -4.734 16.103 1.00 95.75 397 VAL A CA 1
ATOM 3199 C C . VAL A 1 397 ? -15.145 -4.156 14.739 1.00 95.75 397 VAL A C 1
ATOM 3201 O O . VAL A 1 397 ? -15.786 -3.235 14.242 1.00 95.75 397 VAL A O 1
ATOM 3204 N N . CYS A 1 398 ? -14.127 -4.754 14.117 1.00 95.69 398 CYS A N 1
ATOM 3205 C CA . CYS A 1 398 ? -13.735 -4.484 12.736 1.00 95.69 398 CYS A CA 1
ATOM 3206 C C . CYS A 1 398 ? -14.194 -5.651 11.836 1.00 95.69 398 CYS A C 1
ATOM 3208 O O . CYS A 1 398 ? -13.477 -6.658 11.729 1.00 95.69 398 CYS A O 1
ATOM 3210 N N . PRO A 1 399 ? -15.386 -5.584 11.213 1.00 94.81 399 PRO A N 1
ATOM 3211 C CA . PRO A 1 399 ? -15.982 -6.711 10.495 1.00 94.81 399 PRO A CA 1
ATOM 3212 C C . PRO A 1 399 ? -15.253 -7.102 9.201 1.00 94.81 399 PRO A C 1
ATOM 3214 O O . PRO A 1 399 ? -15.484 -8.209 8.716 1.00 94.81 399 PRO A O 1
ATOM 3217 N N . GLU A 1 400 ? -14.339 -6.273 8.681 1.00 93.81 400 GLU A N 1
ATOM 3218 C CA . GLU A 1 400 ? -13.432 -6.633 7.573 1.00 93.81 400 GLU A CA 1
ATOM 3219 C C . GLU A 1 400 ? -12.508 -7.814 7.924 1.00 93.81 400 GLU A C 1
ATOM 3221 O O . GLU A 1 400 ? -12.053 -8.572 7.061 1.00 93.81 400 GLU A O 1
ATOM 3226 N N . GLY A 1 401 ? -12.168 -7.965 9.210 1.00 88.88 401 GLY A N 1
ATOM 3227 C CA . GLY A 1 401 ? -11.286 -9.022 9.714 1.00 88.88 401 GLY A CA 1
ATOM 3228 C C . GLY A 1 401 ? -9.812 -8.910 9.293 1.00 88.88 401 GLY A C 1
ATOM 3229 O O . GLY A 1 401 ? -8.981 -9.731 9.701 1.00 88.88 401 GLY A O 1
ATOM 3230 N N . THR A 1 402 ? -9.455 -7.909 8.491 1.00 90.19 402 THR A N 1
ATOM 3231 C CA . THR A 1 402 ? -8.082 -7.522 8.156 1.00 90.19 402 THR A CA 1
ATOM 3232 C C . THR A 1 402 ? -8.042 -6.049 7.784 1.00 90.19 402 THR A C 1
ATOM 3234 O O . THR A 1 402 ? -9.038 -5.509 7.335 1.00 90.19 402 THR A O 1
ATOM 3237 N N . THR A 1 403 ? -6.876 -5.425 7.923 1.00 92.38 403 THR A N 1
ATOM 3238 C CA . THR A 1 403 ? -6.694 -4.030 7.532 1.00 92.38 403 THR A CA 1
ATOM 3239 C C . THR A 1 403 ? -6.776 -3.840 6.017 1.00 92.38 403 THR A C 1
ATOM 3241 O O . THR A 1 403 ? -6.256 -4.673 5.263 1.00 92.38 403 THR A O 1
ATOM 3244 N N . CYS A 1 404 ? -7.330 -2.720 5.579 1.00 93.00 404 CYS A N 1
ATOM 3245 C CA . CYS A 1 404 ? -7.225 -2.167 4.237 1.00 93.00 404 CYS A CA 1
ATOM 3246 C C . CYS A 1 404 ? -6.690 -0.739 4.368 1.00 93.00 404 CYS A C 1
ATOM 3248 O O . CYS A 1 404 ? -7.148 0.003 5.229 1.00 93.00 404 CYS A O 1
ATOM 3250 N N . ARG A 1 405 ? -5.688 -0.367 3.566 1.00 91.56 405 ARG A N 1
ATOM 3251 C CA . ARG A 1 405 ? -5.043 0.965 3.618 1.00 91.56 405 ARG A CA 1
ATOM 3252 C C . ARG A 1 405 ? -5.359 1.839 2.406 1.00 91.56 405 ARG A C 1
ATOM 3254 O O . ARG A 1 405 ? -5.110 3.035 2.429 1.00 91.56 405 ARG A O 1
ATOM 3261 N N . GLU A 1 406 ? -5.873 1.234 1.347 1.00 93.69 406 GLU A N 1
ATOM 3262 C CA . GLU A 1 406 ? -6.317 1.934 0.144 1.00 93.69 406 GLU A CA 1
ATOM 3263 C C . GLU A 1 406 ? -7.768 2.399 0.351 1.00 93.69 406 GLU A C 1
ATOM 3265 O O . GLU A 1 406 ? -8.390 1.931 1.309 1.00 93.69 406 GLU A O 1
ATOM 3270 N N . PRO A 1 407 ? -8.307 3.334 -0.450 1.00 94.94 407 PRO A N 1
ATOM 3271 C CA . PRO A 1 407 ? -9.647 3.908 -0.253 1.00 94.94 407 PRO A CA 1
ATOM 3272 C C . PRO A 1 407 ? -10.768 2.929 -0.657 1.00 94.94 407 PRO A C 1
ATOM 3274 O O . PRO A 1 407 ? -11.631 3.227 -1.476 1.00 94.94 407 PRO A O 1
ATOM 3277 N N . TYR A 1 408 ? -10.721 1.729 -0.081 1.00 95.94 408 TYR A N 1
ATOM 3278 C CA . TYR A 1 408 ? -11.635 0.622 -0.304 1.00 95.94 408 TYR A CA 1
ATOM 3279 C C . TYR A 1 408 ? -12.035 0.005 1.031 1.00 95.94 408 TYR A C 1
ATOM 3281 O O . TYR A 1 408 ? -11.193 -0.163 1.921 1.00 95.94 408 TYR A O 1
ATOM 3289 N N . LEU A 1 409 ? -13.288 -0.424 1.127 1.00 97.19 409 LEU A N 1
ATOM 3290 C CA . LEU A 1 409 ? -13.785 -1.234 2.233 1.00 97.19 409 LEU A CA 1
ATOM 3291 C C . LEU A 1 409 ? -13.889 -2.693 1.810 1.00 97.19 409 LEU A C 1
ATOM 3293 O O . LEU A 1 409 ? -14.495 -3.021 0.785 1.00 97.19 409 LEU A O 1
ATOM 3297 N N . LEU A 1 410 ? -13.313 -3.588 2.607 1.00 96.44 410 LEU A N 1
ATOM 3298 C CA . LEU A 1 410 ? -13.523 -5.020 2.425 1.00 96.44 410 LEU A CA 1
ATOM 3299 C C . LEU A 1 410 ? -14.915 -5.420 2.891 1.00 96.44 410 LEU A C 1
ATOM 3301 O O . LEU A 1 410 ? -15.535 -4.738 3.703 1.00 96.44 410 LEU A O 1
ATOM 3305 N N . ARG A 1 411 ? -15.380 -6.571 2.410 1.00 96.06 411 ARG A N 1
ATOM 3306 C CA . ARG A 1 411 ? -16.694 -7.104 2.761 1.00 96.06 411 ARG A CA 1
ATOM 3307 C C . ARG A 1 411 ? -16.826 -7.286 4.271 1.00 96.06 411 ARG A C 1
ATOM 3309 O O . ARG A 1 411 ? -16.013 -7.981 4.894 1.00 96.06 411 ARG A O 1
ATOM 3316 N N . PHE A 1 412 ? -17.901 -6.756 4.841 1.00 96.12 412 PHE A N 1
ATOM 3317 C CA . PHE A 1 412 ? -18.185 -6.895 6.265 1.00 96.12 412 PHE A CA 1
ATOM 3318 C C . PHE A 1 412 ? -18.765 -8.278 6.596 1.00 96.12 412 PHE A C 1
ATOM 3320 O O . PHE A 1 412 ? -19.684 -8.780 5.951 1.00 96.12 412 PHE A O 1
ATOM 3327 N N . SER A 1 413 ? -18.219 -8.926 7.628 1.00 92.88 413 SER A N 1
ATOM 3328 C CA . SER A 1 413 ? -18.832 -10.122 8.216 1.00 92.88 413 SER A CA 1
ATOM 3329 C C . SER A 1 413 ? -20.113 -9.749 8.978 1.00 92.88 413 SER A C 1
ATOM 3331 O O . SER A 1 413 ? -20.048 -8.862 9.827 1.00 92.88 413 SER A O 1
ATOM 3333 N N . PRO A 1 414 ? -21.248 -10.447 8.779 1.00 93.12 414 PRO A N 1
ATOM 3334 C CA . PRO A 1 414 ? -22.542 -10.060 9.351 1.00 93.12 414 PRO A CA 1
ATOM 3335 C C . PRO A 1 414 ? -22.729 -10.445 10.828 1.00 93.12 414 PRO A C 1
ATOM 3337 O O . PRO A 1 414 ? -23.820 -10.313 11.360 1.00 93.12 414 PRO A O 1
ATOM 3340 N N . LEU A 1 415 ? -21.712 -10.972 11.519 1.00 92.31 415 LEU A N 1
ATOM 3341 C CA . LEU A 1 415 ? -21.879 -11.425 12.909 1.00 92.31 415 LEU A CA 1
ATOM 3342 C C . LEU A 1 415 ? -22.347 -10.292 13.839 1.00 92.31 415 LEU A C 1
ATOM 3344 O O . LEU A 1 415 ? -23.215 -10.497 14.678 1.00 92.31 415 LEU A O 1
ATOM 3348 N N . PHE A 1 416 ? -21.817 -9.081 13.663 1.00 93.00 416 PHE A N 1
ATOM 3349 C CA . PHE A 1 416 ? -22.172 -7.947 14.519 1.00 93.00 416 PHE A CA 1
ATOM 3350 C C . PHE A 1 416 ? -23.651 -7.548 14.402 1.00 93.00 416 PHE A C 1
ATOM 3352 O O . PHE A 1 416 ? -24.210 -7.043 15.371 1.00 93.00 416 PHE A O 1
ATOM 3359 N N . SER A 1 417 ? -24.289 -7.790 13.249 1.00 91.75 417 SER A N 1
ATOM 3360 C CA . SER A 1 417 ? -25.691 -7.424 13.033 1.00 91.75 417 SER A CA 1
ATOM 3361 C C . SER A 1 417 ? -26.673 -8.353 13.741 1.00 91.75 417 SER A C 1
ATOM 3363 O O . SER A 1 417 ? -27.852 -8.023 13.836 1.00 91.75 417 SER A O 1
ATOM 3365 N N . GLU A 1 418 ? -26.217 -9.530 14.174 1.00 89.56 418 GLU A N 1
ATOM 3366 C CA . GLU A 1 418 ? -27.011 -10.509 14.928 1.00 89.56 418 GLU A CA 1
ATOM 3367 C C . GLU A 1 418 ? -26.867 -10.326 16.447 1.00 89.56 418 GLU A C 1
ATOM 3369 O O . GLU A 1 418 ? -27.713 -10.795 17.195 1.00 89.56 418 GLU A O 1
ATOM 3374 N N . VAL A 1 419 ? -25.796 -9.665 16.900 1.00 87.75 419 VAL A N 1
ATOM 3375 C CA . VAL A 1 419 ? -25.394 -9.610 18.318 1.00 87.75 419 VAL A CA 1
ATOM 3376 C C . VAL A 1 419 ? -25.966 -8.395 19.061 1.00 87.75 419 VAL A C 1
ATOM 3378 O O . VAL A 1 419 ? -26.124 -8.426 20.282 1.00 87.75 419 VAL A O 1
ATOM 3381 N N . SER A 1 420 ? -26.239 -7.293 18.358 1.00 85.38 420 SER A N 1
ATOM 3382 C CA . SER A 1 420 ? -26.750 -6.061 18.967 1.00 85.38 420 SER A CA 1
ATOM 3383 C C . SER A 1 420 ? -27.857 -5.445 18.127 1.00 85.38 420 SER A C 1
ATOM 3385 O O . SER A 1 420 ? -27.692 -5.264 16.923 1.00 85.38 420 SER A O 1
ATOM 3387 N N . ASP A 1 421 ? -28.941 -5.037 18.790 1.00 79.94 421 ASP A N 1
ATOM 3388 C CA . ASP A 1 421 ? -30.034 -4.277 18.175 1.00 79.94 421 ASP A CA 1
ATOM 3389 C C . ASP A 1 421 ? -29.654 -2.827 17.889 1.00 79.94 421 ASP A C 1
ATOM 3391 O O . ASP A 1 421 ? -30.307 -2.183 17.073 1.00 79.94 421 ASP A O 1
ATOM 3395 N N . VAL A 1 422 ? -28.611 -2.304 18.544 1.00 84.62 422 VAL A N 1
ATOM 3396 C CA . VAL A 1 422 ? -28.106 -0.961 18.266 1.00 84.62 422 VAL A CA 1
ATOM 3397 C C . VAL A 1 422 ? -26.630 -1.000 17.929 1.00 84.62 422 VAL A C 1
ATOM 3399 O O . VAL A 1 422 ? -25.784 -1.369 18.750 1.00 84.62 422 VAL A O 1
ATOM 3402 N N . ILE A 1 423 ? -26.344 -0.594 16.703 1.00 91.31 423 ILE A N 1
ATOM 3403 C CA . ILE A 1 423 ? -25.020 -0.560 16.107 1.00 91.31 423 ILE A CA 1
ATOM 3404 C C . ILE A 1 423 ? -24.669 0.902 15.882 1.00 91.31 423 ILE A C 1
ATOM 3406 O O . ILE A 1 423 ? -25.479 1.650 15.345 1.00 91.31 423 ILE A O 1
ATOM 3410 N N . VAL A 1 424 ? -23.474 1.316 16.289 1.00 93.81 424 VAL A N 1
ATOM 3411 C CA . VAL A 1 424 ? -22.940 2.644 15.968 1.00 93.81 424 VAL A CA 1
ATOM 3412 C C . VAL A 1 424 ? -21.834 2.458 14.937 1.00 93.81 424 VAL A C 1
ATOM 3414 O O . VAL A 1 424 ? -20.744 2.001 15.301 1.00 93.81 424 VAL A O 1
ATOM 3417 N N . PRO A 1 425 ? -22.098 2.751 13.652 1.00 96.44 425 PRO A N 1
ATOM 3418 C CA . PRO A 1 425 ? -21.059 2.741 12.640 1.00 96.44 425 PRO A CA 1
ATOM 3419 C C . PRO A 1 425 ? -20.027 3.834 12.930 1.00 96.44 425 PRO A C 1
ATOM 3421 O O . PRO A 1 425 ? -20.367 4.953 13.320 1.00 96.44 425 PRO A O 1
ATOM 3424 N N . VAL A 1 426 ? -18.753 3.502 12.746 1.00 97.06 426 VAL A N 1
ATOM 3425 C CA . VAL A 1 426 ? -17.636 4.425 12.939 1.00 97.06 426 VAL A CA 1
ATOM 3426 C C . VAL A 1 426 ? -16.748 4.390 11.706 1.00 97.06 426 VAL A C 1
ATOM 3428 O O . VAL A 1 426 ? -16.062 3.402 11.445 1.00 97.06 426 VAL A O 1
ATOM 3431 N N . ALA A 1 427 ? -16.755 5.486 10.963 1.00 97.62 427 ALA A N 1
ATOM 3432 C CA . ALA A 1 427 ? -15.862 5.704 9.845 1.00 97.62 427 ALA A CA 1
ATOM 3433 C C . ALA A 1 427 ? -14.485 6.144 10.356 1.00 97.62 427 ALA A C 1
ATOM 3435 O O . ALA A 1 427 ? -14.358 7.089 11.136 1.00 97.62 427 ALA A O 1
ATOM 3436 N N . ILE A 1 428 ? -13.450 5.420 9.940 1.00 97.19 428 ILE A N 1
ATOM 3437 C CA . ILE A 1 428 ? -12.063 5.652 10.325 1.00 97.19 428 ILE A CA 1
ATOM 3438 C C . ILE A 1 428 ? -11.215 5.884 9.085 1.00 97.19 428 ILE A C 1
ATOM 3440 O O . ILE A 1 428 ? -11.188 5.054 8.173 1.00 97.19 428 ILE A O 1
ATOM 3444 N N . ASP A 1 429 ? -10.416 6.944 9.116 1.00 96.44 429 ASP A N 1
ATOM 3445 C CA . ASP A 1 429 ? -9.291 7.087 8.201 1.00 96.44 429 ASP A CA 1
ATOM 3446 C C . ASP A 1 429 ? -7.993 7.389 8.947 1.00 96.44 429 ASP A C 1
ATOM 3448 O O . ASP A 1 429 ? -7.982 7.982 10.026 1.00 96.44 429 ASP A O 1
ATOM 3452 N N . SER A 1 430 ? -6.885 6.938 8.370 1.00 95.25 430 SER A N 1
ATOM 3453 C CA . SER A 1 430 ? -5.553 7.108 8.934 1.00 95.25 430 SER A CA 1
ATOM 3454 C C . SER A 1 430 ? -4.594 7.570 7.851 1.00 95.25 430 SER A C 1
ATOM 3456 O O . SER A 1 430 ? -4.448 6.888 6.832 1.00 95.25 430 SER A O 1
ATOM 3458 N N . HIS A 1 431 ? -3.874 8.656 8.107 1.00 95.12 431 HIS A N 1
ATOM 3459 C CA . HIS A 1 431 ? -2.873 9.178 7.186 1.00 95.12 431 HIS A CA 1
ATOM 3460 C C . HIS A 1 431 ? -1.478 9.150 7.818 1.00 95.12 431 HIS A C 1
ATOM 3462 O O . HIS A 1 431 ? -1.294 9.363 9.018 1.00 95.12 431 HIS A O 1
ATOM 3468 N N . VAL A 1 432 ? -0.473 8.855 6.993 1.00 95.12 432 VAL A N 1
ATOM 3469 C CA . VAL A 1 432 ? 0.930 8.692 7.394 1.00 95.12 432 VAL A CA 1
ATOM 3470 C C . VAL A 1 432 ? 1.851 9.321 6.354 1.00 95.12 432 VAL A C 1
ATOM 3472 O O . VAL A 1 432 ? 1.523 9.365 5.172 1.00 95.12 432 VAL A O 1
ATOM 3475 N N . THR A 1 433 ? 3.028 9.777 6.780 1.00 93.38 433 THR A N 1
ATOM 3476 C CA . THR A 1 433 ? 3.997 10.437 5.889 1.00 93.38 433 THR A CA 1
ATOM 3477 C C . THR A 1 433 ? 5.039 9.462 5.343 1.00 93.38 433 THR A C 1
ATOM 3479 O O . THR A 1 433 ? 5.277 9.419 4.143 1.00 93.38 433 THR A O 1
ATOM 3482 N N . PHE A 1 434 ? 5.674 8.669 6.209 1.00 94.69 434 PHE A N 1
ATOM 3483 C CA . PHE A 1 434 ? 6.800 7.798 5.857 1.00 94.69 434 PHE A CA 1
ATOM 3484 C C . PHE A 1 434 ? 6.462 6.320 5.923 1.00 94.69 434 PHE A C 1
ATOM 3486 O O . PHE A 1 434 ? 6.866 5.578 5.027 1.00 94.69 434 PHE A O 1
ATOM 3493 N N . PHE A 1 435 ? 5.731 5.889 6.951 1.00 94.94 435 PHE A N 1
ATOM 3494 C CA . PHE A 1 435 ? 5.560 4.473 7.246 1.00 94.94 435 PHE A CA 1
ATOM 3495 C C . PHE A 1 435 ? 4.101 4.083 7.422 1.00 94.94 435 PHE A C 1
ATOM 3497 O O . PHE A 1 435 ? 3.395 4.640 8.264 1.00 94.94 435 PHE A O 1
ATOM 3504 N N . TYR A 1 436 ? 3.677 3.051 6.699 1.00 94.06 436 TYR A N 1
ATOM 3505 C CA . TYR A 1 436 ? 2.420 2.380 6.985 1.00 94.06 436 TYR A CA 1
ATOM 3506 C C . TYR A 1 436 ? 2.517 1.606 8.301 1.00 94.06 436 TYR A C 1
ATOM 3508 O O . TYR A 1 436 ? 3.373 0.734 8.488 1.00 94.06 436 TYR A O 1
ATOM 3516 N N . GLY A 1 437 ? 1.550 1.854 9.181 1.00 90.62 437 GLY A N 1
ATOM 3517 C CA . GLY A 1 437 ? 1.339 1.100 10.414 1.00 90.62 437 GLY A CA 1
ATOM 3518 C C . GLY A 1 437 ? 0.664 -0.252 10.193 1.00 90.62 437 GLY A C 1
ATOM 3519 O O . GLY A 1 437 ? -0.150 -0.656 11.013 1.00 90.62 437 GLY A O 1
ATOM 3520 N N . THR A 1 438 ? 0.910 -0.924 9.064 1.00 87.56 438 THR A N 1
ATOM 3521 C CA . THR A 1 438 ? 0.356 -2.254 8.774 1.00 87.56 438 THR A CA 1
ATOM 3522 C C . THR A 1 438 ? 1.326 -3.108 7.958 1.00 87.56 438 THR A C 1
ATOM 3524 O O . THR A 1 438 ? 2.043 -2.593 7.101 1.00 87.56 438 THR A O 1
ATOM 3527 N N . THR A 1 439 ? 1.316 -4.425 8.176 1.00 85.31 439 THR A N 1
ATOM 3528 C CA . THR A 1 439 ? 1.928 -5.414 7.267 1.00 85.31 439 THR A CA 1
ATOM 3529 C C . THR A 1 439 ? 1.126 -6.722 7.221 1.00 85.31 439 THR A C 1
ATOM 3531 O O . THR A 1 439 ? 0.418 -7.083 8.163 1.00 85.31 439 THR A O 1
ATOM 3534 N N . ALA A 1 440 ? 1.227 -7.465 6.123 1.00 78.12 440 ALA A N 1
ATOM 3535 C CA . ALA A 1 440 ? 0.666 -8.791 5.911 1.00 78.12 440 ALA A CA 1
ATOM 3536 C C . ALA A 1 440 ? 1.731 -9.894 6.028 1.00 78.12 440 ALA A C 1
ATOM 3538 O O . ALA A 1 440 ? 1.390 -11.011 6.423 1.00 78.12 440 ALA A O 1
ATOM 3539 N N . SER A 1 441 ? 2.992 -9.599 5.701 1.00 67.62 441 SER A N 1
ATOM 3540 C CA . SER A 1 441 ? 4.093 -10.568 5.629 1.00 67.62 441 SER A CA 1
ATOM 3541 C C . SER A 1 441 ? 5.145 -10.446 6.735 1.00 67.62 441 SER A C 1
ATOM 3543 O O . SER A 1 441 ? 5.844 -11.425 6.997 1.00 67.62 441 SER A O 1
ATOM 3545 N N . GLY A 1 442 ? 5.240 -9.292 7.401 1.00 74.25 442 GLY A N 1
ATOM 3546 C CA . GLY A 1 442 ? 6.186 -9.051 8.491 1.00 74.25 442 GLY A CA 1
ATOM 3547 C C . GLY A 1 442 ? 5.640 -9.305 9.903 1.00 74.25 442 GLY A C 1
ATOM 3548 O O . GLY A 1 442 ? 4.525 -9.791 10.113 1.00 74.25 442 GLY A O 1
ATOM 3549 N N . LEU A 1 443 ? 6.442 -8.924 10.902 1.00 77.56 443 LEU A N 1
ATOM 3550 C CA . LEU A 1 443 ? 6.055 -8.944 12.314 1.00 77.56 443 LEU A CA 1
ATOM 3551 C C . LEU A 1 443 ? 5.054 -7.819 12.611 1.00 77.56 443 LEU A C 1
ATOM 3553 O O . LEU A 1 443 ? 5.435 -6.677 12.865 1.00 77.56 443 LEU A O 1
ATOM 3557 N N . LYS A 1 444 ? 3.766 -8.169 12.623 1.00 79.06 444 LYS A N 1
ATOM 3558 C CA . LYS A 1 444 ? 2.658 -7.234 12.888 1.00 79.06 444 LYS A CA 1
ATOM 3559 C C . LYS A 1 444 ? 2.715 -6.549 14.252 1.00 79.06 444 LYS A C 1
ATOM 3561 O O . LYS A 1 444 ? 2.105 -5.508 14.436 1.00 79.06 444 LYS A O 1
ATOM 3566 N N . ALA A 1 445 ? 3.436 -7.111 15.221 1.00 79.69 445 ALA A N 1
ATOM 3567 C CA . ALA A 1 445 ? 3.586 -6.490 16.536 1.00 79.69 445 ALA A CA 1
ATOM 3568 C C . ALA A 1 445 ? 4.277 -5.115 16.474 1.00 79.69 445 ALA A C 1
ATOM 3570 O O . ALA A 1 445 ? 4.037 -4.284 17.340 1.00 79.69 445 ALA A O 1
ATOM 3571 N N . PHE A 1 446 ? 5.074 -4.852 15.431 1.00 84.81 446 PHE A N 1
ATOM 3572 C CA . PHE A 1 446 ? 5.725 -3.556 15.228 1.00 84.81 446 PHE A CA 1
ATOM 3573 C C . PHE A 1 446 ? 4.874 -2.548 14.448 1.00 84.81 446 PHE A C 1
ATOM 3575 O O . PHE A 1 446 ? 5.280 -1.398 14.307 1.00 84.81 446 PHE A O 1
ATOM 3582 N N . ASP A 1 447 ? 3.696 -2.941 13.958 1.00 89.62 447 ASP A N 1
ATOM 3583 C CA . ASP A 1 447 ? 2.796 -2.079 13.184 1.00 89.62 447 ASP A CA 1
ATOM 3584 C C . ASP A 1 447 ? 2.453 -0.764 13.914 1.00 89.62 447 ASP A C 1
ATOM 3586 O O . ASP A 1 447 ? 2.630 0.298 13.308 1.00 89.62 447 ASP A O 1
ATOM 3590 N N . PRO A 1 448 ? 2.090 -0.783 15.216 1.00 90.75 448 PRO A N 1
ATOM 3591 C CA . PRO A 1 448 ? 1.947 0.433 16.016 1.00 90.75 448 PRO A CA 1
ATOM 3592 C C . PRO A 1 448 ? 3.185 1.329 16.032 1.00 90.75 448 PRO A C 1
ATOM 3594 O O . PRO A 1 448 ? 3.068 2.545 15.932 1.00 90.75 448 PRO A O 1
ATOM 3597 N N . ILE A 1 449 ? 4.380 0.742 16.132 1.00 91.81 449 ILE A N 1
ATOM 3598 C CA . ILE A 1 449 ? 5.627 1.510 16.209 1.00 91.81 449 ILE A CA 1
ATOM 3599 C C . ILE A 1 449 ? 5.871 2.230 14.886 1.00 91.81 449 ILE A C 1
ATOM 3601 O O . ILE A 1 449 ? 6.138 3.425 14.893 1.00 91.81 449 ILE A O 1
ATOM 3605 N N . PHE A 1 450 ? 5.697 1.552 13.747 1.00 93.38 450 PHE A N 1
ATOM 3606 C CA . PHE A 1 450 ? 5.817 2.193 12.435 1.00 93.38 450 PHE A CA 1
ATOM 3607 C C . PHE A 1 450 ? 4.840 3.357 12.261 1.00 93.38 450 PHE A C 1
ATOM 3609 O O . PHE A 1 450 ? 5.228 4.386 11.717 1.00 93.38 450 PHE A O 1
ATOM 3616 N N . PHE A 1 451 ? 3.612 3.242 12.775 1.00 95.00 451 PHE A N 1
ATOM 3617 C CA . PHE A 1 451 ? 2.685 4.372 12.803 1.00 95.00 451 PHE A CA 1
ATOM 3618 C C . PHE A 1 451 ? 3.259 5.550 13.613 1.00 95.00 451 PHE A C 1
ATOM 3620 O O . PHE A 1 451 ? 3.313 6.672 13.111 1.00 95.00 451 PHE A O 1
ATOM 3627 N N . LEU A 1 452 ? 3.766 5.284 14.821 1.00 95.38 452 LEU A N 1
ATOM 3628 C CA . LEU A 1 452 ? 4.337 6.291 15.724 1.00 95.38 452 LEU A CA 1
ATOM 3629 C C . LEU A 1 452 ? 5.684 6.873 15.264 1.00 95.38 452 LEU A C 1
ATOM 3631 O O . LEU A 1 452 ? 6.070 7.925 15.766 1.00 95.38 452 LEU A O 1
ATOM 3635 N N . LEU A 1 453 ? 6.392 6.239 14.324 1.00 96.06 453 LEU A N 1
ATOM 3636 C CA . LEU A 1 453 ? 7.627 6.770 13.727 1.00 96.06 453 LEU A CA 1
ATOM 3637 C C . LEU A 1 453 ? 7.367 7.903 12.722 1.00 96.06 453 LEU A C 1
ATOM 3639 O O . LEU A 1 453 ? 8.302 8.592 12.315 1.00 96.06 453 LEU A O 1
ATOM 3643 N N . ASN A 1 454 ? 6.124 8.102 12.281 1.00 97.31 454 ASN A N 1
ATOM 3644 C CA . ASN A 1 454 ? 5.796 9.186 11.358 1.00 97.31 454 ASN A CA 1
ATOM 3645 C C . ASN A 1 454 ? 5.948 10.555 12.036 1.00 97.31 454 ASN A C 1
ATOM 3647 O O . ASN A 1 454 ? 5.625 10.675 13.213 1.00 97.31 454 ASN A O 1
ATOM 3651 N N . PRO A 1 455 ? 6.370 11.608 11.320 1.00 95.25 455 PRO A N 1
ATOM 3652 C CA . PRO A 1 455 ? 6.433 12.952 11.887 1.00 95.25 455 PRO A CA 1
ATOM 3653 C C . PRO A 1 455 ? 5.035 13.464 12.261 1.00 95.25 455 PRO A C 1
ATOM 3655 O O . PRO A 1 455 ? 4.811 13.800 13.421 1.00 95.25 455 PRO A O 1
ATOM 3658 N N . PHE A 1 456 ? 4.077 13.396 11.329 1.00 94.69 456 PHE A N 1
ATOM 3659 C CA . PHE A 1 456 ? 2.717 13.916 11.511 1.00 94.69 456 PHE A CA 1
ATOM 3660 C C . PHE A 1 456 ? 1.644 12.877 11.143 1.00 94.69 456 PHE A C 1
ATOM 3662 O O . PHE A 1 456 ? 0.959 13.029 10.129 1.00 94.69 456 PHE A O 1
ATOM 3669 N N . PRO A 1 457 ? 1.531 11.755 11.878 1.00 96.25 457 PRO A N 1
ATOM 3670 C CA . PRO A 1 457 ? 0.464 10.799 11.625 1.00 96.25 457 PRO A CA 1
ATOM 3671 C C . PRO A 1 457 ? -0.886 11.386 12.051 1.00 96.25 457 PRO A C 1
ATOM 3673 O O . PRO A 1 457 ? -0.971 12.088 13.062 1.00 96.25 457 PRO A O 1
ATOM 3676 N N . SER A 1 458 ? -1.951 11.055 11.324 1.00 95.56 458 SER A N 1
ATOM 3677 C CA . SER A 1 458 ? -3.305 11.450 11.704 1.00 95.56 458 SER A CA 1
ATOM 3678 C C . SER A 1 458 ? -4.280 10.281 11.738 1.00 95.56 458 SER A C 1
ATOM 3680 O O . SER A 1 458 ? -4.108 9.270 11.051 1.00 95.56 458 SER A O 1
ATOM 3682 N N . TYR A 1 459 ? -5.300 10.443 12.574 1.00 95.12 459 TYR A N 1
ATOM 3683 C CA . TYR A 1 459 ? -6.457 9.574 12.693 1.00 95.12 459 TYR A CA 1
ATOM 3684 C C . TYR A 1 459 ? -7.720 10.422 12.698 1.00 95.12 459 TYR A C 1
ATOM 3686 O O . TYR A 1 459 ? -7.859 11.329 13.520 1.00 95.12 459 TYR A O 1
ATOM 3694 N N . THR A 1 460 ? -8.654 10.087 11.825 1.00 96.19 460 THR A N 1
ATOM 3695 C CA . THR A 1 460 ? -9.993 10.666 11.811 1.00 96.19 460 THR A CA 1
ATOM 3696 C C . THR A 1 460 ? -10.972 9.597 12.259 1.00 96.19 460 THR A C 1
ATOM 3698 O O . THR A 1 460 ? -10.958 8.484 11.737 1.00 96.19 460 THR A O 1
ATOM 3701 N N . VAL A 1 461 ? -11.799 9.931 13.243 1.00 96.62 461 VAL A N 1
ATOM 3702 C CA . VAL A 1 461 ? -12.849 9.077 13.794 1.00 96.62 461 VAL A CA 1
ATOM 3703 C C . VAL A 1 461 ? -14.171 9.808 13.618 1.00 96.62 461 VAL A C 1
ATOM 3705 O O . VAL A 1 461 ? -14.383 10.863 14.212 1.00 96.62 461 VAL A O 1
ATOM 3708 N N . GLN A 1 462 ? -15.067 9.251 12.816 1.00 96.38 462 GLN A N 1
ATOM 3709 C CA . GLN A 1 462 ? -16.380 9.819 12.550 1.00 96.38 462 GLN A CA 1
ATOM 3710 C C . GLN A 1 462 ? -17.462 8.845 13.009 1.00 96.38 462 GLN A C 1
ATOM 3712 O O . GLN A 1 462 ? -17.577 7.738 12.488 1.00 96.38 462 GLN A O 1
ATOM 3717 N N . LEU A 1 463 ? -18.247 9.252 14.004 1.00 95.19 463 LEU A N 1
ATOM 3718 C CA . LEU A 1 463 ? -19.404 8.489 14.463 1.00 95.19 463 LEU A CA 1
ATOM 3719 C C . LEU A 1 463 ? -20.600 8.833 13.581 1.00 95.19 463 LEU A C 1
ATOM 3721 O O . LEU A 1 463 ? -20.938 10.009 13.424 1.00 95.19 463 LEU A O 1
ATOM 3725 N N . LEU A 1 464 ? -21.213 7.796 13.016 1.00 94.38 464 LEU A N 1
ATOM 3726 C CA . LEU A 1 464 ? -22.393 7.903 12.167 1.00 94.38 464 LEU A CA 1
ATOM 3727 C C . LEU A 1 464 ? -23.666 7.600 12.961 1.00 94.38 464 LEU A C 1
ATOM 3729 O O . LEU A 1 464 ? -23.619 7.157 14.114 1.00 94.38 464 LEU A O 1
ATOM 3733 N N . ASP A 1 465 ? -24.802 7.847 12.316 1.00 91.00 465 ASP A N 1
ATOM 3734 C CA . ASP A 1 465 ? -26.117 7.652 12.908 1.00 91.00 465 ASP A CA 1
ATOM 3735 C C . ASP A 1 465 ? -26.337 6.163 13.267 1.00 91.00 465 ASP A C 1
ATOM 3737 O O . ASP A 1 465 ? -25.943 5.274 12.501 1.00 91.00 465 ASP A O 1
ATOM 3741 N N . PRO A 1 466 ? -26.917 5.847 14.444 1.00 90.75 466 PRO A N 1
ATOM 3742 C CA . PRO A 1 466 ? -27.097 4.463 14.860 1.00 90.75 466 PRO A CA 1
ATOM 3743 C C . PRO A 1 466 ? -27.995 3.665 13.909 1.00 90.75 466 PRO A C 1
ATOM 3745 O O . PRO A 1 466 ? -29.064 4.119 13.506 1.00 90.75 466 PRO A O 1
ATOM 3748 N N . VAL A 1 467 ? -27.600 2.423 13.636 1.00 88.88 467 VAL A N 1
ATOM 3749 C CA . VAL A 1 467 ? -28.331 1.479 12.785 1.00 88.88 467 VAL A CA 1
ATOM 3750 C C . VAL A 1 467 ? -28.951 0.383 13.650 1.00 88.88 467 VAL A C 1
ATOM 3752 O O . VAL A 1 467 ? -28.311 -0.145 14.567 1.00 88.88 467 VAL A O 1
ATOM 3755 N N . SER A 1 468 ? -30.201 0.020 13.357 1.00 84.31 468 SER A N 1
ATOM 3756 C CA . SER A 1 468 ? -30.869 -1.110 14.007 1.00 84.31 468 SER A CA 1
ATOM 3757 C C . SER A 1 468 ? -30.312 -2.451 13.522 1.00 84.31 468 SER A C 1
ATOM 3759 O O . SER A 1 468 ? -30.144 -2.672 12.321 1.00 84.31 468 SER A O 1
ATOM 3761 N N . GLY A 1 469 ? -30.035 -3.353 14.463 1.00 76.69 469 GLY A N 1
ATOM 3762 C CA . GLY A 1 469 ? -29.594 -4.720 14.183 1.00 76.69 469 GLY A CA 1
ATOM 3763 C C . GLY A 1 469 ? -30.671 -5.581 13.521 1.00 76.69 469 GLY A C 1
ATOM 3764 O O . GLY A 1 469 ? -31.854 -5.251 13.522 1.00 76.69 469 GLY A O 1
ATOM 3765 N N . SER A 1 470 ? -30.268 -6.734 12.983 1.00 70.81 470 SER A N 1
ATOM 3766 C CA . SER A 1 470 ? -31.177 -7.662 12.279 1.00 70.81 470 SER A CA 1
ATOM 3767 C C . SER A 1 470 ? -32.214 -8.336 13.191 1.00 70.81 470 SER A C 1
ATOM 3769 O O . SER A 1 470 ? -33.211 -8.880 12.717 1.00 70.81 470 SER A O 1
ATOM 3771 N N . THR A 1 471 ? -31.996 -8.285 14.505 1.00 64.06 471 THR A N 1
ATOM 3772 C CA . THR A 1 471 ? -32.883 -8.812 15.549 1.00 64.06 471 THR A CA 1
ATOM 3773 C C . THR A 1 471 ? -33.895 -7.789 16.069 1.00 64.06 471 THR A C 1
ATOM 3775 O O . THR A 1 471 ? -34.751 -8.158 16.874 1.00 64.06 471 THR A O 1
ATOM 3778 N N . SER A 1 472 ? -33.857 -6.534 15.596 1.00 60.78 472 SER A N 1
ATOM 3779 C CA . SER A 1 472 ? -34.706 -5.468 16.134 1.00 60.78 472 SER A CA 1
ATOM 3780 C C . SER A 1 472 ? -36.195 -5.763 15.925 1.00 60.78 472 SER A C 1
ATOM 3782 O O . SER A 1 472 ? -36.653 -5.953 14.795 1.00 60.78 472 SER A O 1
ATOM 3784 N N . SER A 1 473 ? -36.965 -5.747 17.013 1.00 52.03 473 SER A N 1
ATOM 3785 C CA . SER A 1 473 ? -38.409 -6.025 17.052 1.00 52.03 473 SER A CA 1
ATOM 3786 C C . SER A 1 473 ? -39.300 -4.897 16.508 1.00 52.03 473 SER A C 1
ATOM 3788 O O . SER A 1 473 ? -40.521 -5.013 16.533 1.00 52.03 473 SER A O 1
ATOM 3790 N N . THR A 1 474 ? -38.719 -3.810 15.999 1.00 47.62 474 THR A N 1
ATOM 3791 C CA . THR A 1 474 ? -39.431 -2.622 15.497 1.00 47.62 474 THR A CA 1
ATOM 3792 C C . THR A 1 474 ? -40.069 -2.794 14.114 1.00 47.62 474 THR A C 1
ATOM 3794 O O . THR A 1 474 ? -40.729 -1.874 13.643 1.00 47.62 474 THR A O 1
ATOM 3797 N N . CYS A 1 475 ? -39.920 -3.952 13.462 1.00 46.00 475 CYS A N 1
ATOM 3798 C CA . CYS A 1 475 ? -40.615 -4.276 12.212 1.00 46.00 475 CYS A CA 1
ATOM 3799 C C . CYS A 1 475 ? -41.863 -5.136 12.509 1.00 46.00 475 CYS A C 1
ATOM 3801 O O . CYS A 1 475 ? -41.701 -6.299 12.880 1.00 46.00 475 CYS A O 1
ATOM 3803 N N . PRO A 1 476 ? -43.099 -4.618 12.333 1.00 43.91 476 PRO A N 1
ATOM 3804 C CA . PRO A 1 476 ? -44.333 -5.327 12.701 1.00 43.91 476 PRO A CA 1
ATOM 3805 C C . PRO A 1 476 ? -44.676 -6.532 11.810 1.00 43.91 476 PRO A C 1
ATOM 3807 O O . PRO A 1 476 ? -45.545 -7.320 12.171 1.00 43.91 476 PRO A O 1
ATOM 3810 N N . HIS A 1 477 ? -44.016 -6.687 10.655 1.00 46.62 477 HIS A N 1
ATOM 3811 C CA . HIS A 1 477 ? -44.291 -7.756 9.693 1.00 46.62 477 HIS A CA 1
ATOM 3812 C C . HIS A 1 477 ? -43.130 -8.764 9.594 1.00 46.62 477 HIS A C 1
ATOM 3814 O O . HIS A 1 477 ? -41.989 -8.348 9.365 1.00 46.62 477 HIS A O 1
ATOM 3820 N N . PRO A 1 478 ? -43.399 -10.082 9.706 1.00 52.62 478 PRO A N 1
ATOM 3821 C CA . PRO A 1 478 ? -42.377 -11.131 9.640 1.00 52.62 478 PRO A CA 1
ATOM 3822 C C . PRO A 1 478 ? -41.633 -11.191 8.293 1.00 52.62 478 PRO A C 1
ATOM 3824 O O . PRO A 1 478 ? -40.469 -11.585 8.278 1.00 52.62 478 PRO A O 1
ATOM 3827 N N . ASP A 1 479 ? -42.243 -10.707 7.207 1.00 52.91 479 ASP A N 1
ATOM 3828 C CA . ASP A 1 479 ? -41.660 -10.697 5.854 1.00 52.91 479 ASP A CA 1
ATOM 3829 C C . ASP A 1 479 ? -40.708 -9.517 5.580 1.00 52.91 479 ASP A C 1
ATOM 3831 O O . ASP A 1 479 ? -40.070 -9.473 4.533 1.00 52.91 479 ASP A O 1
ATOM 3835 N N . ASN A 1 480 ? -40.584 -8.562 6.512 1.00 52.81 480 ASN A N 1
ATOM 3836 C CA . ASN A 1 480 ? -39.790 -7.337 6.331 1.00 52.81 480 ASN A CA 1
ATOM 3837 C C . ASN A 1 480 ? -38.590 -7.244 7.295 1.00 52.81 480 ASN A C 1
ATOM 3839 O O . ASN A 1 480 ? -38.024 -6.169 7.513 1.00 52.81 480 ASN A O 1
ATOM 3843 N N . ARG A 1 481 ? -38.204 -8.367 7.920 1.00 60.06 481 ARG A N 1
ATOM 3844 C CA . ARG A 1 481 ? -37.029 -8.427 8.799 1.00 60.06 481 ARG A CA 1
ATOM 3845 C C . ARG A 1 481 ? -35.770 -8.348 7.931 1.00 60.06 481 ARG A C 1
ATOM 3847 O O . ARG A 1 481 ? -35.470 -9.287 7.198 1.00 60.06 481 ARG A O 1
ATOM 3854 N N . LYS A 1 482 ? -35.036 -7.230 8.017 1.00 68.75 482 LYS A N 1
ATOM 3855 C CA . LYS A 1 482 ? -33.778 -7.034 7.277 1.00 68.75 482 LYS A CA 1
ATOM 3856 C C . LYS A 1 482 ? -32.853 -8.225 7.508 1.00 68.75 482 LYS A C 1
ATOM 3858 O O . LYS A 1 482 ? -32.580 -8.591 8.656 1.00 68.75 482 LYS A O 1
ATOM 3863 N N . SER A 1 483 ? -32.346 -8.816 6.428 1.00 86.12 483 SER A N 1
ATOM 3864 C CA . SER A 1 483 ? -31.353 -9.873 6.548 1.00 86.12 483 SER A CA 1
ATOM 3865 C C . SER A 1 483 ? -30.122 -9.322 7.262 1.00 86.12 483 SER A C 1
ATOM 3867 O O . SER A 1 483 ? -29.732 -8.168 7.091 1.00 86.12 483 SER A O 1
ATOM 3869 N N . LYS A 1 484 ? -29.441 -10.171 8.027 1.00 88.00 484 LYS A N 1
ATOM 3870 C CA . LYS A 1 484 ? -28.114 -9.867 8.582 1.00 88.00 484 LYS A CA 1
ATOM 3871 C C . LYS A 1 484 ? -27.124 -9.357 7.533 1.00 88.00 484 LYS A C 1
ATOM 3873 O O . LYS A 1 484 ? -26.262 -8.537 7.828 1.00 88.00 484 LYS A O 1
ATOM 3878 N N . PHE A 1 485 ? -27.251 -9.851 6.301 1.00 92.00 485 PHE A N 1
ATOM 3879 C CA . PHE A 1 485 ? -26.423 -9.412 5.189 1.00 92.00 485 PHE A CA 1
ATOM 3880 C C . PHE A 1 485 ? -26.811 -8.000 4.745 1.00 92.00 485 PHE A C 1
ATOM 3882 O O . PHE A 1 485 ? -25.918 -7.200 4.505 1.00 92.00 485 PHE A O 1
ATOM 3889 N N . ASP A 1 486 ? -28.103 -7.662 4.737 1.00 92.44 486 ASP A N 1
ATOM 3890 C CA . ASP A 1 486 ? -28.581 -6.319 4.388 1.00 92.44 486 ASP A CA 1
ATOM 3891 C C . ASP A 1 486 ? -28.101 -5.288 5.407 1.00 92.44 486 ASP A C 1
ATOM 3893 O O . ASP A 1 486 ? -27.609 -4.231 5.026 1.00 92.44 486 ASP A O 1
ATOM 3897 N N . VAL A 1 487 ? -28.173 -5.611 6.705 1.00 92.50 487 VAL A N 1
ATOM 3898 C CA . VAL A 1 487 ? -27.648 -4.736 7.766 1.00 92.50 487 VAL A CA 1
ATOM 3899 C C . VAL A 1 487 ? -26.134 -4.570 7.625 1.00 92.50 487 VAL A C 1
ATOM 3901 O O . VAL A 1 487 ? -25.631 -3.452 7.706 1.00 92.50 487 VAL A O 1
ATOM 3904 N N . ALA A 1 488 ? -25.398 -5.658 7.380 1.00 95.19 488 ALA A N 1
ATOM 3905 C CA . ALA A 1 488 ? -23.949 -5.592 7.217 1.00 95.19 488 ALA A CA 1
ATOM 3906 C C . ALA A 1 488 ? -23.525 -4.767 5.992 1.00 95.19 488 ALA A C 1
ATOM 3908 O O . ALA A 1 488 ? -22.622 -3.940 6.104 1.00 95.19 488 ALA A O 1
ATOM 3909 N N . ASN A 1 489 ? -24.202 -4.964 4.859 1.00 96.00 489 ASN A N 1
ATOM 3910 C CA . ASN A 1 489 ? -23.961 -4.224 3.623 1.00 96.00 489 ASN A CA 1
ATOM 3911 C C . ASN A 1 489 ? -24.341 -2.749 3.781 1.00 96.00 489 ASN A C 1
ATOM 3913 O O . ASN A 1 489 ? -23.589 -1.883 3.351 1.00 96.00 489 ASN A O 1
ATOM 3917 N N . HIS A 1 490 ? -25.461 -2.447 4.444 1.00 96.12 490 HIS A N 1
ATOM 3918 C CA . HIS A 1 490 ? -25.864 -1.071 4.725 1.00 96.12 490 HIS A CA 1
ATOM 3919 C C . HIS A 1 490 ? -24.825 -0.347 5.588 1.00 96.12 490 HIS A C 1
ATOM 3921 O O . HIS A 1 490 ? -24.378 0.729 5.218 1.00 96.12 490 HIS A O 1
ATOM 3927 N N . VAL A 1 491 ? -24.354 -0.966 6.678 1.00 96.75 491 VAL A N 1
ATOM 3928 C CA . VAL A 1 491 ? -23.297 -0.382 7.525 1.00 96.75 491 VAL A CA 1
ATOM 3929 C C . VAL A 1 491 ? -21.979 -0.214 6.758 1.00 96.75 491 VAL A C 1
ATOM 3931 O O . VAL A 1 491 ? -21.274 0.771 6.968 1.00 96.75 491 VAL A O 1
ATOM 3934 N N . GLN A 1 492 ? -21.639 -1.147 5.861 1.00 97.81 492 GLN A N 1
ATOM 3935 C CA . GLN A 1 492 ? -20.482 -1.003 4.974 1.00 97.81 492 GLN A CA 1
ATOM 3936 C C . GLN A 1 492 ? -20.640 0.217 4.053 1.00 97.81 492 GLN A C 1
ATOM 3938 O O . GLN A 1 492 ? -19.704 1.005 3.950 1.00 97.81 492 GLN A O 1
ATOM 3943 N N . HIS A 1 493 ? -21.813 0.396 3.438 1.00 97.44 493 HIS A N 1
ATOM 3944 C CA . HIS A 1 493 ? -22.115 1.534 2.567 1.00 97.44 493 HIS A CA 1
ATOM 3945 C C . HIS A 1 493 ? -22.091 2.871 3.307 1.00 97.44 493 HIS A C 1
ATOM 3947 O O . HIS A 1 493 ? -21.403 3.772 2.852 1.00 97.44 493 HIS A O 1
ATOM 3953 N N . GLU A 1 494 ? -22.723 2.983 4.478 1.00 97.19 494 GLU A N 1
ATOM 3954 C CA . GLU A 1 494 ? -22.711 4.223 5.274 1.00 97.19 494 GLU A CA 1
ATOM 3955 C C . GLU A 1 494 ? -21.281 4.666 5.627 1.00 97.19 494 GLU A C 1
ATOM 3957 O O . GLU A 1 494 ? -20.935 5.843 5.532 1.00 97.19 494 GLU A O 1
ATOM 3962 N N . ILE A 1 495 ? -20.414 3.715 6.001 1.00 98.00 495 ILE A N 1
ATOM 3963 C CA . ILE A 1 495 ? -18.998 4.009 6.261 1.00 98.00 495 ILE A CA 1
ATOM 3964 C C . ILE A 1 495 ? -18.258 4.359 4.962 1.00 98.00 495 ILE A C 1
ATOM 3966 O O . ILE A 1 495 ? -17.396 5.238 4.973 1.00 98.00 495 ILE A O 1
ATOM 3970 N N . GLY A 1 496 ? -18.578 3.688 3.853 1.00 97.44 496 GLY A N 1
ATOM 3971 C CA . GLY A 1 496 ? -18.011 3.969 2.534 1.00 97.44 496 GLY A CA 1
ATOM 3972 C C . GLY A 1 496 ? -18.325 5.387 2.073 1.00 97.44 496 GLY A C 1
ATOM 3973 O O . GLY A 1 496 ? -17.406 6.137 1.756 1.00 97.44 496 GLY A O 1
ATOM 3974 N N . ASP A 1 497 ? -19.592 5.780 2.136 1.00 97.38 497 ASP A N 1
ATOM 3975 C CA . ASP A 1 497 ? -20.084 7.095 1.729 1.00 97.38 497 ASP A CA 1
ATOM 3976 C C . ASP A 1 497 ? -19.507 8.207 2.611 1.00 97.38 497 ASP A C 1
ATOM 3978 O O . ASP A 1 497 ? -19.060 9.235 2.101 1.00 97.38 497 ASP A O 1
ATOM 3982 N N . ALA A 1 498 ? -19.423 7.981 3.927 1.00 96.88 498 ALA A N 1
ATOM 3983 C CA . ALA A 1 498 ? -18.817 8.932 4.856 1.00 96.88 498 ALA A CA 1
ATOM 3984 C C . ALA A 1 498 ? -17.325 9.191 4.567 1.00 96.88 498 ALA A C 1
ATOM 3986 O O . ALA A 1 498 ? -16.847 10.312 4.745 1.00 96.88 498 ALA A O 1
ATOM 3987 N N . LEU A 1 499 ? -16.592 8.168 4.113 1.00 96.50 499 LEU A N 1
ATOM 3988 C CA . LEU A 1 499 ? -15.161 8.252 3.799 1.00 96.50 499 LEU A CA 1
ATOM 3989 C C . LEU A 1 499 ? -14.868 8.583 2.326 1.00 96.50 499 LEU A C 1
ATOM 3991 O O . LEU A 1 499 ? -13.723 8.887 1.989 1.00 96.50 499 LEU A O 1
ATOM 3995 N N . GLY A 1 500 ? -15.862 8.484 1.439 1.00 96.69 500 GLY A N 1
ATOM 3996 C CA . GLY A 1 500 ? -15.655 8.480 -0.011 1.00 96.69 500 GLY A CA 1
ATOM 3997 C C . GLY A 1 500 ? -14.885 7.247 -0.505 1.00 96.69 500 GLY A C 1
ATOM 3998 O O . GLY A 1 500 ? -14.105 7.343 -1.453 1.00 96.69 500 GLY A O 1
ATOM 3999 N N . PHE A 1 501 ? -15.029 6.105 0.174 1.00 96.56 501 PHE A N 1
ATOM 4000 C CA . PHE A 1 501 ? -14.338 4.853 -0.146 1.00 96.56 501 PHE A CA 1
ATOM 4001 C C . PHE A 1 501 ? -15.241 3.902 -0.928 1.00 96.56 501 PHE A C 1
ATOM 4003 O O . PHE A 1 501 ? -16.438 3.792 -0.673 1.00 96.56 501 PHE A O 1
ATOM 4010 N N . GLU A 1 502 ? -14.641 3.134 -1.833 1.00 96.31 502 GLU A N 1
ATOM 4011 C CA . GLU A 1 502 ? -15.379 2.156 -2.629 1.00 96.31 502 GLU A CA 1
ATOM 4012 C C . GLU A 1 502 ? -15.585 0.847 -1.848 1.00 96.31 502 GLU A C 1
ATOM 4014 O O . GLU A 1 502 ? -14.649 0.244 -1.311 1.00 96.31 502 GLU A O 1
ATOM 4019 N N . CYS A 1 503 ? -16.828 0.373 -1.783 1.00 96.81 503 CYS A N 1
ATOM 4020 C CA . CYS A 1 503 ? -17.156 -0.897 -1.142 1.00 96.81 503 CYS A CA 1
ATOM 4021 C C . CYS A 1 503 ? -16.837 -2.076 -2.066 1.00 96.81 503 CYS A C 1
ATOM 4023 O O . CYS A 1 503 ? -17.243 -2.107 -3.223 1.00 96.81 503 CYS A O 1
ATOM 4025 N N . THR A 1 504 ? -16.148 -3.088 -1.540 1.00 95.75 504 THR A N 1
ATOM 4026 C CA . THR A 1 504 ? -15.775 -4.290 -2.293 1.00 95.75 504 THR A CA 1
ATOM 4027 C C . THR A 1 504 ? -16.380 -5.546 -1.673 1.00 95.75 504 THR A C 1
ATOM 4029 O O . THR A 1 504 ? -16.651 -5.611 -0.472 1.00 95.75 504 THR A O 1
ATOM 4032 N N . ASN A 1 505 ? -16.490 -6.599 -2.485 1.00 94.44 505 ASN A N 1
ATOM 4033 C CA . ASN A 1 505 ? -16.816 -7.951 -2.021 1.00 94.44 505 ASN A CA 1
ATOM 4034 C C . ASN A 1 505 ? -15.573 -8.764 -1.617 1.00 94.44 505 ASN A C 1
ATOM 4036 O O . ASN A 1 505 ? -15.682 -9.946 -1.280 1.00 94.44 505 ASN A O 1
ATOM 4040 N N . LEU A 1 506 ? -14.387 -8.145 -1.648 1.00 94.69 506 LEU A N 1
ATOM 4041 C CA . LEU A 1 506 ? -13.131 -8.806 -1.322 1.00 94.69 506 LEU A CA 1
ATOM 4042 C C . LEU A 1 506 ? -13.056 -9.102 0.169 1.00 94.69 506 LEU A C 1
ATOM 4044 O O . LEU A 1 506 ? -13.480 -8.325 1.024 1.00 94.69 506 LEU A O 1
ATOM 4048 N N . THR A 1 507 ? -12.472 -10.247 0.484 1.00 91.69 507 THR A N 1
ATOM 4049 C CA . THR A 1 507 ? -12.345 -10.742 1.845 1.00 91.69 507 THR A CA 1
ATOM 4050 C C . THR A 1 507 ? -10.892 -10.755 2.294 1.00 91.69 507 THR A C 1
ATOM 4052 O O . THR A 1 507 ? -9.937 -10.655 1.517 1.00 91.69 507 THR A O 1
ATOM 4055 N N . ARG A 1 508 ? -10.705 -11.011 3.590 1.00 86.50 508 ARG A N 1
ATOM 4056 C CA . ARG A 1 508 ? -9.402 -11.359 4.159 1.00 86.50 508 ARG A CA 1
ATOM 4057 C C . ARG A 1 508 ? -8.671 -12.441 3.356 1.00 86.50 508 ARG A C 1
ATOM 4059 O O . ARG A 1 508 ? -7.455 -12.352 3.213 1.00 86.50 508 ARG A O 1
ATOM 4066 N N . ARG A 1 509 ? -9.374 -13.475 2.879 1.00 86.31 509 ARG A N 1
ATOM 4067 C CA . ARG A 1 509 ? -8.756 -14.589 2.141 1.00 86.31 509 ARG A CA 1
ATOM 4068 C C . ARG A 1 509 ? -8.142 -14.094 0.833 1.00 86.31 509 ARG A C 1
ATOM 4070 O O . ARG A 1 509 ? -6.996 -14.439 0.552 1.00 86.31 509 ARG A O 1
ATOM 4077 N N . ASP A 1 510 ? -8.861 -13.237 0.118 1.00 89.81 510 ASP A N 1
ATOM 4078 C CA . ASP A 1 510 ? -8.422 -12.667 -1.158 1.00 89.81 510 ASP A CA 1
ATOM 4079 C C . ASP A 1 510 ? -7.167 -11.812 -0.969 1.00 89.81 510 ASP A C 1
ATOM 4081 O O . ASP A 1 510 ? -6.183 -11.984 -1.691 1.00 89.81 510 ASP A O 1
ATOM 4085 N N . LYS A 1 511 ? -7.132 -10.992 0.094 1.00 88.50 511 LYS A N 1
ATOM 4086 C CA . LYS A 1 511 ? -5.946 -10.204 0.466 1.00 88.50 511 LYS A CA 1
ATOM 4087 C C . LYS A 1 511 ? -4.692 -11.070 0.608 1.00 88.50 511 LYS A C 1
ATOM 4089 O O . LYS A 1 511 ? -3.656 -10.764 0.017 1.00 88.50 511 LYS A O 1
ATOM 4094 N N . TYR A 1 512 ? -4.745 -12.136 1.410 1.00 83.44 512 TYR A N 1
ATOM 4095 C CA . TYR A 1 512 ? -3.559 -12.976 1.636 1.00 83.44 512 TYR A CA 1
ATOM 4096 C C . TYR A 1 512 ? -3.182 -13.802 0.404 1.00 83.44 512 TYR A C 1
ATOM 4098 O O . TYR A 1 512 ? -1.991 -14.034 0.179 1.00 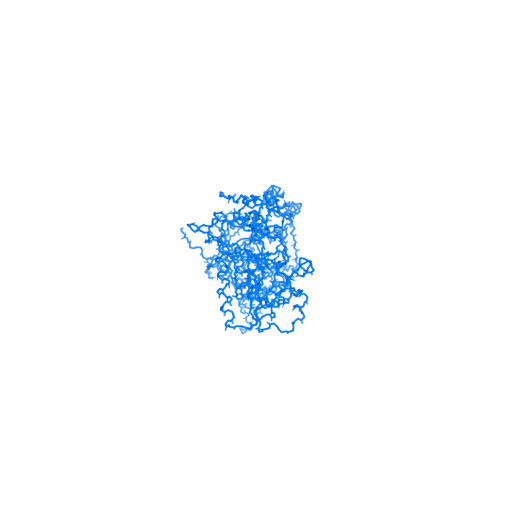83.44 512 TYR A O 1
ATOM 4106 N N . LEU A 1 513 ? -4.154 -14.201 -0.421 1.00 85.06 513 LEU A N 1
ATOM 4107 C CA . LEU A 1 513 ? -3.877 -14.915 -1.663 1.00 85.06 513 LEU A CA 1
ATOM 4108 C C . LEU A 1 513 ? -3.105 -14.017 -2.641 1.00 85.06 513 LEU A C 1
ATOM 4110 O O . LEU A 1 513 ? -2.072 -14.422 -3.183 1.00 85.06 513 LEU A O 1
ATOM 4114 N N . ILE A 1 514 ? -3.546 -12.765 -2.786 1.00 83.50 514 ILE A N 1
ATOM 4115 C CA . ILE A 1 514 ? -2.896 -11.765 -3.637 1.00 83.50 514 ILE A CA 1
ATOM 4116 C C . ILE A 1 514 ? -1.494 -11.438 -3.105 1.00 83.50 514 ILE A C 1
ATOM 4118 O O . ILE A 1 514 ? -0.515 -11.600 -3.835 1.00 83.50 514 ILE A O 1
ATOM 4122 N N . LEU A 1 515 ? -1.364 -11.067 -1.827 1.00 82.38 515 LEU A N 1
ATOM 4123 C CA . LEU A 1 515 ? -0.101 -10.564 -1.263 1.00 82.38 515 LEU A CA 1
ATOM 4124 C C . LEU A 1 515 ? 0.929 -11.651 -0.931 1.00 82.38 515 LEU A C 1
ATOM 4126 O O . LEU A 1 515 ? 2.132 -11.432 -1.061 1.00 82.38 515 LEU A O 1
ATOM 4130 N N . ALA A 1 516 ? 0.479 -12.809 -0.451 1.00 73.50 516 ALA A N 1
ATOM 4131 C CA . ALA A 1 516 ? 1.343 -13.826 0.150 1.00 73.50 516 ALA A CA 1
ATOM 4132 C C . ALA A 1 516 ? 1.229 -15.210 -0.505 1.00 73.50 516 ALA A C 1
ATOM 4134 O O . ALA A 1 516 ? 1.952 -16.120 -0.095 1.00 73.50 516 ALA A O 1
ATOM 4135 N N . GLY A 1 517 ? 0.331 -15.387 -1.483 1.00 69.25 517 GLY A N 1
ATOM 4136 C CA . GLY A 1 517 ? 0.112 -16.670 -2.157 1.00 69.25 517 GLY A CA 1
ATOM 4137 C C . GLY A 1 517 ? -0.457 -17.756 -1.241 1.00 69.25 517 GLY A C 1
ATOM 4138 O O . GLY A 1 517 ? -0.270 -18.938 -1.504 1.00 69.25 517 GLY A O 1
ATOM 4139 N N . ASN A 1 518 ? -1.101 -17.381 -0.131 1.00 68.88 518 ASN A N 1
ATOM 4140 C CA . ASN A 1 518 ? -1.691 -18.322 0.822 1.00 68.88 518 ASN A CA 1
ATOM 4141 C C . ASN A 1 518 ? -3.012 -17.792 1.395 1.00 68.88 518 ASN A C 1
ATOM 4143 O O . ASN A 1 518 ? -3.314 -16.612 1.298 1.00 68.88 518 ASN A O 1
ATOM 4147 N N . ASN A 1 519 ? -3.790 -18.653 2.054 1.00 59.53 519 ASN A N 1
ATOM 4148 C CA . ASN A 1 519 ? -5.115 -18.291 2.582 1.00 59.53 519 ASN A CA 1
ATOM 4149 C C . ASN A 1 519 ? -5.072 -17.550 3.943 1.00 59.53 519 ASN A C 1
ATOM 4151 O O . ASN A 1 519 ? -6.078 -17.486 4.652 1.00 59.53 519 ASN A O 1
ATOM 4155 N N . GLY A 1 520 ? -3.913 -17.038 4.378 1.00 53.97 520 GLY A N 1
ATOM 4156 C CA . GLY A 1 520 ? -3.766 -16.358 5.672 1.00 53.97 520 GLY A CA 1
ATOM 4157 C C . GLY A 1 520 ? -3.888 -17.283 6.892 1.00 53.97 520 GLY A C 1
ATOM 4158 O O . GLY A 1 520 ? -4.192 -16.812 7.996 1.00 53.97 520 GLY A O 1
ATOM 4159 N N . VAL A 1 521 ? -3.692 -18.592 6.693 1.00 51.69 521 VAL A N 1
ATOM 4160 C CA . VAL A 1 521 ? -3.541 -19.607 7.745 1.00 51.69 521 VAL A CA 1
ATOM 4161 C C . VAL A 1 521 ? -2.054 -19.917 7.860 1.00 51.69 521 VAL A C 1
ATOM 4163 O O . VAL A 1 521 ? -1.461 -20.500 6.955 1.00 51.69 521 VAL A O 1
ATOM 4166 N N . VAL A 1 522 ? -1.437 -19.506 8.966 1.00 46.06 522 VAL A N 1
ATOM 4167 C CA . VAL A 1 522 ? -0.062 -19.903 9.280 1.00 46.06 522 VAL A CA 1
ATOM 4168 C C . VAL A 1 522 ? -0.128 -21.360 9.730 1.00 46.06 522 VAL A C 1
ATOM 4170 O O . VAL A 1 522 ? -0.647 -21.638 10.811 1.00 46.06 522 VAL A O 1
ATOM 4173 N N . LYS A 1 523 ? 0.345 -22.301 8.901 1.00 32.81 523 LYS A N 1
ATOM 4174 C CA . LYS A 1 523 ? 0.631 -23.657 9.388 1.00 32.81 523 LYS A CA 1
ATOM 4175 C C . LYS A 1 523 ? 1.666 -23.495 10.501 1.00 32.81 523 LYS A C 1
ATOM 4177 O O . LYS A 1 523 ? 2.715 -22.902 10.250 1.00 32.81 523 LYS A O 1
ATOM 4182 N N . LYS A 1 524 ? 1.351 -23.941 11.722 1.00 32.38 524 LYS A N 1
ATOM 4183 C CA . LYS A 1 524 ? 2.368 -24.066 12.773 1.00 32.38 524 LYS A CA 1
ATOM 4184 C C . LYS A 1 524 ? 3.472 -24.950 12.190 1.00 32.38 524 LYS A C 1
ATOM 4186 O O . LYS A 1 524 ? 3.175 -26.070 11.780 1.00 32.38 524 LYS A O 1
ATOM 4191 N N . LYS A 1 525 ? 4.668 -24.387 12.036 1.00 28.67 525 LYS A N 1
ATOM 4192 C CA . LYS A 1 525 ? 5.876 -25.194 11.900 1.00 28.67 525 LYS A CA 1
ATOM 4193 C C . LYS A 1 525 ? 6.283 -25.653 13.284 1.00 28.67 525 LYS A C 1
ATOM 4195 O O . LYS A 1 525 ? 6.112 -24.829 14.214 1.00 28.67 525 LYS A O 1
#

Sequence (525 aa):
MSGNKISTLQALVFFLYRFFILRRWCHRNPKQKFQKCLSHGLHQAHDLSNHTLIFNVEGALLKSNSLFPYFMVVAFEAGGVIRSLFLFVLYPFISLMSYEMGLKTMVLLSFFGVKKESFRAGKAVLPKYFLEDVGLEMFQVLKRGGKRVGVSDLPQVMIDVFLRDYLEIEVVVGRDMKMVGGYYLGIMEDKKKREFAFDKVVQEERLSSGRLIGITSFNSPSHRSLFSQICQEIYFVRNSDKKSWRTLPRDQYPKPLIFHDGRLAIKPTPLNTLVLFMWAPFAAALAAARLVFGLNLPYSLANPFLAFSGIHLTLTVKDLISSDRKKGCLFVCNHRTLLDPLYISYALRKKNIKAVTYSLSRLSELLAPIKTVRLTRDRVKDGEAMERLLSQGDLVVCPEGTTCREPYLLRFSPLFSEVSDVIVPVAIDSHVTFFYGTTASGLKAFDPIFFLLNPFPSYTVQLLDPVSGSTSSTCPHPDNRKSKFDVANHVQHEIGDALGFECTNLTRRDKYLILAGNNGVVKKK

Radius of gyration: 29.67 Å; Cα contacts (8 Å, |Δi|>4): 924; chains: 1; bounding box: 115×44×87 Å

pLDDT: mean 84.2, std 16.11, range [28.67, 98.19]

Organism: Arabidopsis suecica (NCBI:txid45249)

InterPro domains:
  IPR002123 Phospholipid/glycerol acyltransferase [PF01553] (319-428)
  IPR002123 Phospholipid/glycerol acyltransferase [SM00563] (329-431)
  IPR056462 Glycerol-3-phosphate acyltransferase RAM2/GPAT1-8, HAD-like domain [PF23270] (52-237)

Secondary structure (DSSP, 8-state):
-------HHHHHHHHHHHHHHHHHHTT-------EEEEHHHHHS-S--TTSEEEEEIIIIIBS-S--HHHHHHHHHHHHHHHHHHHHHHHHHHHHHS-HHHHHHHHHHHHHTT-BGGG--HHHHTHHHHHHTTBBHHHHHHHHTSSEEEEEEEEEHHHHHHIIIIIT--SEEEEEPEEEETTEEEEEEPPHHHHHHHHHHHHHHHHHHSS-EEEEEETT-HHHHHHHHHH-SEEEEE-HHHHHHPPBPPGGG-SS-------SB-S---HHHHHHHHHHHHHHHHHHHHHHHHHHHS-HHHHHHHHHHTT-EEEEEE--------SS--EEEE--SSTTHHHHHHHHHT-TT-EEEESS--HHHHHT-SS-EEE--S-HHHHHHHHHHHHTTS-EEE-TTSS---SSEEPPPPTHHHHH-SEEEEEEEEEE-SSB-S--SSS-GGGHHHHHHTSSS-EEEEEEPPPEE-TT-TT--SGGG---HHHHHHHHHHHHHHHHTPEE----HHHHHHHHHSS-S-----

Foldseek 3Di:
DDDDDDPPVVVVVVVCCCVVVVVVVVPPDPDQPADEDAPVVLLVDPAQQQEEEEEELLFQWFLDVDPLLLLLLLCPVQPNDVLSVVCLVCVVVLVVDDPLSSQLVSLQSRFAFGFQQLRLCQQFPLLVVSLQGTFPSSLVSQVSHNAYAYEYAAACSNCVNNCCVWSVHPHYQYWHFDDDPRGTRSGTDDVVVSLVVLVVVLVVDVVPGDFYEYEGEPPDPSVCVSCSVRHSYYYYDYSVNSVPTDRDDQVRTPDHCFGHFGFWPDRPDSVNVVVLVVLQVVLLVLLVVLLVLCLPDQLVRSVVVCVVQQEAEAEAEDDDPPDPDLWAAEEEEAAAAPCVQVSVCSRVSPQAEEEEAADDDPLLCVVDSYNYDYDPPPLVVNLVVVLVSRNVYYYYYHQLRFHTNPLEGEQGDLSSLVNDQKYWYKAKHKDFDTGQLDGLSDDNSCSSSSQSSGSHIYMYIYIDDIDGGLPDPPDPDPVPRQDSSNSRVVSQVVSSVVSVGHYDHHHQQNNCCSSPVGRSDPDDD